Protein AF-A0ABD2IVG0-F1 (afdb_monomer)

Structure (mmCIF, N/CA/C/O backbone):
data_AF-A0ABD2IVG0-F1
#
_entry.id   AF-A0ABD2IVG0-F1
#
loop_
_atom_site.group_PDB
_atom_site.id
_atom_site.type_symbol
_atom_site.label_atom_id
_atom_site.label_alt_id
_atom_site.label_comp_id
_atom_site.label_asym_id
_atom_site.label_entity_id
_atom_site.label_seq_id
_atom_site.pdbx_PDB_ins_code
_atom_site.Cartn_x
_atom_site.Cartn_y
_atom_site.Cartn_z
_atom_site.occupancy
_atom_site.B_iso_or_equiv
_atom_site.auth_seq_id
_atom_site.auth_comp_id
_atom_site.auth_asym_id
_atom_site.auth_atom_id
_atom_site.pdbx_PDB_model_num
ATOM 1 N N . MET A 1 1 ? -9.707 -38.387 17.168 1.00 30.38 1 MET A N 1
ATOM 2 C CA . MET A 1 1 ? -9.105 -38.823 15.890 1.00 30.38 1 MET A CA 1
ATOM 3 C C . MET A 1 1 ? -9.895 -38.173 14.765 1.00 30.38 1 MET A C 1
ATOM 5 O O . MET A 1 1 ? -10.893 -38.721 14.324 1.00 30.38 1 MET A O 1
ATOM 9 N N . ALA A 1 2 ? -9.540 -36.937 14.418 1.00 27.41 2 ALA A N 1
ATOM 10 C CA . ALA A 1 2 ? -10.246 -36.128 13.431 1.00 27.41 2 ALA A CA 1
ATOM 11 C C . ALA A 1 2 ? -9.461 -36.177 12.116 1.00 27.41 2 ALA A C 1
ATOM 13 O O . ALA A 1 2 ? -8.402 -35.576 12.027 1.00 27.41 2 ALA A O 1
ATOM 14 N N . ASN A 1 3 ? -9.953 -36.959 11.154 1.00 28.94 3 ASN A N 1
ATOM 15 C CA . ASN A 1 3 ? -9.537 -36.968 9.748 1.00 28.94 3 ASN A CA 1
ATOM 16 C C . ASN A 1 3 ? -10.616 -37.718 8.945 1.00 28.94 3 ASN A C 1
ATOM 18 O O . ASN A 1 3 ? -10.436 -38.888 8.625 1.00 28.94 3 ASN A O 1
ATOM 22 N N . SER A 1 4 ? -11.774 -37.099 8.673 1.00 29.17 4 SER A N 1
ATOM 23 C CA . SER A 1 4 ? -12.731 -37.651 7.683 1.00 29.17 4 SER A CA 1
ATOM 24 C C . SER A 1 4 ? -13.830 -36.692 7.183 1.00 29.17 4 SER A C 1
ATOM 26 O O . SER A 1 4 ? -14.866 -37.152 6.711 1.00 29.17 4 SER A O 1
ATOM 28 N N . ALA A 1 5 ? -13.641 -35.367 7.218 1.00 29.33 5 ALA A N 1
ATOM 29 C CA . ALA A 1 5 ? -14.686 -34.414 6.801 1.00 29.33 5 ALA A CA 1
ATOM 30 C C . ALA A 1 5 ? -14.456 -33.743 5.426 1.00 29.33 5 ALA A C 1
ATOM 32 O O . ALA A 1 5 ? -15.006 -32.677 5.177 1.00 29.33 5 ALA A O 1
ATOM 33 N N . PHE A 1 6 ? -13.672 -34.347 4.524 1.00 34.03 6 PHE A N 1
ATOM 34 C CA . PHE A 1 6 ? -13.365 -33.769 3.199 1.00 34.03 6 PHE A CA 1
ATOM 35 C C . PHE A 1 6 ? -14.089 -34.421 2.001 1.00 34.03 6 PHE A C 1
ATOM 37 O O . PHE A 1 6 ? -13.824 -34.046 0.866 1.00 34.03 6 PHE A O 1
ATOM 44 N N . SER A 1 7 ? -15.019 -35.367 2.187 1.00 27.45 7 SER A N 1
ATOM 45 C CA . SER A 1 7 ? -15.511 -36.204 1.070 1.00 27.45 7 SER A CA 1
ATOM 46 C C . SER A 1 7 ? -16.879 -35.855 0.458 1.00 27.45 7 SER A C 1
ATOM 48 O O . SER A 1 7 ? -17.474 -36.708 -0.196 1.00 27.45 7 SER A O 1
ATOM 50 N N . LYS A 1 8 ? -17.405 -34.630 0.599 1.00 28.19 8 LYS A N 1
ATOM 51 C CA . LYS A 1 8 ? -18.662 -34.236 -0.084 1.00 28.19 8 LYS A CA 1
ATOM 52 C C . LYS A 1 8 ? -18.634 -32.834 -0.702 1.00 28.19 8 LYS A C 1
ATOM 54 O O . LYS A 1 8 ? -19.564 -32.057 -0.518 1.00 28.19 8 LYS A O 1
ATOM 59 N N . PHE A 1 9 ? -17.592 -32.536 -1.474 1.00 33.34 9 PHE A N 1
ATOM 60 C CA . PHE A 1 9 ? -17.614 -31.433 -2.437 1.00 33.34 9 PHE A CA 1
ATOM 61 C C . PHE A 1 9 ? -17.722 -32.019 -3.848 1.00 33.34 9 PHE A C 1
ATOM 63 O O . PHE A 1 9 ? -16.765 -32.590 -4.360 1.00 33.34 9 PHE A O 1
ATOM 70 N N . ASN A 1 10 ? -18.899 -31.900 -4.469 1.00 27.45 10 ASN A N 1
ATOM 71 C CA . ASN A 1 10 ? -19.077 -32.115 -5.909 1.00 27.45 10 ASN A CA 1
ATOM 72 C C . ASN A 1 10 ? -18.621 -30.849 -6.657 1.00 27.45 10 ASN A C 1
ATOM 74 O O . ASN A 1 10 ? -19.429 -30.153 -7.263 1.00 27.45 10 ASN A O 1
ATOM 78 N N . CYS A 1 11 ? -17.328 -30.542 -6.579 1.00 33.91 11 CYS A N 1
ATOM 79 C CA . CYS A 1 11 ? -16.681 -29.528 -7.408 1.00 33.91 11 CYS A CA 1
ATOM 80 C C . CYS A 1 11 ? -15.675 -30.259 -8.298 1.00 33.91 11 CYS A C 1
ATOM 82 O O . CYS A 1 11 ? -14.918 -31.086 -7.795 1.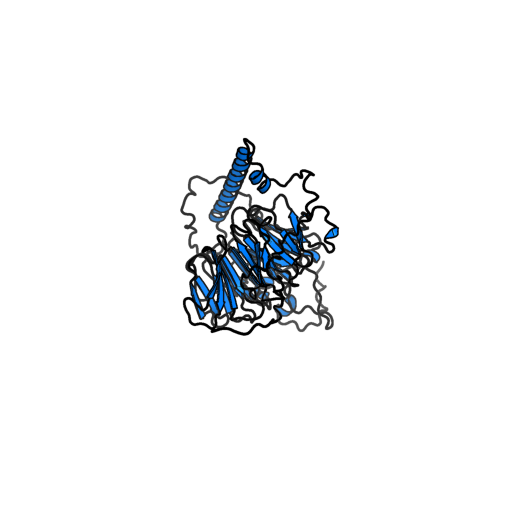00 33.91 11 CYS A O 1
ATOM 84 N N . SER A 1 12 ? -15.652 -29.989 -9.602 1.00 28.62 12 SER A N 1
ATOM 85 C CA . SER A 1 12 ? -14.566 -30.438 -10.482 1.00 28.62 12 SER A CA 1
ATOM 86 C C . SER A 1 12 ? -13.227 -29.874 -9.959 1.00 28.62 12 SER A C 1
ATOM 88 O O . SER A 1 12 ? -13.043 -28.660 -10.038 1.00 28.62 12 SER A O 1
ATOM 90 N N . PRO A 1 13 ? -12.300 -30.679 -9.394 1.00 37.41 13 PRO A N 1
ATOM 91 C CA . PRO A 1 13 ? -11.258 -30.167 -8.506 1.00 37.41 13 PRO A CA 1
ATOM 92 C C . PRO A 1 13 ? -9.859 -30.361 -9.106 1.00 37.41 13 PRO A C 1
ATOM 94 O O . PRO A 1 13 ? -9.125 -31.260 -8.689 1.00 37.41 13 PRO A O 1
ATOM 97 N N . HIS A 1 14 ? -9.468 -29.551 -10.093 1.00 35.38 14 HIS A N 1
ATOM 98 C CA . HIS A 1 14 ? -8.124 -29.675 -10.685 1.00 35.38 14 HIS A CA 1
ATOM 99 C C . HIS A 1 14 ? -7.230 -28.433 -10.603 1.00 35.38 14 HIS A C 1
ATOM 101 O O . HIS A 1 14 ? -6.065 -28.535 -10.977 1.00 35.38 14 HIS A O 1
ATOM 107 N N . THR A 1 15 ? -7.671 -27.313 -10.022 1.00 42.22 15 THR A N 1
ATOM 108 C CA . THR A 1 15 ? -6.777 -26.173 -9.748 1.00 42.22 15 THR A CA 1
ATOM 109 C C . THR A 1 15 ? -7.038 -25.558 -8.371 1.00 42.22 15 THR A C 1
ATOM 111 O O . THR A 1 15 ? -8.178 -25.425 -7.930 1.00 42.22 15 THR A O 1
ATOM 114 N N . ALA A 1 16 ? -5.961 -25.177 -7.674 1.00 49.97 16 ALA A N 1
ATOM 115 C CA . ALA A 1 16 ? -6.006 -24.450 -6.398 1.00 49.97 16 ALA A CA 1
ATOM 116 C C . ALA A 1 16 ? -6.775 -23.114 -6.495 1.00 49.97 16 ALA A C 1
ATOM 118 O O . ALA A 1 16 ? -7.282 -22.616 -5.494 1.00 49.97 16 ALA A O 1
ATOM 119 N N . GLU A 1 17 ? -6.908 -22.579 -7.709 1.00 49.12 17 GLU A N 1
ATOM 120 C CA . GLU A 1 17 ? -7.658 -21.369 -8.055 1.00 49.12 17 GLU A CA 1
ATOM 121 C C . GLU A 1 17 ? -9.154 -21.494 -7.708 1.00 49.12 17 GLU A C 1
ATOM 123 O O . GLU A 1 17 ? -9.708 -20.598 -7.072 1.00 49.12 17 GLU A O 1
ATOM 128 N N . GLY A 1 18 ? -9.794 -22.641 -7.978 1.00 49.53 18 GLY A N 1
ATOM 129 C CA . GLY A 1 18 ? -11.210 -22.853 -7.637 1.00 49.53 18 GLY A CA 1
ATOM 130 C C . GLY A 1 18 ? -11.491 -22.838 -6.126 1.00 49.53 18 GLY A C 1
ATOM 131 O O . GLY A 1 18 ? -12.568 -22.445 -5.689 1.00 49.53 18 GLY A O 1
ATOM 132 N N . LEU A 1 19 ? -10.502 -23.191 -5.294 1.00 55.94 19 LEU A N 1
ATOM 133 C CA . LEU A 1 19 ? -10.618 -23.129 -3.830 1.00 55.94 19 LEU A CA 1
ATOM 134 C C . LEU A 1 19 ? -10.480 -21.705 -3.272 1.00 55.94 19 LEU A C 1
ATOM 136 O O . LEU A 1 19 ? -10.856 -21.471 -2.117 1.00 55.94 19 LEU A O 1
ATOM 140 N N . ILE A 1 20 ? -9.925 -20.774 -4.049 1.00 62.25 20 ILE A N 1
ATOM 141 C CA . ILE A 1 20 ? -9.688 -19.387 -3.637 1.00 62.25 20 ILE A CA 1
ATOM 142 C C . ILE A 1 20 ? -10.795 -18.478 -4.177 1.00 62.25 20 ILE A C 1
ATOM 144 O O . ILE A 1 20 ? -11.341 -17.709 -3.394 1.00 62.25 20 ILE A O 1
ATOM 148 N N . TYR A 1 21 ? -11.175 -18.619 -5.453 1.00 59.94 21 TYR A N 1
ATOM 149 C CA . TYR A 1 21 ? -12.080 -17.678 -6.133 1.00 59.94 21 TYR A CA 1
ATOM 150 C C . TYR A 1 21 ? -13.502 -18.208 -6.375 1.00 59.94 21 TYR A C 1
ATOM 152 O O . TYR A 1 21 ? -14.450 -17.430 -6.339 1.00 59.94 21 TYR A O 1
ATOM 160 N N . GLU A 1 22 ? -13.688 -19.516 -6.581 1.00 57.78 22 GLU A N 1
ATOM 161 C CA . GLU A 1 22 ? -14.969 -20.110 -7.015 1.00 57.78 22 GLU A CA 1
ATOM 162 C C . GLU A 1 22 ? -15.539 -21.072 -5.968 1.00 57.78 22 GLU A C 1
ATOM 164 O O . GLU A 1 22 ? -15.757 -22.267 -6.186 1.00 57.78 22 GLU A O 1
ATOM 169 N N . ARG A 1 23 ? -15.788 -20.543 -4.770 1.00 62.31 23 ARG A N 1
ATOM 170 C CA . ARG A 1 23 ? -16.431 -21.320 -3.712 1.00 62.31 23 ARG A CA 1
ATOM 171 C C . ARG A 1 23 ? -17.932 -21.356 -3.961 1.00 62.31 23 ARG A C 1
ATOM 173 O O . ARG A 1 23 ? -18.625 -20.423 -3.587 1.00 62.31 23 ARG A O 1
ATOM 180 N N . GLU A 1 24 ? -18.455 -22.431 -4.538 1.00 57.44 24 GLU A N 1
ATOM 181 C CA . GLU A 1 24 ? -19.902 -22.655 -4.651 1.00 57.44 24 GLU A CA 1
ATOM 182 C C . GLU A 1 24 ? -20.357 -23.898 -3.873 1.00 57.44 24 GLU A C 1
ATOM 184 O O . GLU A 1 24 ? -19.644 -24.897 -3.785 1.00 57.44 24 GLU A O 1
ATOM 189 N N . ILE A 1 25 ? -21.579 -23.868 -3.328 1.00 56.66 25 ILE A N 1
ATOM 190 C CA . ILE A 1 25 ? -22.281 -25.070 -2.851 1.00 56.66 25 ILE A CA 1
ATOM 191 C C . ILE A 1 25 ? -23.567 -25.215 -3.659 1.00 56.66 25 ILE A C 1
ATOM 193 O O . ILE A 1 25 ? -24.462 -24.378 -3.564 1.00 56.66 25 ILE A O 1
ATOM 197 N N . ASN A 1 26 ? -23.681 -26.308 -4.421 1.00 61.66 26 ASN A N 1
ATOM 198 C CA . ASN A 1 26 ? -24.851 -26.633 -5.249 1.00 61.66 26 ASN A CA 1
ATOM 199 C C . ASN A 1 26 ? -25.233 -25.522 -6.253 1.00 61.66 26 ASN A C 1
ATOM 201 O O . ASN A 1 26 ? -26.412 -25.190 -6.380 1.00 61.66 26 ASN A O 1
ATOM 205 N N . GLY A 1 27 ? -24.247 -24.930 -6.937 1.00 58.44 27 GLY A N 1
ATOM 206 C CA . GLY A 1 27 ? -24.475 -23.866 -7.926 1.00 58.44 27 GLY A CA 1
ATOM 207 C C . GLY A 1 27 ? -24.864 -22.516 -7.317 1.00 58.44 27 GLY A C 1
ATOM 208 O O . GLY A 1 27 ? -25.465 -21.683 -7.992 1.00 58.44 27 GLY A O 1
ATOM 209 N N . ARG A 1 28 ? -24.610 -22.320 -6.015 1.00 53.28 28 ARG A N 1
ATOM 210 C CA . ARG A 1 28 ? -24.742 -21.024 -5.345 1.00 53.28 28 ARG A CA 1
ATOM 211 C C . ARG A 1 28 ? -23.370 -20.553 -4.881 1.00 53.28 28 ARG A C 1
ATOM 213 O O . ARG A 1 28 ? -22.735 -21.301 -4.128 1.00 53.28 28 ARG A O 1
ATOM 220 N N . PRO A 1 29 ? -22.948 -19.329 -5.230 1.00 59.66 29 PRO A N 1
ATOM 221 C CA . PRO A 1 29 ? -21.721 -18.761 -4.703 1.00 59.66 29 PRO A CA 1
ATOM 222 C C . PRO A 1 29 ? -21.808 -18.643 -3.181 1.00 59.66 29 PRO A C 1
ATOM 224 O O . PRO A 1 29 ? -22.790 -18.151 -2.616 1.00 59.66 29 PRO A O 1
ATOM 227 N N . LEU A 1 30 ? -20.773 -19.129 -2.504 1.00 63.09 30 LEU A N 1
ATOM 228 C CA . LEU A 1 30 ? -20.555 -18.906 -1.088 1.00 63.09 30 LEU A CA 1
ATOM 229 C C . LEU A 1 30 ? -20.139 -17.451 -0.917 1.00 63.09 30 LEU A C 1
ATOM 231 O O . LEU A 1 30 ? -18.997 -17.085 -1.179 1.00 63.09 30 LEU A O 1
ATOM 235 N N . CYS A 1 31 ? -21.065 -16.628 -0.431 1.00 60.97 31 CYS A N 1
ATOM 236 C CA . CYS A 1 31 ? -20.714 -15.325 0.111 1.00 60.97 31 CYS A CA 1
ATOM 237 C C . CYS A 1 31 ? -19.880 -15.555 1.379 1.00 60.97 31 CYS A C 1
ATOM 239 O O . CYS A 1 31 ? -20.401 -15.851 2.459 1.00 60.97 31 CYS A O 1
ATOM 241 N N . MET A 1 32 ? -18.562 -15.515 1.215 1.00 69.88 32 MET A N 1
ATOM 242 C CA . MET A 1 32 ? -17.625 -15.551 2.323 1.00 69.88 32 MET A CA 1
ATOM 243 C C . MET A 1 32 ? -17.764 -14.228 3.077 1.00 69.88 32 MET A C 1
ATOM 245 O O . MET A 1 32 ? -17.689 -13.156 2.486 1.00 69.88 32 MET A O 1
ATOM 249 N N . ARG A 1 33 ? -17.969 -14.301 4.394 1.00 81.00 33 ARG A N 1
ATOM 250 C CA . ARG A 1 33 ? -17.934 -13.103 5.245 1.00 81.00 33 ARG A CA 1
ATOM 251 C C . ARG A 1 33 ? -16.573 -12.416 5.143 1.00 81.00 33 ARG A C 1
ATOM 253 O O . ARG A 1 33 ? -15.600 -13.066 4.778 1.00 81.00 33 ARG A O 1
ATOM 260 N N . ASN A 1 34 ? -16.469 -11.150 5.518 1.00 88.06 34 ASN A N 1
ATOM 261 C CA . ASN A 1 34 ? -15.169 -10.483 5.565 1.00 88.06 34 ASN A CA 1
ATOM 262 C C . ASN A 1 34 ? -14.162 -11.283 6.430 1.00 88.06 34 ASN A C 1
ATOM 264 O O . ASN A 1 34 ? -14.561 -11.948 7.393 1.00 88.06 34 ASN A O 1
ATOM 268 N N . ILE A 1 35 ? -12.864 -11.242 6.109 1.00 90.06 35 ILE A N 1
ATOM 269 C CA . ILE A 1 35 ? -11.806 -11.943 6.858 1.00 90.06 35 ILE A CA 1
ATOM 270 C C . ILE A 1 35 ? -11.882 -11.677 8.375 1.00 90.06 35 ILE A C 1
ATOM 272 O O . ILE A 1 35 ? -11.694 -12.601 9.172 1.00 90.06 35 ILE A O 1
ATOM 276 N N . PHE A 1 36 ? -12.258 -10.458 8.772 1.00 90.25 36 PHE A N 1
ATOM 277 C CA . PHE A 1 36 ? -12.386 -10.049 10.175 1.00 90.25 36 PHE A CA 1
ATOM 278 C C . PHE A 1 36 ? -13.648 -10.585 10.869 1.00 90.25 36 PHE A C 1
ATOM 280 O O . PHE A 1 36 ? -13.702 -10.649 12.093 1.00 90.25 36 PHE A O 1
ATOM 287 N N . GLU A 1 37 ? -14.639 -11.061 10.114 1.00 84.69 37 GLU A N 1
ATOM 288 C CA . GLU A 1 37 ? -15.841 -11.715 10.649 1.00 84.69 37 GLU A CA 1
ATOM 289 C C . GLU A 1 37 ? -15.719 -13.244 10.706 1.00 84.69 37 GLU A C 1
ATOM 291 O O . GLU A 1 37 ? -16.439 -13.911 11.453 1.00 84.69 37 GLU A O 1
ATOM 296 N N . GLN A 1 38 ? -14.835 -13.824 9.891 1.00 72.12 38 GLN A N 1
ATOM 297 C CA . GLN A 1 38 ? -14.623 -15.273 9.838 1.00 72.12 38 GLN A CA 1
ATOM 298 C C . GLN A 1 38 ? -13.788 -15.794 11.008 1.00 72.12 38 GLN A C 1
ATOM 300 O O . GLN A 1 38 ? -13.930 -16.954 11.407 1.00 72.12 38 GLN A O 1
ATOM 305 N N . SER A 1 39 ? -12.910 -14.956 11.557 1.00 65.50 39 SER A N 1
ATOM 306 C CA . SER A 1 39 ? -11.982 -15.367 12.602 1.00 65.50 39 SER A CA 1
ATOM 307 C C . SER A 1 39 ? -12.699 -15.596 13.935 1.00 65.50 39 SER A C 1
ATOM 309 O O . SER A 1 39 ? -13.077 -14.664 14.646 1.00 65.50 39 SER A O 1
ATOM 311 N N . ARG A 1 40 ? -12.853 -16.865 14.332 1.00 54.28 40 ARG A N 1
ATOM 312 C CA . ARG A 1 40 ? -13.266 -17.210 15.699 1.00 54.28 40 ARG A CA 1
ATOM 313 C C . ARG A 1 40 ? -12.130 -16.812 16.650 1.00 54.28 40 ARG A C 1
ATOM 315 O O . ARG A 1 40 ? -11.178 -17.572 16.790 1.00 54.28 40 ARG A O 1
ATOM 322 N N . LYS A 1 41 ? -12.282 -15.671 17.339 1.00 57.97 41 LYS A N 1
ATOM 323 C CA . LYS A 1 41 ? -11.352 -15.072 18.331 1.00 57.97 41 LYS A CA 1
ATOM 324 C C . LYS A 1 41 ? -10.255 -14.139 17.782 1.00 57.97 41 LYS A C 1
ATOM 326 O O . LYS A 1 41 ? -9.276 -13.916 18.484 1.00 57.97 41 LYS A O 1
ATOM 331 N N . GLY A 1 42 ? -10.389 -13.601 16.568 1.00 61.81 42 GLY A N 1
ATOM 332 C CA . GLY A 1 42 ? -9.459 -12.582 16.044 1.00 61.81 42 GLY A CA 1
ATOM 333 C C . GLY A 1 42 ? -8.058 -13.086 15.658 1.00 61.81 42 GLY A C 1
ATOM 334 O O . GLY A 1 42 ? -7.201 -12.290 15.294 1.00 61.81 42 GLY A O 1
ATOM 335 N N . LEU A 1 43 ? -7.812 -14.400 15.697 1.00 81.44 43 LEU A N 1
ATOM 336 C CA . LEU A 1 43 ? -6.552 -15.021 15.278 1.00 81.44 43 LEU A CA 1
ATOM 337 C C . LEU A 1 43 ? -6.621 -15.414 13.800 1.00 81.44 43 LEU A C 1
ATOM 339 O O . LEU A 1 43 ? -7.250 -16.414 13.445 1.00 81.44 43 LEU A O 1
ATOM 343 N N . LEU A 1 44 ? -5.984 -14.630 12.935 1.00 91.62 44 LEU A N 1
ATOM 344 C CA . LEU A 1 44 ? -5.823 -14.970 11.521 1.00 91.62 44 LEU A CA 1
ATOM 345 C C . LEU A 1 44 ? -4.659 -15.943 11.316 1.00 91.62 44 LEU A C 1
ATOM 347 O O . LEU A 1 44 ? -3.671 -15.932 12.050 1.00 91.62 44 LEU A O 1
ATOM 351 N N . TYR A 1 45 ? -4.783 -16.790 10.298 1.00 93.56 45 TYR A N 1
ATOM 352 C CA . TYR A 1 45 ? -3.657 -17.552 9.776 1.00 93.56 45 TYR A CA 1
ATOM 353 C C . TYR A 1 45 ? -2.752 -16.609 9.001 1.00 93.56 45 TYR A C 1
ATOM 355 O O . TYR A 1 45 ? -3.231 -15.807 8.207 1.00 93.56 45 TYR A O 1
ATOM 363 N N . GLN A 1 46 ? -1.451 -16.733 9.211 1.00 94.56 46 GLN A N 1
ATOM 364 C CA . GLN A 1 46 ? -0.437 -15.933 8.543 1.00 94.56 46 GLN A CA 1
ATOM 365 C C . GLN A 1 46 ? 0.605 -16.840 7.898 1.00 94.56 46 GLN A C 1
ATOM 367 O O . GLN A 1 46 ? 1.007 -17.854 8.473 1.00 94.56 46 GLN A O 1
ATOM 372 N N . ARG A 1 47 ? 1.028 -16.476 6.689 1.00 95.75 47 ARG A N 1
ATOM 373 C CA . ARG A 1 47 ? 2.067 -17.159 5.917 1.00 95.75 47 ARG A CA 1
ATOM 374 C C . ARG A 1 47 ? 3.067 -16.133 5.399 1.00 95.75 47 ARG A C 1
ATOM 376 O O . ARG A 1 47 ? 2.667 -15.086 4.895 1.00 95.75 47 ARG A O 1
ATOM 383 N N . ASP A 1 48 ? 4.350 -16.459 5.496 1.00 96.25 48 ASP A N 1
ATOM 384 C CA . ASP A 1 48 ? 5.429 -15.589 5.025 1.00 96.25 48 ASP A CA 1
ATOM 385 C C . ASP A 1 48 ? 5.835 -15.992 3.606 1.00 96.25 48 ASP A C 1
ATOM 387 O O . ASP A 1 48 ? 6.186 -17.146 3.353 1.00 96.25 48 ASP A O 1
ATOM 391 N N . LEU A 1 49 ? 5.821 -15.036 2.685 1.00 97.12 49 LEU A N 1
ATOM 392 C CA . LEU A 1 49 ? 6.352 -15.187 1.338 1.00 97.12 49 LEU A CA 1
ATOM 393 C C . LEU A 1 49 ? 7.766 -14.594 1.323 1.00 97.12 49 LEU A C 1
ATOM 395 O O . LEU A 1 49 ? 7.947 -13.377 1.392 1.00 97.12 49 LEU A O 1
ATOM 399 N N . ARG A 1 50 ? 8.768 -15.477 1.270 1.00 95.38 50 ARG A N 1
ATOM 400 C CA . ARG A 1 50 ? 10.195 -15.127 1.294 1.00 95.38 50 ARG A CA 1
ATOM 401 C C . ARG A 1 50 ? 10.790 -15.231 -0.103 1.00 95.38 50 ARG A C 1
ATOM 403 O O . ARG A 1 50 ? 10.911 -16.333 -0.624 1.00 95.38 50 ARG A O 1
ATOM 410 N N . ALA A 1 51 ? 11.153 -14.099 -0.698 1.00 95.75 51 ALA A N 1
ATOM 411 C CA . ALA A 1 51 ? 11.961 -14.069 -1.921 1.00 95.75 51 ALA A CA 1
ATOM 412 C C . ALA A 1 51 ? 12.783 -12.787 -2.075 1.00 95.75 51 ALA A C 1
ATOM 414 O O . ALA A 1 51 ? 13.777 -12.811 -2.796 1.00 95.75 51 ALA A O 1
ATOM 415 N N . HIS A 1 52 ? 12.370 -11.676 -1.457 1.00 96.44 52 HIS A N 1
ATOM 416 C CA . HIS A 1 52 ? 13.114 -10.420 -1.517 1.00 96.44 52 HIS A CA 1
ATOM 417 C C . HIS A 1 52 ? 14.380 -10.470 -0.670 1.00 96.44 52 HIS A C 1
ATOM 419 O O . HIS A 1 52 ? 14.437 -11.170 0.338 1.00 96.44 52 HIS A O 1
ATOM 425 N N . THR A 1 53 ? 15.403 -9.752 -1.133 1.00 95.75 53 THR A N 1
ATOM 426 C CA . THR A 1 53 ? 16.713 -9.650 -0.467 1.00 95.75 53 THR A CA 1
ATOM 427 C C . THR A 1 53 ? 16.884 -8.315 0.270 1.00 95.75 53 THR A C 1
ATOM 429 O O . THR A 1 53 ? 17.915 -8.075 0.883 1.00 95.75 53 THR A O 1
ATOM 432 N N . GLY A 1 54 ? 15.855 -7.463 0.255 1.00 94.69 54 GLY A N 1
ATOM 433 C CA . GLY A 1 54 ? 15.766 -6.178 0.952 1.00 94.69 54 GLY A CA 1
ATOM 434 C C . GLY A 1 54 ? 14.323 -5.902 1.388 1.00 94.69 54 GLY A C 1
ATOM 435 O O . GLY A 1 54 ? 13.437 -6.710 1.087 1.00 94.69 54 GLY A O 1
ATOM 436 N N . CYS A 1 55 ? 14.091 -4.792 2.100 1.00 95.94 55 CYS A N 1
ATOM 437 C CA . CYS A 1 55 ? 12.766 -4.402 2.598 1.00 95.94 55 CYS A CA 1
ATOM 438 C C . CYS A 1 55 ? 11.724 -4.429 1.475 1.00 95.94 55 CYS A C 1
ATOM 440 O O . CYS A 1 55 ? 12.019 -4.050 0.338 1.00 95.94 55 CYS A O 1
ATOM 442 N N . VAL A 1 56 ? 10.495 -4.846 1.780 1.00 98.38 56 VAL A N 1
ATOM 443 C CA . VAL A 1 56 ? 9.398 -4.867 0.805 1.00 98.38 56 VAL A CA 1
ATOM 444 C C . VAL A 1 56 ? 8.447 -3.708 1.088 1.00 98.38 56 VAL A C 1
ATOM 446 O O . VAL A 1 56 ? 7.644 -3.754 2.016 1.00 98.38 56 VAL A O 1
ATOM 449 N N . ASN A 1 57 ? 8.495 -2.669 0.259 1.00 97.75 57 ASN A N 1
ATOM 450 C CA . ASN A 1 57 ? 7.731 -1.437 0.489 1.00 97.75 57 ASN A CA 1
ATOM 451 C C . ASN A 1 57 ? 6.354 -1.440 -0.185 1.00 97.75 57 ASN A C 1
ATOM 453 O O . ASN A 1 57 ? 5.462 -0.697 0.225 1.00 97.75 57 ASN A O 1
ATOM 457 N N . ALA A 1 58 ? 6.172 -2.251 -1.228 1.00 98.19 58 ALA A N 1
ATOM 458 C CA . ALA A 1 58 ? 4.939 -2.286 -1.997 1.00 98.19 58 ALA A CA 1
ATOM 459 C C . ALA A 1 58 ? 4.490 -3.712 -2.307 1.00 98.19 58 ALA A C 1
ATOM 461 O O . ALA A 1 58 ? 5.285 -4.559 -2.722 1.00 98.19 58 ALA A O 1
ATOM 462 N N . VAL A 1 59 ? 3.187 -3.939 -2.151 1.00 98.75 59 VAL A N 1
ATOM 463 C CA . VAL A 1 59 ? 2.494 -5.156 -2.563 1.00 98.75 59 VAL A CA 1
ATOM 464 C C . VAL A 1 59 ? 1.099 -4.792 -3.065 1.00 98.75 59 VAL A C 1
ATOM 466 O O . VAL A 1 59 ? 0.450 -3.923 -2.489 1.00 98.75 59 VAL A O 1
ATOM 469 N N . ASP A 1 60 ? 0.630 -5.437 -4.130 1.00 98.50 60 ASP A N 1
ATOM 470 C CA . ASP A 1 60 ? -0.726 -5.221 -4.641 1.00 98.50 60 ASP A CA 1
ATOM 471 C C . ASP A 1 60 ? -1.316 -6.493 -5.250 1.00 98.50 60 ASP A C 1
ATOM 473 O O . ASP A 1 60 ? -0.586 -7.384 -5.698 1.00 98.50 60 ASP A O 1
ATOM 477 N N . PHE A 1 61 ? -2.644 -6.552 -5.293 1.00 98.25 61 PHE A N 1
ATOM 478 C CA . PHE A 1 61 ? -3.368 -7.566 -6.047 1.00 98.25 61 PHE A CA 1
ATOM 479 C C . PHE A 1 61 ? -3.690 -7.063 -7.452 1.00 98.25 61 PHE A C 1
ATOM 481 O O . PHE A 1 61 ? -4.001 -5.893 -7.665 1.00 98.25 61 PHE A O 1
ATOM 488 N N . SER A 1 62 ? -3.689 -7.977 -8.416 1.00 97.31 62 SER A N 1
ATOM 489 C CA . SER A 1 62 ? -4.369 -7.743 -9.693 1.00 97.31 62 SER A CA 1
ATOM 490 C C . SER A 1 62 ? -5.878 -7.563 -9.475 1.00 97.31 62 SER A C 1
ATOM 492 O O . SER A 1 62 ? -6.414 -8.099 -8.506 1.00 97.31 62 SER A O 1
ATOM 494 N N . PRO A 1 63 ? -6.602 -6.870 -10.372 1.00 93.38 63 PRO A N 1
ATOM 495 C CA . PRO A 1 63 ? -8.056 -6.736 -10.282 1.00 93.38 63 PRO A CA 1
ATOM 496 C C . PRO A 1 63 ? -8.803 -8.070 -10.149 1.00 93.38 63 PRO A C 1
ATOM 498 O O . PRO A 1 63 ? -9.759 -8.160 -9.383 1.00 93.38 63 PRO A O 1
ATOM 501 N N . THR A 1 64 ? -8.365 -9.123 -10.846 1.00 91.62 64 THR A N 1
ATOM 502 C CA . THR A 1 64 ? -8.926 -10.484 -10.707 1.00 91.62 64 THR A CA 1
ATOM 503 C C . THR A 1 64 ? -8.404 -11.229 -9.477 1.00 91.62 64 THR A C 1
ATOM 505 O O . THR A 1 64 ? -8.932 -12.276 -9.123 1.00 91.62 64 THR A O 1
ATOM 508 N N . GLU A 1 65 ? -7.392 -10.675 -8.810 1.00 95.31 65 GLU A N 1
ATOM 509 C CA . GLU A 1 65 ? -6.645 -11.221 -7.678 1.00 95.31 65 GLU A CA 1
ATOM 510 C C . GLU A 1 65 ? -5.902 -12.528 -7.962 1.00 95.31 65 GLU A C 1
ATOM 512 O O . GLU A 1 65 ? -5.331 -13.100 -7.037 1.00 95.31 65 GLU A O 1
ATOM 517 N N . GLU A 1 66 ? -5.838 -12.985 -9.214 1.00 94.69 66 GLU A N 1
ATOM 518 C CA . GLU A 1 66 ? -5.070 -14.168 -9.647 1.00 94.69 66 GLU A CA 1
ATOM 519 C C . GLU A 1 66 ? -3.559 -13.993 -9.445 1.00 94.69 66 GLU A C 1
ATOM 521 O O . GLU A 1 66 ? -2.819 -14.956 -9.214 1.00 94.69 66 GLU A O 1
ATOM 526 N N . TRP A 1 67 ? -3.118 -12.740 -9.511 1.00 97.19 67 TRP A N 1
ATOM 527 C CA . TRP A 1 67 ? -1.733 -12.326 -9.368 1.00 97.19 67 TRP A CA 1
ATOM 528 C C . TRP A 1 67 ? -1.535 -11.357 -8.208 1.00 97.19 67 TRP A C 1
ATOM 530 O O . TRP A 1 67 ? -2.372 -10.480 -7.973 1.00 97.19 67 TRP A O 1
ATOM 540 N N . ILE A 1 68 ? -0.373 -11.473 -7.568 1.00 98.62 68 ILE A N 1
ATOM 541 C CA . ILE A 1 68 ? 0.188 -10.517 -6.610 1.00 98.62 68 ILE A CA 1
ATOM 542 C C . ILE A 1 68 ? 1.464 -9.938 -7.215 1.00 98.62 68 ILE A C 1
ATOM 544 O O . ILE A 1 68 ? 2.259 -10.674 -7.801 1.00 98.62 68 ILE A O 1
ATOM 548 N N . VAL A 1 69 ? 1.694 -8.641 -7.044 1.00 98.81 69 VAL A N 1
ATOM 549 C CA . VAL A 1 69 ? 2.963 -7.986 -7.384 1.00 98.81 69 VAL A CA 1
ATOM 550 C C . VAL A 1 69 ? 3.622 -7.440 -6.125 1.00 98.81 69 VAL A C 1
ATOM 552 O O . VAL A 1 69 ? 2.925 -6.996 -5.216 1.00 98.81 69 VAL A O 1
ATOM 555 N N . SER A 1 70 ? 4.952 -7.467 -6.059 1.00 98.75 70 SER A N 1
ATOM 556 C CA . SER A 1 70 ? 5.720 -6.929 -4.934 1.00 98.75 70 SER A CA 1
ATOM 557 C C . SER A 1 70 ? 7.059 -6.323 -5.346 1.00 98.75 70 SER A C 1
ATOM 559 O O . SER A 1 70 ? 7.615 -6.659 -6.394 1.00 98.75 70 SER A O 1
ATOM 561 N N . GLY A 1 71 ? 7.585 -5.426 -4.513 1.00 98.44 71 GLY A N 1
ATOM 562 C CA . GLY A 1 71 ? 8.849 -4.734 -4.757 1.00 98.44 71 GLY A CA 1
ATOM 563 C C . GLY A 1 71 ? 9.266 -3.841 -3.594 1.00 98.44 71 GLY A C 1
ATOM 564 O O . GLY A 1 71 ? 8.448 -3.467 -2.751 1.00 98.44 71 GLY A O 1
ATOM 565 N N . GLY A 1 72 ? 10.554 -3.514 -3.548 1.00 97.25 72 GLY A N 1
ATOM 566 C CA . GLY A 1 72 ? 11.119 -2.670 -2.501 1.00 97.25 72 GLY A CA 1
ATOM 567 C C . GLY A 1 72 ? 12.598 -2.373 -2.723 1.00 97.25 72 GLY A C 1
ATOM 568 O O . GLY A 1 72 ? 12.988 -1.973 -3.822 1.00 97.25 72 GLY A O 1
ATOM 569 N N . ASP A 1 73 ? 13.407 -2.562 -1.686 1.00 96.12 73 ASP A N 1
ATOM 570 C CA . ASP A 1 73 ? 14.812 -2.133 -1.638 1.00 96.12 73 ASP A CA 1
ATOM 571 C C . ASP A 1 73 ? 15.749 -3.062 -2.427 1.00 96.12 73 ASP A C 1
ATOM 573 O O . ASP A 1 73 ? 16.845 -2.663 -2.805 1.00 96.12 73 ASP A O 1
ATOM 577 N N . ASP A 1 74 ? 15.304 -4.277 -2.772 1.00 95.44 74 ASP A N 1
ATOM 578 C CA . ASP A 1 74 ? 16.045 -5.164 -3.684 1.00 95.44 74 ASP A CA 1
ATOM 579 C C . ASP A 1 74 ? 15.909 -4.783 -5.167 1.00 95.44 74 ASP A C 1
ATOM 581 O O . ASP A 1 74 ? 16.397 -5.500 -6.046 1.00 95.44 74 ASP A O 1
ATOM 585 N N . LEU A 1 75 ? 15.252 -3.648 -5.444 1.00 97.31 75 LEU A N 1
ATOM 586 C CA . LEU A 1 75 ? 15.125 -3.007 -6.756 1.00 97.31 75 LEU A CA 1
ATOM 587 C C . LEU A 1 75 ? 14.372 -3.842 -7.804 1.00 97.31 75 LEU A C 1
ATOM 589 O O . LEU A 1 75 ? 14.331 -3.483 -8.988 1.00 97.31 75 LEU A O 1
ATOM 593 N N . ARG A 1 76 ? 13.778 -4.966 -7.390 1.00 97.12 76 ARG A N 1
ATOM 594 C CA . ARG A 1 76 ? 13.138 -5.944 -8.269 1.00 97.12 76 ARG A CA 1
ATOM 595 C C . ARG A 1 76 ? 11.628 -5.918 -8.109 1.00 97.12 76 ARG A C 1
ATOM 597 O O . ARG A 1 76 ? 11.095 -5.964 -7.005 1.00 97.12 76 ARG A O 1
ATOM 604 N N . VAL A 1 77 ? 10.940 -5.951 -9.246 1.00 98.62 77 VAL A N 1
ATOM 605 C CA . VAL A 1 77 ? 9.498 -6.201 -9.305 1.00 98.62 77 VAL A CA 1
ATOM 606 C C . VAL A 1 77 ? 9.277 -7.702 -9.457 1.00 98.62 77 VAL A C 1
ATOM 608 O O . VAL A 1 77 ? 9.707 -8.301 -10.448 1.00 98.62 77 VAL A O 1
ATOM 611 N N . ARG A 1 78 ? 8.614 -8.315 -8.477 1.00 98.38 78 ARG A N 1
ATOM 612 C CA . ARG A 1 78 ? 8.234 -9.731 -8.487 1.00 98.38 78 ARG A CA 1
ATOM 613 C C . ARG A 1 78 ? 6.741 -9.893 -8.718 1.00 98.38 78 ARG A C 1
ATOM 615 O O . ARG A 1 78 ? 5.941 -9.141 -8.176 1.00 98.38 78 ARG A O 1
ATOM 622 N N . LEU A 1 79 ? 6.384 -10.906 -9.494 1.00 98.44 79 LEU A N 1
ATOM 623 C CA . LEU A 1 79 ? 5.019 -11.319 -9.783 1.00 98.44 79 LEU A CA 1
ATOM 624 C C . LEU A 1 79 ? 4.810 -12.749 -9.285 1.00 98.44 79 LEU A C 1
ATOM 626 O O . LEU A 1 79 ? 5.631 -13.636 -9.532 1.00 98.44 79 LEU A O 1
ATOM 630 N N . TRP A 1 80 ? 3.693 -12.969 -8.607 1.00 98.19 80 TRP A N 1
ATOM 631 C CA . TRP A 1 80 ? 3.356 -14.217 -7.940 1.00 98.19 80 TRP A CA 1
ATOM 632 C C . TRP A 1 80 ? 1.964 -14.655 -8.349 1.00 98.19 80 TRP A C 1
ATOM 634 O O . TRP A 1 80 ? 1.055 -13.829 -8.418 1.00 98.19 80 TRP A O 1
ATOM 644 N N . ARG A 1 81 ? 1.767 -15.957 -8.549 1.00 96.19 81 ARG A N 1
ATOM 645 C CA . ARG A 1 81 ? 0.418 -16.511 -8.623 1.00 96.19 81 ARG A CA 1
ATOM 646 C C . ARG A 1 81 ? -0.137 -16.625 -7.207 1.00 96.19 81 ARG A C 1
ATOM 648 O O . ARG A 1 81 ? 0.442 -17.322 -6.374 1.00 96.19 81 ARG A O 1
ATOM 655 N N . THR A 1 82 ? -1.278 -16.001 -6.940 1.00 95.69 82 THR A N 1
ATOM 656 C CA . THR A 1 82 ? -1.907 -16.006 -5.608 1.00 95.69 82 THR A CA 1
ATOM 657 C C . THR A 1 82 ? -2.185 -17.427 -5.116 1.00 95.69 82 THR A C 1
ATOM 659 O O . THR A 1 82 ? -1.943 -17.748 -3.95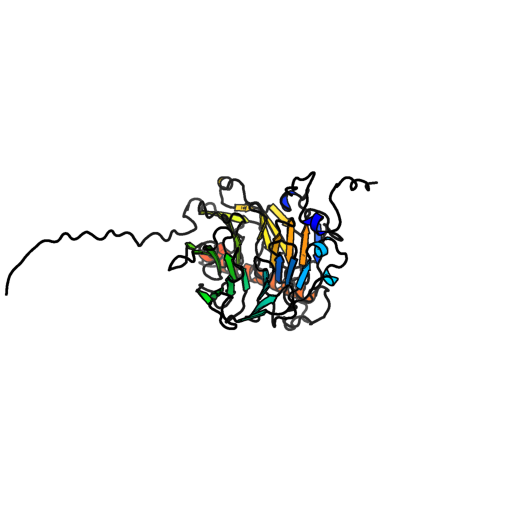3 1.00 95.69 82 THR A O 1
ATOM 662 N N . ALA A 1 83 ? -2.604 -18.325 -6.013 1.00 92.25 83 ALA A N 1
ATOM 663 C CA . ALA A 1 83 ? -2.825 -19.730 -5.678 1.00 92.25 83 ALA A CA 1
ATOM 664 C C . ALA A 1 83 ? -1.567 -20.428 -5.141 1.00 92.25 83 ALA A C 1
ATOM 666 O O . ALA A 1 83 ? -1.645 -21.187 -4.168 1.00 92.25 83 ALA A O 1
ATOM 667 N N . ASP A 1 84 ? -0.399 -20.123 -5.706 1.00 93.00 84 ASP A N 1
ATOM 668 C CA . ASP A 1 84 ? 0.870 -20.682 -5.246 1.00 93.00 84 ASP A CA 1
ATOM 669 C C . ASP A 1 84 ? 1.263 -20.099 -3.891 1.00 93.00 84 ASP A C 1
ATOM 671 O O . ASP A 1 84 ? 1.700 -20.842 -3.012 1.00 93.00 84 ASP A O 1
ATOM 675 N N . CYS A 1 85 ? 1.030 -18.800 -3.674 1.00 94.56 85 CYS A N 1
ATOM 676 C CA . CYS A 1 85 ? 1.229 -18.158 -2.374 1.00 94.56 85 CYS A CA 1
ATOM 677 C C . CYS A 1 85 ? 0.436 -18.849 -1.257 1.00 94.56 85 CYS A C 1
ATOM 679 O O . CYS A 1 85 ? 0.921 -18.913 -0.129 1.00 94.56 85 CYS A O 1
ATOM 681 N N . CYS A 1 86 ? -0.743 -19.397 -1.561 1.00 91.44 86 CYS A N 1
ATOM 682 C CA . CYS A 1 86 ? -1.606 -20.069 -0.590 1.00 91.44 86 CYS A CA 1
ATOM 683 C C . CYS A 1 86 ? -1.337 -21.576 -0.435 1.00 91.44 86 CYS A C 1
ATOM 685 O O . CYS A 1 86 ? -1.582 -22.130 0.642 1.00 91.44 86 CYS A O 1
ATOM 687 N N . THR A 1 87 ? -0.892 -22.256 -1.498 1.00 90.38 87 THR A N 1
ATOM 688 C CA . THR A 1 87 ? -0.925 -23.732 -1.576 1.00 90.38 87 THR A CA 1
ATOM 689 C C . THR A 1 87 ? 0.407 -24.404 -1.908 1.00 90.38 87 THR A C 1
ATOM 691 O O . THR A 1 87 ? 0.562 -25.602 -1.642 1.00 90.38 87 THR A O 1
ATOM 694 N N . SER A 1 88 ? 1.381 -23.669 -2.449 1.00 92.50 88 SER A N 1
ATOM 695 C CA . SER A 1 88 ? 2.713 -24.203 -2.743 1.00 92.50 88 SER A CA 1
ATOM 696 C C . SER A 1 88 ? 3.544 -24.304 -1.468 1.00 92.50 88 SER A C 1
ATOM 698 O O . SER A 1 88 ? 3.418 -23.483 -0.566 1.00 92.50 88 SER A O 1
ATOM 700 N N . GLU A 1 89 ? 4.421 -25.302 -1.382 1.00 90.75 89 GLU A N 1
ATOM 701 C CA . GLU A 1 89 ? 5.418 -25.378 -0.305 1.00 90.75 89 GLU A CA 1
ATOM 702 C C . GLU A 1 89 ? 6.441 -24.245 -0.435 1.00 90.75 89 GLU A C 1
ATOM 704 O O . GLU A 1 89 ? 6.810 -23.605 0.546 1.00 90.75 89 GLU A O 1
ATOM 709 N N . LYS A 1 90 ? 6.829 -23.936 -1.678 1.00 92.06 90 LYS A N 1
ATOM 710 C CA . LYS A 1 90 ? 7.875 -22.973 -2.014 1.00 92.06 90 LYS A CA 1
ATOM 711 C C . LYS A 1 90 ? 7.381 -21.959 -3.054 1.00 92.06 90 LYS A C 1
ATOM 713 O O . LYS A 1 90 ? 7.787 -22.010 -4.212 1.00 92.06 90 LYS A O 1
ATOM 718 N N . PRO A 1 91 ? 6.513 -21.007 -2.669 1.00 92.44 91 PRO A N 1
ATOM 719 C CA . PRO A 1 91 ? 5.922 -20.035 -3.593 1.00 92.44 91 PRO A CA 1
ATOM 720 C C . PRO A 1 91 ? 6.966 -19.164 -4.302 1.00 92.44 91 PRO A C 1
ATOM 722 O O . PRO A 1 91 ? 6.728 -18.703 -5.413 1.00 92.44 91 PRO A O 1
ATOM 725 N N . ALA A 1 92 ? 8.136 -18.972 -3.688 1.00 92.69 92 ALA A N 1
ATOM 726 C CA . ALA A 1 92 ? 9.246 -18.223 -4.266 1.00 92.69 92 ALA A CA 1
ATOM 727 C C . ALA A 1 92 ? 9.798 -18.848 -5.555 1.00 92.69 92 ALA A C 1
ATOM 729 O O . ALA A 1 92 ? 10.137 -18.107 -6.475 1.00 92.69 92 ALA A O 1
ATOM 730 N N . GLU A 1 93 ? 9.838 -20.183 -5.649 1.00 92.62 93 GLU A N 1
ATOM 731 C CA . GLU A 1 93 ? 10.328 -20.899 -6.839 1.00 92.62 93 GLU A CA 1
ATOM 732 C C . GLU A 1 93 ? 9.400 -20.693 -8.052 1.00 92.62 93 GLU A C 1
ATOM 734 O O . GLU A 1 93 ? 9.861 -20.731 -9.191 1.00 92.62 93 GLU A O 1
ATOM 739 N N . ASN A 1 94 ? 8.115 -20.402 -7.811 1.00 91.81 94 ASN A N 1
ATOM 740 C CA . ASN A 1 94 ? 7.119 -20.136 -8.853 1.00 91.81 94 ASN A CA 1
ATOM 741 C C . ASN A 1 94 ? 6.955 -18.640 -9.171 1.00 91.81 94 ASN A C 1
ATOM 743 O O . ASN A 1 94 ? 6.260 -18.281 -10.123 1.00 91.81 94 ASN A O 1
ATOM 747 N N . SER A 1 95 ? 7.561 -17.758 -8.371 1.00 95.44 95 SER A N 1
ATOM 748 C CA . SER A 1 95 ? 7.532 -16.318 -8.623 1.00 95.44 95 SER A CA 1
ATOM 749 C C . SER A 1 95 ? 8.392 -15.961 -9.836 1.00 95.44 95 SER A C 1
ATOM 751 O O . SER A 1 95 ? 9.402 -16.606 -10.121 1.00 95.44 95 SER A O 1
ATOM 753 N N . VAL A 1 96 ? 8.013 -14.905 -10.554 1.00 97.00 96 VAL A N 1
ATOM 754 C CA . VAL A 1 96 ? 8.784 -14.394 -11.692 1.00 97.00 96 VAL A CA 1
ATOM 755 C C . VAL A 1 96 ? 9.218 -12.956 -11.444 1.00 97.00 96 VAL A C 1
ATOM 757 O O . VAL A 1 96 ? 8.473 -12.153 -10.891 1.00 97.00 96 VAL A O 1
ATOM 760 N N . VAL A 1 97 ? 10.437 -12.622 -11.863 1.00 97.56 97 VAL A N 1
ATOM 761 C CA . VAL A 1 97 ? 10.986 -11.263 -11.766 1.00 97.56 97 VAL A CA 1
ATOM 762 C C . VAL A 1 97 ? 10.822 -10.566 -13.116 1.00 97.56 97 VAL A C 1
ATOM 764 O O . VAL A 1 97 ? 11.109 -11.164 -14.159 1.00 97.56 97 VAL A O 1
ATOM 767 N N . MET A 1 98 ? 10.366 -9.314 -13.105 1.00 98.25 98 MET A N 1
ATOM 768 C CA . MET A 1 98 ? 10.357 -8.472 -14.304 1.00 98.25 98 MET A CA 1
ATOM 769 C C . MET A 1 98 ? 11.792 -8.147 -14.729 1.00 98.25 98 MET A C 1
ATOM 771 O O . MET A 1 98 ? 12.680 -7.999 -13.892 1.00 98.25 98 MET A O 1
ATOM 775 N N . LYS A 1 99 ? 12.049 -8.054 -16.036 1.00 97.69 99 LYS A N 1
ATOM 776 C CA . LYS A 1 99 ? 13.420 -7.921 -16.557 1.00 97.69 99 LYS A CA 1
ATOM 777 C C . LYS A 1 99 ? 14.049 -6.564 -16.260 1.00 97.69 99 LYS A C 1
ATOM 779 O O . LYS A 1 99 ? 15.263 -6.484 -16.095 1.00 97.69 99 LYS A O 1
ATOM 784 N N . ALA A 1 100 ? 13.244 -5.504 -16.214 1.00 95.62 100 ALA A N 1
ATOM 785 C CA . ALA A 1 100 ? 13.740 -4.191 -15.834 1.00 95.62 100 ALA A CA 1
ATOM 786 C C . ALA A 1 100 ? 13.884 -4.077 -14.318 1.00 95.62 100 ALA A C 1
ATOM 788 O O . ALA A 1 100 ? 12.961 -4.389 -13.566 1.00 95.62 100 ALA A O 1
ATOM 789 N N . ILE A 1 101 ? 15.043 -3.574 -13.909 1.00 95.75 101 ILE A N 1
ATOM 790 C CA . ILE A 1 101 ? 15.383 -3.276 -12.521 1.00 95.75 101 ILE A CA 1
ATOM 791 C C . ILE A 1 101 ? 15.291 -1.769 -12.287 1.00 95.75 101 ILE A C 1
ATOM 793 O O . ILE A 1 101 ? 15.589 -0.981 -13.191 1.00 95.75 101 ILE A O 1
ATOM 797 N N . HIS A 1 102 ? 14.886 -1.380 -11.083 1.00 97.31 102 HIS A N 1
ATOM 798 C CA . HIS A 1 102 ? 15.002 0.004 -10.632 1.00 97.31 102 HIS A CA 1
ATOM 799 C C . HIS A 1 102 ? 16.445 0.319 -10.211 1.00 97.31 102 HIS A C 1
ATOM 801 O O . HIS A 1 102 ? 17.258 -0.585 -10.017 1.00 97.31 102 HIS A O 1
ATOM 807 N N . HIS A 1 103 ? 16.776 1.606 -10.084 1.00 96.19 103 HIS A N 1
ATOM 808 C CA . HIS A 1 103 ? 18.104 2.049 -9.619 1.00 96.19 103 HIS A CA 1
ATOM 809 C C . HIS A 1 103 ? 18.108 2.567 -8.174 1.00 96.19 103 HIS A C 1
ATOM 811 O O . HIS A 1 103 ? 19.142 3.007 -7.682 1.00 96.19 103 HIS A O 1
ATOM 817 N N . SER A 1 104 ? 16.952 2.558 -7.516 1.00 97.06 104 SER A N 1
ATOM 818 C CA . SER A 1 104 ? 16.756 2.883 -6.103 1.00 97.06 104 SER A CA 1
ATOM 819 C C . SER A 1 104 ? 15.402 2.310 -5.654 1.00 97.06 104 SER A C 1
ATOM 821 O O . SER A 1 104 ? 14.692 1.706 -6.464 1.00 97.06 104 SER A O 1
ATOM 823 N N . ASN A 1 105 ? 15.061 2.459 -4.376 1.00 96.88 105 ASN A N 1
ATOM 824 C CA . ASN A 1 105 ? 13.961 1.755 -3.719 1.00 96.88 105 ASN A CA 1
ATOM 825 C C . ASN A 1 105 ? 12.637 1.937 -4.467 1.00 96.88 105 ASN A C 1
ATOM 827 O O . ASN A 1 105 ? 12.268 3.051 -4.848 1.00 96.88 105 ASN A O 1
ATOM 831 N N . ILE A 1 106 ? 11.904 0.839 -4.643 1.00 98.50 106 ILE A N 1
ATOM 832 C CA . ILE A 1 106 ? 10.544 0.854 -5.189 1.00 98.50 106 ILE A CA 1
ATOM 833 C C . ILE A 1 106 ? 9.594 1.211 -4.047 1.00 98.50 106 ILE A C 1
ATOM 835 O O . ILE A 1 106 ? 9.638 0.564 -3.004 1.00 98.50 106 ILE A O 1
ATOM 839 N N . PHE A 1 107 ? 8.727 2.204 -4.241 1.00 98.19 107 PHE A N 1
ATOM 840 C CA . PHE A 1 107 ? 7.743 2.629 -3.236 1.00 98.19 107 PHE A CA 1
ATOM 841 C C . PHE A 1 107 ? 6.305 2.303 -3.623 1.00 98.19 107 PHE A C 1
ATOM 843 O O . PHE A 1 107 ? 5.455 2.158 -2.748 1.00 98.19 107 PHE A O 1
ATOM 850 N N . SER A 1 108 ? 6.013 2.152 -4.917 1.00 98.00 108 SER A N 1
ATOM 851 C CA . SER A 1 108 ? 4.654 1.889 -5.377 1.00 98.00 108 SER A CA 1
ATOM 852 C C . SER A 1 108 ? 4.603 0.920 -6.545 1.00 98.00 108 SER A C 1
ATOM 854 O O . SER A 1 108 ? 5.451 0.947 -7.442 1.00 98.00 108 SER A O 1
ATOM 856 N N . LEU A 1 109 ? 3.576 0.072 -6.518 1.00 98.12 109 LEU A N 1
ATOM 857 C CA . LEU A 1 109 ? 3.261 -0.922 -7.530 1.00 98.12 109 LEU A CA 1
ATOM 858 C C . LEU A 1 109 ? 1.756 -0.955 -7.763 1.00 98.12 109 LEU A C 1
ATOM 860 O O . LEU A 1 109 ? 0.996 -0.936 -6.798 1.00 98.12 109 LEU A O 1
ATOM 864 N N . ARG A 1 110 ? 1.339 -1.042 -9.028 1.00 98.00 110 ARG A N 1
ATOM 865 C CA . ARG A 1 110 ? -0.067 -1.215 -9.417 1.00 98.00 110 ARG A CA 1
ATOM 866 C C . ARG A 1 110 ? -0.204 -2.093 -10.648 1.00 98.00 110 ARG A C 1
ATOM 868 O O . ARG A 1 110 ? 0.603 -2.001 -11.571 1.00 98.00 110 ARG A O 1
ATOM 875 N N . PHE A 1 111 ? -1.267 -2.884 -10.696 1.00 98.06 111 PHE A N 1
ATOM 876 C CA . PHE A 1 111 ? -1.713 -3.524 -11.931 1.00 98.06 111 PHE A CA 1
ATOM 877 C C . PHE A 1 111 ? -2.577 -2.575 -12.761 1.00 98.06 111 PHE A C 1
ATOM 879 O O . PHE A 1 111 ? -3.351 -1.784 -12.221 1.00 98.06 111 PHE A O 1
ATOM 886 N N . SER A 1 112 ? -2.488 -2.701 -14.083 1.00 96.25 112 SER A N 1
ATOM 887 C CA . SER A 1 112 ? -3.507 -2.181 -14.998 1.00 96.25 112 SER A CA 1
ATOM 888 C C . SER A 1 112 ? -4.866 -2.854 -14.746 1.00 96.25 112 SER A C 1
ATOM 890 O O . SER A 1 112 ? -4.907 -4.026 -14.366 1.00 96.25 112 SER A O 1
ATOM 892 N N . HIS A 1 113 ? -5.967 -2.164 -15.029 1.00 92.06 113 HIS A N 1
ATOM 893 C CA . HIS A 1 113 ? -7.339 -2.660 -14.940 1.00 92.06 113 HIS A CA 1
ATOM 894 C C . HIS A 1 113 ? -7.543 -3.995 -15.680 1.00 92.06 113 HIS A C 1
ATOM 896 O O . HIS A 1 113 ? -8.116 -4.925 -15.112 1.00 92.06 113 HIS A O 1
ATOM 902 N N . HIS A 1 114 ? -7.010 -4.159 -16.898 1.00 92.50 114 HIS A N 1
ATOM 903 C CA . HIS A 1 114 ? -7.113 -5.431 -17.631 1.00 92.50 114 HIS A CA 1
ATOM 904 C C . HIS A 1 114 ? -6.012 -6.452 -17.295 1.00 92.50 114 HIS A C 1
ATOM 906 O O . HIS A 1 114 ? -5.934 -7.501 -17.926 1.00 92.50 114 HIS A O 1
ATOM 912 N N . THR A 1 115 ? -5.179 -6.197 -16.278 1.00 94.50 115 THR A N 1
ATOM 913 C CA . THR A 1 115 ? -4.096 -7.105 -15.839 1.00 94.50 115 THR A CA 1
ATOM 914 C C . THR A 1 115 ? -3.134 -7.506 -16.971 1.00 94.50 115 THR A C 1
ATOM 916 O O . THR A 1 115 ? -2.673 -8.642 -17.058 1.00 94.50 115 THR A O 1
ATOM 919 N N . GLU A 1 116 ? -2.804 -6.569 -17.859 1.00 95.31 116 GLU A N 1
ATOM 920 C CA . GLU A 1 116 ? -1.802 -6.777 -18.913 1.00 95.31 116 GLU A CA 1
ATOM 921 C C . GLU A 1 116 ? -0.450 -6.150 -18.559 1.00 95.31 116 GLU A C 1
ATOM 923 O O . GLU A 1 116 ? 0.597 -6.589 -19.044 1.00 95.31 116 GLU A O 1
ATOM 928 N N . ARG A 1 117 ? -0.465 -5.130 -17.692 1.00 96.50 117 ARG A N 1
ATOM 929 C CA . ARG A 1 117 ? 0.706 -4.337 -17.326 1.00 96.50 117 ARG A CA 1
ATOM 930 C C . ARG A 1 117 ? 0.854 -4.196 -15.819 1.00 96.50 117 ARG A C 1
ATOM 932 O O . ARG A 1 117 ? -0.123 -4.216 -15.070 1.00 96.50 117 ARG A O 1
ATOM 939 N N . ILE A 1 118 ? 2.097 -3.983 -15.403 1.00 98.25 118 ILE A N 1
ATOM 940 C CA . ILE A 1 118 ? 2.460 -3.560 -14.050 1.00 98.25 118 ILE A CA 1
ATOM 941 C C . ILE A 1 118 ? 3.135 -2.197 -14.140 1.00 98.25 118 ILE A C 1
ATOM 943 O O . ILE A 1 118 ? 4.015 -1.985 -14.975 1.00 98.25 118 ILE A O 1
ATOM 947 N N . TYR A 1 119 ? 2.747 -1.297 -13.250 1.00 97.75 119 TYR A N 1
ATOM 948 C CA . TYR A 1 119 ? 3.379 -0.005 -13.043 1.00 97.75 119 TYR A CA 1
ATOM 949 C C . TYR A 1 119 ? 4.220 -0.065 -11.775 1.00 97.75 119 TYR A C 1
ATOM 951 O O . TYR A 1 119 ? 3.726 -0.525 -10.747 1.00 97.75 119 TYR A O 1
ATOM 959 N N . SER A 1 120 ? 5.468 0.394 -11.837 1.00 98.38 120 SER A N 1
ATOM 960 C CA . SER A 1 120 ? 6.361 0.462 -10.676 1.00 98.38 120 SER A CA 1
ATOM 961 C C . SER A 1 120 ? 7.095 1.793 -10.623 1.00 98.38 120 SER A C 1
ATOM 963 O O . SER A 1 120 ? 7.560 2.272 -11.656 1.00 98.38 120 SER A O 1
ATOM 965 N N . ALA A 1 121 ? 7.204 2.395 -9.442 1.00 97.56 121 ALA A N 1
ATOM 966 C CA . ALA A 1 121 ? 7.952 3.634 -9.252 1.00 97.56 121 ALA A CA 1
ATOM 967 C C . ALA A 1 121 ? 8.500 3.775 -7.833 1.00 97.56 121 ALA A C 1
ATOM 969 O O . ALA A 1 121 ? 8.051 3.097 -6.904 1.00 97.56 121 ALA A O 1
ATOM 970 N N . GLY A 1 122 ? 9.465 4.677 -7.673 1.00 96.62 122 GLY A N 1
ATOM 971 C CA . GLY A 1 122 ? 10.056 4.958 -6.376 1.00 96.62 122 GLY A CA 1
ATOM 972 C C . GLY A 1 122 ? 11.108 6.060 -6.409 1.00 96.62 122 GLY A C 1
ATOM 973 O O . GLY A 1 122 ? 10.953 7.082 -7.086 1.00 96.62 122 GLY A O 1
ATOM 974 N N . ASN A 1 123 ? 12.184 5.836 -5.660 1.00 97.31 123 ASN A N 1
ATOM 975 C CA . ASN A 1 123 ? 13.223 6.821 -5.364 1.00 97.31 123 ASN A CA 1
ATOM 976 C C . ASN A 1 123 ? 14.205 7.082 -6.518 1.00 97.31 123 ASN A C 1
ATOM 978 O O . ASN A 1 123 ? 15.043 7.968 -6.440 1.00 97.31 123 ASN A O 1
ATOM 982 N N . ASP A 1 124 ? 14.118 6.333 -7.618 1.00 95.75 124 ASP A N 1
ATOM 983 C CA . ASP A 1 124 ? 14.927 6.585 -8.819 1.00 95.75 124 ASP A CA 1
ATOM 984 C C . ASP A 1 124 ? 14.279 7.587 -9.791 1.00 95.75 124 ASP A C 1
ATOM 986 O O . ASP A 1 124 ? 14.772 7.797 -10.907 1.00 95.75 124 ASP A O 1
ATOM 990 N N . HIS A 1 125 ? 13.173 8.206 -9.358 1.00 94.06 125 HIS A N 1
ATOM 991 C CA . HIS A 1 125 ? 12.392 9.215 -10.079 1.00 94.06 125 HIS A CA 1
ATOM 992 C C . HIS A 1 125 ? 11.818 8.683 -11.400 1.00 94.06 125 HIS A C 1
ATOM 994 O O . HIS A 1 125 ? 11.514 9.446 -12.327 1.00 94.06 125 HIS A O 1
ATOM 1000 N N . ARG A 1 126 ? 11.719 7.355 -11.533 1.00 92.19 126 ARG A N 1
ATOM 1001 C CA . ARG A 1 126 ? 11.220 6.691 -12.730 1.00 92.19 126 ARG A CA 1
ATOM 1002 C C . ARG A 1 126 ? 9.984 5.888 -1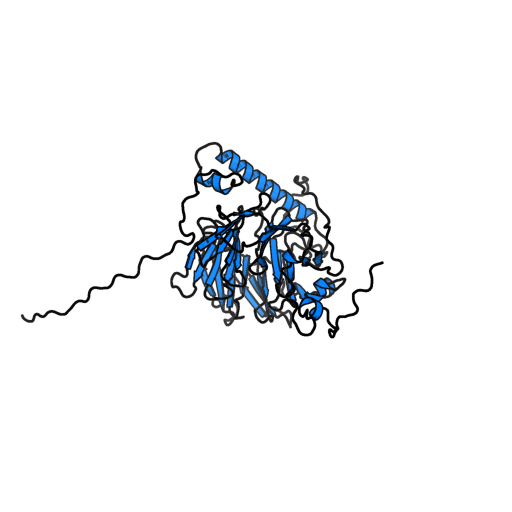2.406 1.00 92.19 126 ARG A C 1
ATOM 1004 O O . ARG A 1 126 ? 9.898 5.210 -11.389 1.00 92.19 126 ARG A O 1
ATOM 1011 N N . MET A 1 127 ? 9.064 5.911 -13.354 1.00 94.19 127 MET A N 1
ATOM 1012 C CA . MET A 1 127 ? 7.973 4.963 -13.411 1.00 94.19 127 MET A CA 1
ATOM 1013 C C . MET A 1 127 ? 8.186 4.026 -14.597 1.00 94.19 127 MET A C 1
ATOM 1015 O O . MET A 1 127 ? 8.302 4.468 -15.743 1.00 94.19 127 MET A O 1
ATOM 1019 N N . HIS A 1 128 ? 8.252 2.729 -14.333 1.00 95.38 128 HIS A N 1
ATOM 1020 C CA . HIS A 1 128 ? 8.339 1.690 -15.349 1.00 95.38 128 HIS A CA 1
ATOM 1021 C C . HIS A 1 128 ? 6.962 1.100 -15.639 1.00 95.38 128 HIS A C 1
ATOM 1023 O O . HIS A 1 128 ? 6.160 0.889 -14.733 1.00 95.38 128 HIS A O 1
ATOM 1029 N N . VAL A 1 129 ? 6.715 0.827 -16.921 1.00 95.69 129 VAL A N 1
ATOM 1030 C CA . VAL A 1 129 ? 5.565 0.057 -17.398 1.00 95.69 129 VAL A CA 1
ATOM 1031 C C . VAL A 1 129 ? 6.090 -1.289 -17.876 1.00 95.69 129 VAL A C 1
ATOM 1033 O O . VAL A 1 129 ? 6.842 -1.344 -18.850 1.00 95.69 129 VAL A O 1
ATOM 1036 N N . HIS A 1 130 ? 5.713 -2.363 -17.196 1.00 97.62 130 HIS A N 1
ATOM 1037 C CA . HIS A 1 130 ? 6.125 -3.730 -17.509 1.00 97.62 130 HIS A CA 1
ATOM 1038 C C . HIS A 1 130 ? 4.988 -4.465 -18.198 1.00 97.62 130 HIS A C 1
ATOM 1040 O O . HIS A 1 130 ? 3.836 -4.335 -17.791 1.00 97.62 130 HIS A O 1
ATOM 1046 N N . ASP A 1 131 ? 5.311 -5.257 -19.210 1.00 96.88 131 ASP A N 1
ATOM 1047 C CA . ASP A 1 131 ? 4.373 -6.199 -19.809 1.00 96.88 131 ASP A CA 1
ATOM 1048 C C . ASP A 1 131 ? 4.405 -7.517 -19.038 1.00 96.88 131 ASP A C 1
ATOM 1050 O O . ASP A 1 131 ? 5.463 -8.126 -18.874 1.00 96.88 131 ASP A O 1
ATOM 1054 N N . ILE A 1 132 ? 3.246 -7.984 -18.581 1.00 96.31 132 ILE A N 1
ATOM 1055 C CA . ILE A 1 132 ? 3.164 -9.185 -17.742 1.00 96.31 132 ILE A CA 1
ATOM 1056 C C . ILE A 1 132 ? 3.554 -10.448 -18.527 1.00 96.31 132 ILE A C 1
ATOM 1058 O O . ILE A 1 132 ? 4.193 -11.346 -17.978 1.00 96.31 132 ILE A O 1
ATOM 1062 N N . LYS A 1 133 ? 3.209 -10.524 -19.820 1.00 96.06 133 LYS A N 1
ATOM 1063 C CA . LYS A 1 133 ? 3.407 -11.731 -20.645 1.00 96.06 133 LYS A CA 1
ATOM 1064 C C . LYS A 1 133 ? 4.879 -11.939 -21.009 1.00 96.06 133 LYS A C 1
ATOM 1066 O O . LYS A 1 133 ? 5.427 -13.030 -20.860 1.00 96.06 133 LYS A O 1
ATOM 1071 N N . THR A 1 134 ? 5.529 -10.894 -21.502 1.00 97.06 134 THR A N 1
ATOM 1072 C CA . THR A 1 134 ? 6.921 -10.904 -21.972 1.00 97.06 134 THR A CA 1
ATOM 1073 C C . THR A 1 134 ? 7.919 -10.633 -20.850 1.00 97.06 134 THR A C 1
ATOM 1075 O O . THR A 1 134 ? 9.083 -11.043 -20.962 1.00 97.06 134 THR A O 1
ATOM 1078 N N . ARG A 1 135 ? 7.455 -10.009 -19.755 1.00 97.31 135 ARG A N 1
ATOM 1079 C CA . ARG A 1 135 ? 8.243 -9.525 -18.606 1.00 97.31 135 ARG A CA 1
ATOM 1080 C C . ARG A 1 135 ? 9.206 -8.395 -18.962 1.00 97.31 135 ARG A C 1
ATOM 1082 O O . ARG A 1 135 ? 10.092 -8.069 -18.173 1.00 97.31 135 ARG A O 1
ATOM 1089 N N . GLU A 1 136 ? 9.084 -7.848 -20.167 1.00 97.44 136 GLU A N 1
ATOM 1090 C CA . GLU A 1 136 ? 9.897 -6.736 -20.641 1.00 97.44 136 GLU A CA 1
ATOM 1091 C C . GLU A 1 136 ? 9.332 -5.409 -20.142 1.00 97.44 136 GLU A C 1
ATOM 1093 O O . GLU A 1 136 ? 8.130 -5.261 -19.901 1.00 97.44 136 GLU A O 1
ATOM 1098 N N . ARG A 1 137 ? 10.205 -4.406 -20.046 1.00 96.12 137 ARG A N 1
ATOM 1099 C CA . ARG A 1 137 ? 9.753 -3.028 -19.872 1.00 96.12 137 ARG A CA 1
ATOM 1100 C C . ARG A 1 137 ? 9.244 -2.505 -21.205 1.00 96.12 137 ARG A C 1
ATOM 1102 O O . ARG A 1 137 ? 10.019 -2.364 -22.145 1.00 96.12 137 ARG A O 1
ATOM 1109 N N . LEU A 1 138 ? 7.962 -2.163 -21.245 1.00 93.44 138 LEU A N 1
ATOM 1110 C CA . LEU A 1 138 ? 7.340 -1.494 -22.380 1.00 93.44 138 LEU A CA 1
ATOM 1111 C C . LEU A 1 138 ? 7.805 -0.051 -22.488 1.00 93.44 138 LEU A C 1
ATOM 1113 O O . LEU A 1 138 ? 8.109 0.396 -23.586 1.00 93.44 138 LEU A O 1
ATOM 1117 N N . ARG A 1 139 ? 7.796 0.675 -21.360 1.00 90.94 139 ARG A N 1
ATOM 1118 C CA . ARG A 1 139 ? 8.085 2.115 -21.304 1.00 90.94 139 ARG A CA 1
ATOM 1119 C C . ARG A 1 139 ? 8.699 2.535 -19.977 1.00 90.94 139 ARG A C 1
ATOM 1121 O O . ARG A 1 139 ? 8.552 1.853 -18.960 1.00 90.94 139 ARG A O 1
ATOM 1128 N N . SER A 1 140 ? 9.351 3.695 -19.978 1.00 90.88 140 SER A N 1
ATOM 1129 C CA . SER A 1 140 ? 9.796 4.387 -18.768 1.00 90.88 140 SER A CA 1
ATOM 1130 C C . SER A 1 140 ? 9.456 5.869 -18.849 1.00 90.88 140 SER A C 1
ATOM 1132 O O . SER A 1 140 ? 9.824 6.533 -19.813 1.00 90.88 140 SER A O 1
ATOM 1134 N N . TYR A 1 141 ? 8.836 6.388 -17.798 1.00 88.38 141 TYR A N 1
ATOM 1135 C CA . TYR A 1 141 ? 8.517 7.804 -17.639 1.00 88.38 141 TYR A CA 1
ATOM 1136 C C . TYR A 1 141 ? 9.362 8.389 -16.513 1.00 88.38 141 TYR A C 1
ATOM 1138 O O . TYR A 1 141 ? 9.680 7.686 -15.550 1.00 88.38 141 TYR A O 1
ATOM 1146 N N . ARG A 1 142 ? 9.763 9.653 -16.647 1.00 86.19 142 ARG A N 1
ATOM 1147 C CA . ARG A 1 142 ? 10.620 10.335 -15.674 1.00 86.19 142 ARG A CA 1
ATOM 1148 C C . ARG A 1 142 ? 9.841 11.448 -14.983 1.00 86.19 142 ARG A C 1
ATOM 1150 O O . ARG A 1 142 ? 9.283 12.306 -15.656 1.00 86.19 142 ARG A O 1
ATOM 1157 N N . ALA A 1 143 ? 9.841 11.442 -13.656 1.00 84.75 143 ALA A N 1
ATOM 1158 C CA . ALA A 1 143 ? 9.404 12.576 -12.851 1.00 84.75 143 ALA A CA 1
ATOM 1159 C C . ALA A 1 143 ? 10.612 13.440 -12.460 1.00 84.75 143 ALA A C 1
ATOM 1161 O O . ALA A 1 143 ? 11.767 13.020 -12.585 1.00 84.75 143 ALA A O 1
ATOM 1162 N N . SER A 1 144 ? 10.360 14.666 -11.999 1.00 89.56 144 SER A N 1
ATOM 1163 C CA . SER A 1 144 ? 11.441 15.550 -11.551 1.00 89.56 144 SER A CA 1
ATOM 1164 C C . SER A 1 144 ? 12.019 15.142 -10.190 1.00 89.56 144 SER A C 1
ATOM 1166 O O . SER A 1 144 ? 13.166 15.486 -9.919 1.00 89.56 144 SER A O 1
ATOM 1168 N N . SER A 1 145 ? 11.273 14.384 -9.379 1.00 95.50 145 SER A N 1
ATOM 1169 C CA . SER A 1 145 ? 11.737 13.812 -8.106 1.00 95.50 145 SER A CA 1
ATOM 1170 C C . SER A 1 145 ? 11.119 12.431 -7.847 1.00 95.50 145 SER A C 1
ATOM 1172 O O . SER A 1 145 ? 10.464 11.856 -8.721 1.00 95.50 145 SER A O 1
ATOM 1174 N N . THR A 1 146 ? 11.346 11.900 -6.647 1.00 97.00 146 THR A N 1
ATOM 1175 C CA . THR A 1 146 ? 10.794 10.643 -6.135 1.00 97.00 146 THR A CA 1
ATOM 1176 C C . THR A 1 146 ? 9.286 10.546 -6.309 1.00 97.00 146 THR A C 1
ATOM 1178 O O . THR A 1 146 ? 8.545 11.481 -6.006 1.00 97.00 146 THR A O 1
ATOM 1181 N N . ILE A 1 147 ? 8.833 9.376 -6.760 1.00 97.25 147 ILE A N 1
ATOM 1182 C CA . ILE A 1 147 ? 7.416 9.033 -6.881 1.00 97.25 147 ILE A CA 1
ATOM 1183 C C . ILE A 1 147 ? 7.049 8.138 -5.697 1.00 97.25 147 ILE A C 1
ATOM 1185 O O . ILE A 1 147 ? 7.575 7.034 -5.570 1.00 97.25 147 ILE A O 1
ATOM 1189 N N . TYR A 1 148 ? 6.134 8.597 -4.845 1.00 98.06 148 TYR A N 1
ATOM 1190 C CA . TYR A 1 148 ? 5.705 7.852 -3.657 1.00 98.06 148 TYR A CA 1
ATOM 1191 C C . TYR A 1 148 ? 4.554 6.893 -3.937 1.00 98.06 148 TYR A C 1
ATOM 1193 O O . TYR A 1 148 ? 4.460 5.844 -3.304 1.00 98.06 148 TYR A O 1
ATOM 1201 N N . TYR A 1 149 ? 3.673 7.237 -4.878 1.00 98.38 149 TYR A N 1
ATOM 1202 C CA . TYR A 1 149 ? 2.446 6.480 -5.091 1.00 98.38 149 TYR A CA 1
ATOM 1203 C C . TYR A 1 149 ? 1.995 6.519 -6.542 1.00 98.38 149 TYR A C 1
ATOM 1205 O O . TYR A 1 149 ? 1.975 7.584 -7.157 1.00 98.38 149 TYR A O 1
ATOM 1213 N N . ILE A 1 150 ? 1.587 5.362 -7.056 1.00 97.62 150 ILE A N 1
ATOM 1214 C CA . ILE A 1 150 ? 0.893 5.207 -8.328 1.00 97.62 150 ILE A CA 1
ATOM 1215 C C . ILE A 1 150 ? -0.549 4.801 -8.034 1.00 97.62 150 ILE A C 1
ATOM 1217 O O . ILE A 1 150 ? -0.805 3.876 -7.258 1.00 97.62 150 ILE A O 1
ATOM 1221 N N . ALA A 1 151 ? -1.486 5.447 -8.714 1.00 96.94 151 ALA A N 1
ATOM 1222 C CA . ALA A 1 151 ? -2.832 4.931 -8.887 1.00 96.94 151 ALA A CA 1
ATOM 1223 C C . ALA A 1 151 ? -3.092 4.626 -10.359 1.00 96.94 151 ALA A C 1
ATOM 1225 O O . ALA A 1 151 ? -2.549 5.275 -11.259 1.00 96.94 151 ALA A O 1
ATOM 1226 N N . THR A 1 152 ? -3.946 3.638 -10.593 1.00 96.12 152 THR A N 1
ATOM 1227 C CA . THR A 1 152 ? -4.473 3.306 -11.913 1.00 96.12 152 THR A CA 1
ATOM 1228 C C . THR A 1 152 ? -5.910 3.779 -12.010 1.00 96.12 152 THR A C 1
ATOM 1230 O O . THR A 1 152 ? -6.663 3.729 -11.035 1.00 96.12 152 THR A O 1
ATOM 1233 N N . HIS A 1 153 ? -6.280 4.295 -13.179 1.00 95.19 153 HIS A N 1
ATOM 1234 C CA . HIS A 1 153 ? -7.652 4.699 -13.425 1.00 95.19 153 HIS A CA 1
ATOM 1235 C C . HIS A 1 153 ? -8.570 3.460 -13.386 1.00 95.19 153 HIS A C 1
ATOM 1237 O O . HIS A 1 153 ? -8.211 2.416 -13.939 1.00 95.19 153 HIS A O 1
ATOM 1243 N N . PRO A 1 154 ? -9.759 3.538 -12.757 1.00 92.62 154 PRO A N 1
ATOM 1244 C CA . PRO A 1 154 ? -10.576 2.361 -12.449 1.00 92.62 154 PRO A CA 1
ATOM 1245 C C . PRO A 1 154 ? -11.146 1.635 -13.676 1.00 92.62 154 PRO A C 1
ATOM 1247 O O . PRO A 1 154 ? -11.650 0.526 -13.522 1.00 92.62 154 PRO A O 1
ATOM 1250 N N . SER A 1 155 ? -11.083 2.231 -14.872 1.00 91.50 155 SER A N 1
ATOM 1251 C CA . SER A 1 155 ? -11.648 1.667 -16.110 1.00 91.50 155 SER A CA 1
ATOM 1252 C C . SER A 1 155 ? -10.858 1.952 -17.400 1.00 91.50 155 SER A C 1
ATOM 1254 O O . SER A 1 155 ? -11.312 1.569 -18.474 1.00 91.50 155 SER A O 1
ATOM 1256 N N . ASP A 1 156 ? -9.697 2.619 -17.336 1.00 92.44 156 ASP A N 1
ATOM 1257 C CA . ASP A 1 156 ? -8.912 2.984 -18.534 1.00 92.44 156 ASP A CA 1
ATOM 1258 C C . ASP A 1 156 ? -7.423 2.754 -18.279 1.00 92.44 156 ASP A C 1
ATOM 1260 O O . ASP A 1 156 ? -6.787 3.470 -17.511 1.00 92.44 156 ASP A O 1
ATOM 1264 N N . ASP A 1 157 ? -6.850 1.771 -18.968 1.00 91.88 157 ASP A N 1
ATOM 1265 C CA . ASP A 1 157 ? -5.443 1.391 -18.825 1.00 91.88 157 ASP A CA 1
ATOM 1266 C C . ASP A 1 157 ? -4.448 2.394 -19.404 1.00 91.88 157 ASP A C 1
ATOM 1268 O O . ASP A 1 157 ? -3.235 2.214 -19.266 1.00 91.88 157 ASP A O 1
ATOM 1272 N N . ASN A 1 158 ? -4.937 3.450 -20.050 1.00 89.62 158 ASN A N 1
ATOM 1273 C CA . ASN A 1 158 ? -4.100 4.515 -20.574 1.00 89.62 158 ASN A CA 1
ATOM 1274 C C . ASN A 1 158 ? -3.948 5.688 -19.610 1.00 89.62 158 ASN A C 1
ATOM 1276 O O . ASN A 1 158 ? -3.150 6.574 -19.899 1.00 89.62 158 ASN A O 1
ATOM 1280 N N . VAL A 1 159 ? -4.679 5.712 -18.495 1.00 92.19 159 VAL A N 1
ATOM 1281 C CA . VAL A 1 159 ? -4.654 6.828 -17.548 1.00 92.19 159 VAL A CA 1
ATOM 1282 C C . VAL A 1 159 ? -4.142 6.357 -16.195 1.00 92.19 159 VAL A C 1
ATOM 1284 O O . VAL A 1 159 ? -4.646 5.398 -15.610 1.00 92.19 159 VAL A O 1
ATOM 1287 N N . ILE A 1 160 ? -3.127 7.048 -15.683 1.00 94.50 160 ILE A N 1
ATOM 1288 C CA . ILE A 1 160 ? -2.530 6.760 -14.374 1.00 94.50 160 ILE A CA 1
ATOM 1289 C C . ILE A 1 160 ? -2.121 8.053 -13.665 1.00 94.50 160 ILE A C 1
ATOM 1291 O O . ILE A 1 160 ? -1.897 9.083 -14.301 1.00 94.50 160 ILE A O 1
ATOM 1295 N N . ALA A 1 161 ? -2.055 7.997 -12.337 1.00 95.19 161 ALA A N 1
ATOM 1296 C CA . ALA A 1 161 ? -1.683 9.120 -11.492 1.00 95.19 161 ALA A CA 1
ATOM 1297 C C . ALA A 1 161 ? -0.425 8.749 -10.720 1.00 95.19 161 ALA A C 1
ATOM 1299 O O . ALA A 1 161 ? -0.331 7.637 -10.203 1.00 95.19 161 ALA A O 1
ATOM 1300 N N . ALA A 1 162 ? 0.520 9.678 -10.619 1.00 95.81 162 ALA A N 1
ATOM 1301 C CA . ALA A 1 162 ? 1.736 9.506 -9.837 1.00 95.81 162 ALA A CA 1
ATOM 1302 C C . ALA A 1 162 ? 1.928 10.690 -8.883 1.00 95.81 162 ALA A C 1
ATOM 1304 O O . ALA A 1 162 ? 2.081 11.826 -9.333 1.00 95.81 162 ALA A O 1
ATOM 1305 N N . ALA A 1 163 ? 1.921 10.430 -7.577 1.00 97.31 163 ALA A N 1
ATOM 1306 C CA . ALA A 1 163 ? 2.183 11.428 -6.541 1.00 97.31 163 ALA A CA 1
ATOM 1307 C C . ALA A 1 163 ? 3.689 11.522 -6.262 1.00 97.31 163 ALA A C 1
ATOM 1309 O O . ALA A 1 163 ? 4.356 10.498 -6.088 1.00 97.31 163 ALA A O 1
ATOM 1310 N N . SER A 1 164 ? 4.222 12.744 -6.253 1.00 96.56 164 SER A N 1
ATOM 1311 C CA . SER A 1 164 ? 5.661 13.002 -6.269 1.00 96.56 164 SER A CA 1
ATOM 1312 C C . SER A 1 164 ? 6.112 14.008 -5.207 1.00 96.56 164 SER A C 1
ATOM 1314 O O . SER A 1 164 ? 5.389 14.928 -4.804 1.00 96.56 164 SER A O 1
ATOM 1316 N N . GLU A 1 165 ? 7.370 13.857 -4.792 1.00 97.06 165 GLU A N 1
ATOM 1317 C CA . GLU A 1 165 ? 8.060 14.753 -3.864 1.00 97.06 165 GLU A CA 1
ATOM 1318 C C . GLU A 1 165 ? 8.144 16.199 -4.366 1.00 97.06 165 GLU A C 1
ATOM 1320 O O . GLU A 1 165 ? 8.065 17.137 -3.572 1.00 97.06 165 GLU A O 1
ATOM 1325 N N . ASP A 1 166 ? 8.195 16.393 -5.686 1.00 95.12 166 ASP A N 1
ATOM 1326 C CA . ASP A 1 166 ? 8.263 17.708 -6.343 1.00 95.12 166 ASP A CA 1
ATOM 1327 C C . ASP A 1 166 ? 6.964 18.539 -6.274 1.00 95.12 166 ASP A C 1
ATOM 1329 O O . ASP A 1 166 ? 6.830 19.567 -6.956 1.00 95.12 166 ASP A O 1
ATOM 1333 N N . GLN A 1 167 ? 6.043 18.124 -5.399 1.00 95.81 167 GLN A N 1
ATOM 1334 C CA . GLN A 1 167 ? 4.780 18.784 -5.078 1.00 95.81 167 GLN A CA 1
ATOM 1335 C C . GLN A 1 167 ? 3.745 18.684 -6.201 1.00 95.81 167 GLN A C 1
ATOM 1337 O O . GLN A 1 167 ? 2.854 19.525 -6.302 1.00 95.81 167 GLN A O 1
ATOM 1342 N N . ASN A 1 168 ? 3.854 17.686 -7.078 1.00 94.12 168 ASN A N 1
ATOM 1343 C CA . ASN A 1 168 ? 2.868 17.454 -8.126 1.00 94.12 168 ASN A CA 1
ATOM 1344 C C . ASN A 1 168 ? 2.269 16.053 -8.019 1.00 94.12 168 ASN A C 1
ATOM 1346 O O . ASN A 1 168 ? 2.955 15.080 -7.702 1.00 94.12 168 ASN A O 1
ATOM 1350 N N . VAL A 1 169 ? 0.992 15.955 -8.381 1.00 95.19 169 VAL A N 1
ATOM 1351 C CA . VAL A 1 169 ? 0.417 14.710 -8.889 1.00 95.19 169 VAL A CA 1
ATOM 1352 C C . VAL A 1 169 ? 0.419 14.792 -10.410 1.00 95.19 169 VAL A C 1
ATOM 1354 O O . VAL A 1 169 ? -0.154 15.714 -10.993 1.00 95.19 169 VAL A O 1
ATOM 1357 N N . TYR A 1 170 ? 1.091 13.846 -11.050 1.00 92.50 170 TYR A N 1
ATOM 1358 C CA . TYR A 1 170 ? 1.149 13.711 -12.498 1.00 92.50 170 TYR A CA 1
ATOM 1359 C C . TYR A 1 170 ? 0.003 12.826 -12.971 1.00 92.50 170 TYR A C 1
ATOM 1361 O O . TYR A 1 170 ? -0.041 11.659 -12.597 1.00 92.50 170 TYR A O 1
ATOM 1369 N N . LEU A 1 171 ? -0.891 13.351 -13.806 1.00 91.81 171 LEU A N 1
ATOM 1370 C CA . LEU A 1 171 ? -1.894 12.569 -14.526 1.00 91.81 171 LEU A CA 1
ATOM 1371 C C . LEU A 1 171 ? -1.343 12.258 -15.917 1.00 91.81 171 LEU A C 1
ATOM 1373 O O . LEU A 1 171 ? -1.276 13.150 -16.764 1.00 91.81 171 LEU A O 1
ATOM 1377 N N . PHE A 1 172 ? -0.901 11.023 -16.137 1.00 89.19 172 PHE A N 1
ATOM 1378 C CA . PHE A 1 172 ? -0.328 10.597 -17.411 1.00 89.19 172 PHE A CA 1
ATOM 1379 C C . PHE A 1 172 ? -1.393 10.025 -18.339 1.00 89.19 172 PHE A C 1
ATOM 1381 O O . PHE A 1 172 ? -2.177 9.167 -17.935 1.00 89.19 172 PHE A O 1
ATOM 1388 N N . ASP A 1 173 ? -1.321 10.427 -19.607 1.00 88.69 173 ASP A N 1
ATOM 1389 C CA . ASP A 1 173 ? -1.911 9.698 -20.725 1.00 88.69 173 ASP A CA 1
ATOM 1390 C C . ASP A 1 173 ? -0.831 8.855 -21.422 1.00 88.69 173 ASP A C 1
ATOM 1392 O O . ASP A 1 173 ? 0.069 9.357 -22.108 1.00 88.69 173 ASP A O 1
ATOM 1396 N N . LEU A 1 174 ? -0.928 7.540 -21.252 1.00 86.25 174 LEU A N 1
ATOM 1397 C CA . LEU A 1 174 ? 0.015 6.560 -21.773 1.00 86.25 174 LEU A CA 1
ATOM 1398 C C . LEU A 1 174 ? -0.133 6.318 -23.282 1.00 86.25 174 LEU A C 1
ATOM 1400 O O . LEU A 1 174 ? 0.631 5.535 -23.838 1.00 86.25 174 LEU A O 1
ATOM 1404 N N . ARG A 1 175 ? -1.060 6.978 -23.985 1.00 84.38 175 ARG A N 1
ATOM 1405 C CA . ARG A 1 175 ? -1.138 6.912 -25.458 1.00 84.38 175 ARG A CA 1
ATOM 1406 C C . ARG A 1 175 ? -0.071 7.772 -26.136 1.00 84.38 175 ARG A C 1
ATOM 1408 O O . ARG A 1 175 ? 0.245 7.527 -27.298 1.00 84.38 175 ARG A O 1
ATOM 1415 N N . GLY A 1 176 ? 0.505 8.741 -25.420 1.00 75.81 176 GLY A N 1
ATOM 1416 C CA . GLY A 1 176 ? 1.606 9.576 -25.909 1.00 75.81 176 GLY A CA 1
ATOM 1417 C C . GLY A 1 176 ? 2.909 8.800 -26.154 1.00 75.81 176 GLY A C 1
ATOM 1418 O O . GLY A 1 176 ? 3.028 7.625 -25.804 1.00 75.81 176 GLY A O 1
ATOM 1419 N N . ASN A 1 177 ? 3.901 9.469 -26.748 1.00 68.19 177 ASN A N 1
ATOM 1420 C CA . ASN A 1 177 ? 5.247 8.915 -26.955 1.00 68.19 177 ASN A CA 1
ATOM 1421 C C . ASN A 1 177 ? 6.046 8.824 -25.636 1.00 68.19 177 ASN A C 1
ATOM 1423 O O . ASN A 1 177 ? 5.698 9.464 -24.642 1.00 68.19 177 ASN A O 1
ATOM 1427 N N . GLU A 1 178 ? 7.120 8.025 -25.630 1.00 65.44 178 GLU A N 1
ATOM 1428 C CA . GLU A 1 178 ? 8.043 7.908 -24.489 1.00 65.44 178 GLU A CA 1
ATOM 1429 C C . GLU A 1 178 ? 8.720 9.247 -24.140 1.00 65.44 178 GLU A C 1
ATOM 1431 O O . GLU A 1 178 ? 9.028 10.043 -25.028 1.00 65.44 178 GLU A O 1
ATOM 1436 N N . GLY A 1 179 ? 8.983 9.475 -22.846 1.00 67.12 179 GLY A N 1
ATOM 1437 C CA . GLY A 1 179 ? 9.622 10.688 -22.324 1.00 67.12 179 GLY A CA 1
ATOM 1438 C C . GLY A 1 179 ? 8.743 11.402 -21.298 1.00 67.12 179 GLY A C 1
ATOM 1439 O O . GLY A 1 179 ? 8.338 10.795 -20.306 1.00 67.12 179 GLY A O 1
ATOM 1440 N N . ASP A 1 180 ? 8.435 12.674 -21.555 1.00 57.56 180 ASP A N 1
ATOM 1441 C CA . ASP A 1 180 ? 7.662 13.533 -20.642 1.00 57.56 180 ASP A CA 1
ATOM 1442 C C . ASP A 1 180 ? 6.150 13.246 -20.644 1.00 57.56 180 ASP A C 1
ATOM 1444 O O . ASP A 1 180 ? 5.423 13.777 -19.804 1.00 57.56 180 ASP A O 1
ATOM 1448 N N . GLY A 1 181 ? 5.677 12.383 -21.555 1.00 56.78 181 GLY A N 1
ATOM 1449 C CA . GLY A 1 181 ? 4.259 12.071 -21.733 1.00 56.78 181 GLY A CA 1
ATOM 1450 C C . GLY A 1 181 ? 3.402 13.311 -22.026 1.00 56.78 181 GLY A C 1
ATOM 1451 O O . GLY A 1 181 ? 3.822 14.458 -21.893 1.00 56.78 181 GLY A O 1
ATOM 1452 N N . LEU A 1 182 ? 2.149 13.105 -22.421 1.00 60.34 182 LEU A N 1
ATOM 1453 C CA . LEU A 1 182 ? 1.146 14.126 -22.131 1.00 60.34 182 LEU A CA 1
ATOM 1454 C C . LEU A 1 182 ? 0.812 13.957 -20.651 1.00 60.34 182 LEU A C 1
ATOM 1456 O O . LEU A 1 182 ? 0.230 12.942 -20.266 1.00 60.34 182 LEU A O 1
ATOM 1460 N N . CYS A 1 183 ? 1.257 14.903 -19.825 1.00 77.62 183 CYS A N 1
ATOM 1461 C CA . CYS A 1 183 ? 0.940 14.913 -18.407 1.00 77.62 183 CYS A CA 1
ATOM 1462 C C . CYS A 1 183 ? 0.287 16.232 -17.994 1.00 77.62 183 CYS A C 1
ATOM 1464 O O . CYS A 1 183 ? 0.808 17.322 -18.238 1.00 77.62 183 CYS A O 1
ATOM 1466 N N . THR A 1 184 ? -0.863 16.126 -17.336 1.00 86.38 184 THR A N 1
ATOM 1467 C CA . THR A 1 184 ? -1.443 17.239 -16.583 1.00 86.38 184 THR A CA 1
ATOM 1468 C C . THR A 1 184 ? -0.900 17.165 -15.164 1.00 86.38 184 THR A C 1
ATOM 1470 O O . THR A 1 184 ? -0.874 16.092 -14.563 1.00 86.38 184 THR A O 1
ATOM 1473 N N . LYS A 1 185 ? -0.438 18.293 -14.618 1.00 89.75 185 LYS A N 1
ATOM 1474 C CA . LYS A 1 185 ? 0.076 18.361 -13.246 1.00 89.75 185 LYS A CA 1
ATOM 1475 C C . LYS A 1 185 ? -0.963 19.003 -12.338 1.00 89.75 185 LYS A C 1
ATOM 1477 O O . LYS A 1 185 ? -1.353 20.144 -12.572 1.00 89.75 185 LYS A O 1
ATOM 1482 N N . LEU A 1 186 ? -1.354 18.301 -11.280 1.00 91.19 186 LEU A N 1
ATOM 1483 C CA . LEU A 1 186 ? -2.092 18.887 -10.165 1.00 91.19 186 LEU A CA 1
ATOM 1484 C C . LEU A 1 186 ? -1.072 19.359 -9.127 1.00 91.19 186 LEU A C 1
ATOM 1486 O O . LEU A 1 186 ? -0.503 18.546 -8.390 1.00 91.19 186 LEU A O 1
ATOM 1490 N N . ARG A 1 187 ? -0.805 20.666 -9.093 1.00 92.31 187 ARG A N 1
ATOM 1491 C CA . ARG A 1 187 ? 0.136 21.265 -8.140 1.00 92.31 187 ARG A CA 1
ATOM 1492 C C . ARG A 1 187 ? -0.440 21.196 -6.728 1.00 92.31 187 ARG A C 1
ATOM 1494 O O . ARG A 1 187 ? -1.568 21.617 -6.511 1.00 92.31 187 ARG A O 1
ATOM 1501 N N . GLN A 1 188 ? 0.345 20.681 -5.792 1.00 93.56 188 GLN A N 1
ATOM 1502 C CA . GLN A 1 188 ? 0.001 20.596 -4.378 1.00 93.56 188 GLN A CA 1
ATOM 1503 C C . GLN A 1 188 ? 0.818 21.604 -3.576 1.00 93.56 188 GLN A C 1
ATOM 1505 O O . GLN A 1 188 ? 1.905 22.028 -3.985 1.00 93.56 188 GLN A O 1
ATOM 1510 N N . GLU A 1 189 ? 0.320 21.959 -2.397 1.00 89.94 189 GLU A N 1
ATOM 1511 C CA . GLU A 1 189 ? 1.129 22.684 -1.432 1.00 89.94 189 GLU A CA 1
ATOM 1512 C C . GLU A 1 189 ? 1.995 21.693 -0.642 1.00 89.94 189 GLU A C 1
ATOM 1514 O O . GLU A 1 189 ? 1.557 21.055 0.311 1.00 89.94 189 GLU A O 1
ATOM 1519 N N . GLY A 1 190 ? 3.253 21.542 -1.056 1.00 93.69 190 GLY A N 1
ATOM 1520 C CA . GLY A 1 190 ? 4.177 20.574 -0.464 1.00 93.69 190 GLY A CA 1
ATOM 1521 C C . GLY A 1 190 ? 4.110 19.189 -1.110 1.00 93.69 190 GLY A C 1
ATOM 1522 O O . GLY A 1 190 ? 3.394 18.962 -2.081 1.00 93.69 190 GLY A O 1
ATOM 1523 N N . THR A 1 191 ? 4.941 18.276 -0.609 1.00 96.38 191 THR A N 1
ATOM 1524 C CA . THR A 1 191 ? 5.109 16.919 -1.148 1.00 96.38 191 THR A CA 1
ATOM 1525 C C . THR A 1 191 ? 3.772 16.194 -1.281 1.00 96.38 191 THR A C 1
ATOM 1527 O O . THR A 1 191 ? 3.025 16.124 -0.305 1.00 96.38 191 THR A O 1
ATOM 1530 N N . ALA A 1 192 ? 3.495 15.635 -2.463 1.00 97.56 192 ALA A N 1
ATOM 1531 C CA . ALA A 1 192 ? 2.334 14.785 -2.693 1.00 97.56 192 ALA A CA 1
ATOM 1532 C C . ALA A 1 192 ? 2.703 13.332 -2.366 1.00 97.56 192 ALA A C 1
ATOM 1534 O O . ALA A 1 192 ? 3.608 12.767 -2.978 1.00 97.56 192 ALA A O 1
ATOM 1535 N N . PHE A 1 193 ? 2.006 12.729 -1.406 1.00 97.88 193 PHE A N 1
ATOM 1536 C CA . PHE A 1 193 ? 2.294 11.370 -0.946 1.00 97.88 193 PHE A CA 1
ATOM 1537 C C . PHE A 1 193 ? 1.401 10.320 -1.597 1.00 97.88 193 PHE A C 1
ATOM 1539 O O . PHE A 1 193 ? 1.855 9.210 -1.839 1.00 97.88 193 PHE A O 1
ATOM 1546 N N . CYS A 1 194 ? 0.145 10.656 -1.896 1.00 98.06 194 CYS A N 1
ATOM 1547 C CA . CYS A 1 194 ? -0.828 9.710 -2.432 1.00 98.06 194 CYS A CA 1
ATOM 1548 C C . CYS A 1 194 ? -1.835 10.425 -3.334 1.00 98.06 194 CYS A C 1
ATOM 1550 O O . CYS A 1 194 ? -2.177 11.578 -3.082 1.00 98.06 194 CYS A O 1
ATOM 1552 N N . ALA A 1 195 ? -2.309 9.735 -4.370 1.00 97.62 195 ALA A N 1
ATOM 1553 C CA . ALA A 1 195 ? -3.453 10.142 -5.174 1.00 97.62 195 ALA A CA 1
ATOM 1554 C C . ALA A 1 195 ? -4.272 8.895 -5.517 1.00 97.62 195 ALA A C 1
ATOM 1556 O O . ALA A 1 195 ? -3.684 7.899 -5.933 1.00 97.62 195 ALA A O 1
ATOM 1557 N N . VAL A 1 196 ? -5.594 8.936 -5.349 1.00 97.69 196 VAL A N 1
ATOM 1558 C CA . VAL A 1 196 ? -6.494 7.802 -5.609 1.00 97.69 196 VAL A CA 1
ATOM 1559 C C . VAL A 1 196 ? -7.801 8.265 -6.246 1.00 97.69 196 VAL A C 1
ATOM 1561 O O . VAL A 1 196 ? -8.459 9.190 -5.762 1.00 97.69 196 VAL A O 1
ATOM 1564 N N . TRP A 1 197 ? -8.194 7.606 -7.336 1.00 97.56 197 TRP A N 1
ATOM 1565 C CA . TRP A 1 197 ? -9.500 7.818 -7.956 1.00 97.56 197 TRP A CA 1
ATOM 1566 C C . TRP A 1 197 ? -10.614 7.241 -7.107 1.00 97.56 197 TRP A C 1
ATOM 1568 O O . TRP A 1 197 ? -10.477 6.152 -6.550 1.00 97.56 197 TRP A O 1
ATOM 1578 N N . ASN A 1 198 ? -11.746 7.935 -7.098 1.00 96.94 198 ASN A N 1
ATOM 1579 C CA . ASN A 1 198 ? -12.976 7.342 -6.615 1.00 96.94 198 ASN A CA 1
ATOM 1580 C C . ASN A 1 198 ? -13.383 6.178 -7.551 1.00 96.94 198 ASN A C 1
ATOM 1582 O O . ASN A 1 198 ? -13.444 6.368 -8.772 1.00 96.94 198 ASN A O 1
ATOM 1586 N N . PRO A 1 199 ? -13.663 4.979 -7.008 1.00 94.69 199 PRO A N 1
ATOM 1587 C CA . PRO A 1 199 ? -13.910 3.783 -7.809 1.00 94.69 199 PRO A CA 1
ATOM 1588 C C . PRO A 1 199 ? -15.238 3.821 -8.575 1.00 94.69 199 PRO A C 1
ATOM 1590 O O . PRO A 1 199 ? -15.348 3.165 -9.607 1.00 94.69 199 PRO A O 1
ATOM 1593 N N . GLN A 1 200 ? -16.229 4.587 -8.103 1.00 94.69 200 GLN A N 1
ATOM 1594 C CA . GLN A 1 200 ? -17.535 4.730 -8.760 1.00 94.69 200 GLN A CA 1
ATOM 1595 C C . GLN A 1 200 ? -17.621 5.981 -9.643 1.00 94.69 200 GLN A C 1
ATOM 1597 O O . GLN A 1 200 ? -18.361 5.997 -10.626 1.00 94.69 200 GLN A O 1
ATOM 1602 N N . ASN A 1 201 ? -16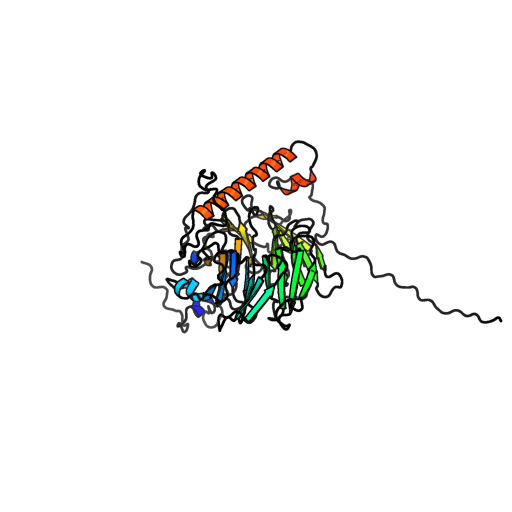.853 7.031 -9.333 1.00 94.25 201 ASN A N 1
ATOM 1603 C CA . ASN A 1 201 ? -16.798 8.260 -10.121 1.00 94.25 201 ASN A CA 1
ATOM 1604 C C . ASN A 1 201 ? -15.356 8.701 -10.385 1.00 94.25 201 ASN A C 1
ATOM 1606 O O . ASN A 1 201 ? -14.794 9.540 -9.689 1.00 94.25 201 ASN A O 1
ATOM 1610 N N . HIS A 1 202 ? -14.797 8.205 -11.479 1.00 91.94 202 HIS A N 1
ATOM 1611 C CA . HIS A 1 202 ? -13.444 8.500 -11.948 1.00 91.94 202 HIS A CA 1
ATOM 1612 C C . HIS A 1 202 ? -13.115 9.976 -12.269 1.00 91.94 202 HIS A C 1
ATOM 1614 O O . HIS A 1 202 ? -11.957 10.293 -12.534 1.00 91.94 202 HIS A O 1
ATOM 1620 N N . ASN A 1 203 ? -14.087 10.894 -12.223 1.00 92.62 203 ASN A N 1
ATOM 1621 C CA . ASN A 1 203 ? -13.796 12.332 -12.274 1.00 92.62 203 ASN A CA 1
ATOM 1622 C C . ASN A 1 203 ? -13.301 12.871 -10.927 1.00 92.62 203 ASN A C 1
ATOM 1624 O O . ASN A 1 203 ? -12.778 13.979 -10.877 1.00 92.62 203 ASN A O 1
ATOM 1628 N N . ILE A 1 204 ? -13.476 12.107 -9.847 1.00 94.75 204 ILE A N 1
ATOM 1629 C CA . ILE A 1 204 ? -13.087 12.493 -8.497 1.00 94.75 204 ILE A CA 1
ATOM 1630 C C . ILE A 1 204 ? -11.757 11.830 -8.132 1.00 94.75 204 ILE A C 1
ATOM 1632 O O . ILE A 1 204 ? -11.599 10.613 -8.265 1.00 94.75 204 ILE A O 1
ATOM 1636 N N . VAL A 1 205 ? -10.811 12.628 -7.636 1.00 96.25 205 VAL A N 1
ATOM 1637 C CA . VAL A 1 205 ? -9.488 12.175 -7.181 1.00 96.25 205 VAL A CA 1
ATOM 1638 C C . VAL A 1 205 ? -9.203 12.731 -5.794 1.00 96.25 205 VAL A C 1
ATOM 1640 O O . VAL A 1 205 ? -9.191 13.942 -5.606 1.00 96.25 205 VAL A O 1
ATOM 1643 N N . ALA A 1 206 ? -8.920 11.862 -4.829 1.00 97.06 206 ALA A N 1
ATOM 1644 C CA . ALA A 1 206 ? -8.392 12.272 -3.533 1.00 97.06 206 ALA A CA 1
ATOM 1645 C C . ALA A 1 206 ? -6.861 12.323 -3.584 1.00 97.06 206 ALA A C 1
ATOM 1647 O O . ALA A 1 206 ? -6.235 11.440 -4.167 1.00 97.06 206 ALA A O 1
ATOM 1648 N N . VAL A 1 207 ? -6.257 13.341 -2.977 1.00 97.50 207 VAL A N 1
ATOM 1649 C CA . VAL A 1 207 ? -4.808 13.560 -2.928 1.00 97.50 207 VAL A CA 1
ATOM 1650 C C . VAL A 1 207 ? -4.389 13.876 -1.499 1.00 97.50 207 VAL A C 1
ATOM 1652 O O . VAL A 1 207 ? -4.957 14.757 -0.862 1.00 97.50 207 VAL A O 1
ATOM 1655 N N . CYS A 1 208 ? -3.357 13.192 -1.014 1.00 97.81 208 CYS A N 1
ATOM 1656 C CA . CYS A 1 208 ? -2.732 13.461 0.277 1.00 97.81 208 CYS A CA 1
ATOM 1657 C C . CYS A 1 208 ? -1.407 14.191 0.078 1.00 97.81 208 CYS A C 1
ATOM 1659 O O . CYS A 1 208 ? -0.567 13.758 -0.720 1.00 97.81 208 CYS A O 1
ATOM 1661 N N . ASN A 1 209 ? -1.189 15.265 0.829 1.00 96.25 209 ASN A N 1
ATOM 1662 C CA . ASN A 1 209 ? 0.055 16.017 0.793 1.00 96.25 209 ASN A CA 1
ATOM 1663 C C . ASN A 1 209 ? 0.526 16.466 2.186 1.00 96.25 209 ASN A C 1
ATOM 1665 O O . ASN A 1 209 ? -0.205 16.448 3.178 1.00 96.25 209 ASN A O 1
ATOM 1669 N N . LYS A 1 210 ? 1.788 16.902 2.238 1.00 93.94 210 LYS A N 1
ATOM 1670 C CA . LYS A 1 210 ? 2.479 17.281 3.475 1.00 93.94 210 LYS A CA 1
ATOM 1671 C C . LYS A 1 210 ? 1.895 18.507 4.183 1.00 93.94 210 LYS A C 1
ATOM 1673 O O . LYS A 1 210 ? 1.938 18.544 5.411 1.00 93.94 210 LYS A O 1
ATOM 1678 N N . LYS A 1 211 ? 1.427 19.530 3.458 1.00 91.12 211 LYS A N 1
ATOM 1679 C CA . LYS A 1 211 ? 1.091 20.832 4.063 1.00 91.12 211 LYS A CA 1
ATOM 1680 C C . LYS A 1 211 ? -0.404 20.997 4.303 1.00 91.12 211 LYS A C 1
ATOM 1682 O O . LYS A 1 211 ? -0.780 21.265 5.439 1.00 91.12 211 LYS A O 1
ATOM 1687 N N . THR A 1 212 ? -1.227 20.841 3.269 1.00 90.88 212 THR A N 1
ATOM 1688 C CA . THR A 1 212 ? -2.688 20.988 3.363 1.00 90.88 212 THR A CA 1
ATOM 1689 C C . THR A 1 212 ? -3.389 19.681 3.693 1.00 90.88 212 THR A C 1
ATOM 1691 O O . THR A 1 212 ? -4.567 19.705 3.989 1.00 90.88 212 THR A O 1
ATOM 1694 N N . GLY A 1 213 ? -2.702 18.537 3.713 1.00 94.50 213 GLY A N 1
ATOM 1695 C CA . GLY A 1 213 ? -3.328 17.277 4.110 1.00 94.50 213 GLY A CA 1
ATOM 1696 C C . GLY A 1 213 ? -4.122 16.637 2.976 1.00 94.50 213 GLY A C 1
ATOM 1697 O O . GLY A 1 213 ? -3.579 16.432 1.890 1.00 94.50 213 GLY A O 1
ATOM 1698 N N . LEU A 1 214 ? -5.368 16.243 3.244 1.00 95.56 214 LEU A N 1
ATOM 1699 C CA . LEU A 1 214 ? -6.242 15.594 2.271 1.00 95.56 214 LEU A CA 1
ATOM 1700 C C . LEU A 1 214 ? -7.039 16.630 1.461 1.00 95.56 214 LEU A C 1
ATOM 1702 O O . LEU A 1 214 ? -7.735 17.483 2.009 1.00 95.56 214 LEU A O 1
ATOM 1706 N N . LEU A 1 215 ? -6.968 16.515 0.138 1.00 94.25 215 LEU A N 1
ATOM 1707 C CA . LEU A 1 215 ? -7.757 17.281 -0.824 1.00 94.25 215 LEU A CA 1
ATOM 1708 C C . LEU A 1 215 ? -8.537 16.323 -1.720 1.00 94.25 215 LEU A C 1
ATOM 1710 O O . LEU A 1 215 ? -8.032 15.267 -2.091 1.00 94.25 215 LEU A O 1
ATOM 1714 N N . VAL A 1 216 ? -9.749 16.703 -2.105 1.00 94.00 216 VAL A N 1
ATOM 1715 C CA . VAL A 1 216 ? -10.570 15.987 -3.080 1.00 94.00 216 VAL A CA 1
ATOM 1716 C C . VAL A 1 216 ? -10.787 16.903 -4.272 1.00 94.00 216 VAL A C 1
ATOM 1718 O O . VAL A 1 216 ? -11.259 18.030 -4.128 1.00 94.00 216 VAL A O 1
ATOM 1721 N N . TYR A 1 217 ? -10.436 16.414 -5.452 1.00 93.19 217 TYR A N 1
ATOM 1722 C CA . TYR A 1 217 ? -10.552 17.120 -6.714 1.00 93.19 217 TYR A CA 1
ATOM 1723 C C . TYR A 1 217 ? -11.704 16.559 -7.546 1.00 93.19 217 TYR A C 1
ATOM 1725 O O . TYR A 1 217 ? -11.861 15.343 -7.616 1.00 93.19 217 TYR A O 1
ATOM 1733 N N . ASP A 1 218 ? -12.449 17.427 -8.227 1.00 92.62 218 ASP A N 1
ATOM 1734 C CA . ASP A 1 218 ? -13.273 17.091 -9.387 1.00 92.62 218 ASP A CA 1
ATOM 1735 C C . ASP A 1 218 ? -12.554 17.601 -10.640 1.00 92.62 218 ASP A C 1
ATOM 1737 O O . ASP A 1 218 ? -12.474 18.805 -10.892 1.00 92.62 218 ASP A O 1
ATOM 1741 N N . LEU A 1 219 ? -12.035 16.669 -11.440 1.00 90.31 219 LEU A N 1
ATOM 1742 C CA . LEU A 1 219 ? -11.228 16.942 -12.632 1.00 90.31 219 LEU A CA 1
ATOM 1743 C C . LEU A 1 219 ? -11.994 17.682 -13.745 1.00 90.31 219 LEU A C 1
ATOM 1745 O O . LEU A 1 219 ? -11.406 18.053 -14.759 1.00 90.31 219 LEU A O 1
ATOM 1749 N N . ARG A 1 220 ? -13.308 17.880 -13.590 1.00 88.81 220 ARG A N 1
ATOM 1750 C CA . ARG A 1 220 ? -14.150 18.641 -14.525 1.00 88.81 220 ARG A CA 1
ATOM 1751 C C . ARG A 1 220 ? -14.190 20.136 -14.193 1.00 88.81 220 ARG A C 1
ATOM 1753 O O . ARG A 1 220 ? -14.630 20.925 -15.028 1.00 88.81 220 ARG A O 1
ATOM 1760 N N . MET A 1 221 ? -13.788 20.531 -12.983 1.00 85.06 221 MET A N 1
ATOM 1761 C CA . MET A 1 221 ? -13.853 21.915 -12.506 1.00 85.06 221 MET A CA 1
ATOM 1762 C C . MET A 1 221 ? -12.594 22.707 -12.875 1.00 85.06 221 MET A C 1
ATOM 1764 O O . MET A 1 221 ? -11.486 22.194 -12.813 1.00 85.06 221 MET A O 1
ATOM 1768 N N . SER A 1 222 ? -12.722 24.004 -13.174 1.00 69.75 222 SER A N 1
ATOM 1769 C CA . SER A 1 222 ? -11.576 24.838 -13.584 1.00 69.75 222 SER A CA 1
ATOM 1770 C C . SER A 1 222 ? -10.537 25.078 -12.479 1.00 69.75 222 SER A C 1
ATOM 1772 O O . SER A 1 222 ? -9.356 25.216 -12.786 1.00 69.75 222 SER A O 1
ATOM 1774 N N . ASN A 1 223 ? -10.955 25.117 -11.206 1.00 74.56 223 ASN A N 1
ATOM 1775 C CA . ASN A 1 223 ? -10.050 25.163 -10.044 1.00 74.56 223 ASN A CA 1
ATOM 1776 C C . ASN A 1 223 ? -9.717 23.756 -9.501 1.00 74.56 223 ASN A C 1
ATOM 1778 O O . ASN A 1 223 ? -8.929 23.620 -8.575 1.00 74.56 223 ASN A O 1
ATOM 1782 N N . ASN A 1 224 ? -10.323 22.713 -10.078 1.00 76.12 224 ASN A N 1
ATOM 1783 C CA . ASN A 1 224 ? -10.264 21.298 -9.709 1.00 76.12 224 ASN A CA 1
ATOM 1784 C C . ASN A 1 224 ? -10.638 20.934 -8.255 1.00 76.12 224 ASN A C 1
ATOM 1786 O O . ASN A 1 224 ? -11.045 19.802 -8.051 1.00 76.12 224 ASN A O 1
ATOM 1790 N N . THR A 1 225 ? -10.511 21.797 -7.242 1.00 79.94 225 THR A N 1
ATOM 1791 C CA . THR A 1 225 ? -10.789 21.437 -5.838 1.00 79.94 225 THR A CA 1
ATOM 1792 C C . THR A 1 225 ? -12.292 21.322 -5.582 1.00 79.94 225 THR A C 1
ATOM 1794 O O . THR A 1 225 ? -13.014 22.312 -5.668 1.00 79.94 225 THR A O 1
ATOM 1797 N N . TYR A 1 226 ? -12.742 20.110 -5.255 1.00 78.38 226 TYR A N 1
ATOM 1798 C CA . TYR A 1 226 ? -14.118 19.786 -4.874 1.00 78.38 226 TYR A CA 1
ATOM 1799 C C . TYR A 1 226 ? -14.327 19.938 -3.366 1.00 78.38 226 TYR A C 1
ATOM 1801 O O . TYR A 1 226 ? -15.334 20.492 -2.936 1.00 78.38 226 TYR A O 1
ATOM 1809 N N . ALA A 1 227 ? -13.372 19.458 -2.564 1.00 82.50 227 ALA A N 1
ATOM 1810 C CA . ALA A 1 227 ? -13.483 19.459 -1.114 1.00 82.50 227 ALA A CA 1
ATOM 1811 C C . ALA A 1 227 ? -12.091 19.446 -0.452 1.00 82.50 227 ALA A C 1
ATOM 1813 O O . ALA A 1 227 ? -11.169 18.803 -0.954 1.00 82.50 227 ALA A O 1
ATOM 1814 N N . GLU A 1 228 ? -11.925 20.137 0.675 1.00 84.75 228 GLU A N 1
ATOM 1815 C CA . GLU A 1 228 ? -10.683 20.153 1.457 1.00 84.75 228 GLU A CA 1
ATOM 1816 C C . GLU A 1 228 ? -10.905 19.644 2.880 1.00 84.75 228 GLU A C 1
ATOM 1818 O O . GLU A 1 228 ? -11.843 20.041 3.561 1.00 84.75 228 GLU A O 1
ATOM 1823 N N . ALA A 1 229 ? -9.992 18.783 3.317 1.00 85.25 229 ALA A N 1
ATOM 1824 C CA . ALA A 1 229 ? -10.002 18.113 4.605 1.00 85.25 229 ALA A CA 1
ATOM 1825 C C . ALA A 1 229 ? -8.832 18.568 5.510 1.00 85.25 229 ALA A C 1
ATOM 1827 O O . ALA A 1 229 ? -8.500 17.941 6.523 1.00 85.25 229 ALA A O 1
ATOM 1828 N N . GLY A 1 230 ? -8.143 19.645 5.132 1.00 79.31 230 GLY A N 1
ATOM 1829 C CA . GLY A 1 230 ? -6.825 19.978 5.662 1.00 79.31 230 GLY A CA 1
ATOM 1830 C C . GLY A 1 230 ? -6.775 20.369 7.130 1.00 79.31 230 GLY A C 1
ATOM 1831 O O . GLY A 1 230 ? -5.799 20.039 7.809 1.00 79.31 230 GLY A O 1
ATOM 1832 N N . LYS A 1 231 ? -7.848 20.980 7.650 1.00 82.81 231 LYS A N 1
ATOM 1833 C CA . LYS A 1 231 ? -7.937 21.419 9.053 1.00 82.81 231 LYS A CA 1
ATOM 1834 C C . LYS A 1 231 ? -7.668 20.282 10.048 1.00 82.81 231 LYS A C 1
ATOM 1836 O O . LYS A 1 231 ? -6.998 20.513 11.047 1.00 82.81 231 LYS A O 1
ATOM 1841 N N . ILE A 1 232 ? -8.124 19.057 9.760 1.00 87.38 232 ILE A N 1
ATOM 1842 C CA . ILE A 1 232 ? -7.951 17.902 10.667 1.00 87.38 232 ILE A CA 1
ATOM 1843 C C . ILE A 1 232 ? -7.062 16.787 10.092 1.00 87.38 232 ILE A C 1
ATOM 1845 O O . ILE A 1 232 ? -6.820 15.793 10.770 1.00 87.38 232 ILE A O 1
ATOM 1849 N N . THR A 1 233 ? -6.561 16.937 8.858 1.00 89.31 233 THR A N 1
ATOM 1850 C CA . THR A 1 233 ? -5.715 15.931 8.179 1.00 89.31 233 THR A CA 1
ATOM 1851 C C . THR A 1 233 ? -4.340 16.454 7.774 1.00 89.31 233 THR A C 1
ATOM 1853 O O . THR A 1 233 ? -3.713 15.914 6.861 1.00 89.31 233 THR A O 1
ATOM 1856 N N . LYS A 1 234 ? -3.842 17.509 8.428 1.00 87.56 234 LYS A N 1
ATOM 1857 C CA . LYS A 1 234 ? -2.522 18.083 8.136 1.00 87.56 234 LYS A CA 1
ATOM 1858 C C . LYS A 1 234 ? -1.449 16.988 8.077 1.00 87.56 234 LYS A C 1
ATOM 1860 O O . LYS A 1 234 ? -1.330 16.167 8.981 1.00 87.56 234 LYS A O 1
ATOM 1865 N N . SER A 1 235 ? -0.660 16.984 7.001 1.00 91.56 235 SER A N 1
ATOM 1866 C CA . SER A 1 235 ? 0.301 15.917 6.689 1.00 91.56 235 SER A CA 1
ATOM 1867 C C . SER A 1 235 ? -0.330 14.526 6.491 1.00 91.56 235 SER A C 1
ATOM 1869 O O . SER A 1 235 ? 0.216 13.515 6.949 1.00 91.56 235 SER A O 1
ATOM 1871 N N . ALA A 1 236 ? -1.460 14.465 5.781 1.00 96.31 236 ALA A N 1
ATOM 1872 C CA . ALA A 1 236 ? -2.032 13.233 5.244 1.00 96.31 236 ALA A CA 1
ATOM 1873 C C . ALA A 1 236 ? -0.998 12.487 4.391 1.00 96.31 236 ALA A C 1
ATOM 1875 O O . ALA A 1 236 ? -0.310 13.090 3.566 1.00 96.31 236 ALA A O 1
ATOM 1876 N N . ILE A 1 237 ? -0.910 11.169 4.562 1.00 96.12 237 ILE A N 1
ATOM 1877 C CA . ILE A 1 237 ? 0.117 10.342 3.914 1.00 96.12 237 ILE A CA 1
ATOM 1878 C C . ILE A 1 237 ? -0.448 9.356 2.888 1.00 96.12 237 ILE A C 1
ATOM 1880 O O . ILE A 1 237 ? 0.205 9.074 1.887 1.00 96.12 237 ILE A O 1
ATOM 1884 N N . CYS A 1 238 ? -1.654 8.838 3.106 1.00 98.06 238 CYS A N 1
ATOM 1885 C CA . CYS A 1 238 ? -2.306 7.905 2.199 1.00 98.06 238 CYS A CA 1
ATOM 1886 C C . CYS A 1 238 ? -3.817 7.986 2.376 1.00 98.06 238 CYS A C 1
ATOM 1888 O O . CYS A 1 238 ? -4.297 8.199 3.492 1.00 98.06 238 CYS A O 1
ATOM 1890 N N . ALA A 1 239 ? -4.539 7.802 1.276 1.00 98.12 239 ALA A N 1
ATOM 1891 C CA . ALA A 1 239 ? -5.976 7.639 1.285 1.00 98.12 239 ALA A CA 1
ATOM 1892 C C . ALA A 1 239 ? -6.383 6.404 0.479 1.00 98.12 239 ALA A C 1
ATOM 1894 O O . ALA A 1 239 ? -5.702 6.026 -0.475 1.00 98.12 239 ALA A O 1
ATOM 1895 N N . ASP A 1 240 ? -7.512 5.809 0.848 1.00 98.25 240 ASP A N 1
ATOM 1896 C CA . ASP A 1 240 ? -8.172 4.752 0.088 1.00 98.25 240 ASP A CA 1
ATOM 1897 C C . ASP A 1 240 ? -9.680 4.986 0.092 1.00 98.25 240 ASP A C 1
ATOM 1899 O O . ASP A 1 240 ? -10.240 5.474 1.077 1.00 98.25 240 ASP A O 1
ATOM 1903 N N . TRP A 1 241 ? -10.336 4.651 -1.013 1.00 97.62 241 TRP A N 1
ATOM 1904 C CA . TRP A 1 241 ? -11.785 4.749 -1.130 1.00 97.62 241 TRP A CA 1
ATOM 1905 C C . TRP A 1 241 ? -12.431 3.423 -0.753 1.00 97.62 241 TRP A C 1
ATOM 1907 O O . TRP A 1 241 ? -11.946 2.351 -1.114 1.00 97.62 241 TRP A O 1
ATOM 1917 N N . SER A 1 242 ? -13.578 3.503 -0.090 1.00 96.62 242 SER A N 1
ATOM 1918 C CA . SER A 1 242 ? -14.488 2.362 0.005 1.00 96.62 242 SER A CA 1
ATOM 1919 C C . SER A 1 242 ? -14.862 1.856 -1.394 1.00 96.62 242 SER A C 1
ATOM 1921 O O . SER A 1 242 ? -14.971 2.662 -2.323 1.00 96.62 242 SER A O 1
ATOM 1923 N N . PRO A 1 243 ? -15.093 0.545 -1.581 1.00 93.94 243 PRO A N 1
ATOM 1924 C CA . PRO A 1 243 ? -15.648 0.008 -2.820 1.00 93.94 243 PRO A CA 1
ATOM 1925 C C . PRO A 1 243 ? -16.897 0.745 -3.331 1.00 93.94 243 PRO A C 1
ATOM 1927 O O . PRO A 1 243 ? -17.040 0.900 -4.548 1.00 93.94 243 PRO A O 1
ATOM 1930 N N . SER A 1 244 ? -17.771 1.229 -2.437 1.00 93.19 244 SER A N 1
ATOM 1931 C CA . SER A 1 244 ? -18.936 2.048 -2.811 1.00 93.19 244 SER A CA 1
ATOM 1932 C C . SER A 1 244 ? -18.581 3.466 -3.282 1.00 93.19 244 SER A C 1
ATOM 1934 O O . SER A 1 244 ? -19.397 4.121 -3.921 1.00 93.19 244 SER A O 1
ATOM 1936 N N . GLY A 1 245 ? -17.367 3.951 -3.006 1.00 94.06 245 GLY A N 1
ATOM 1937 C CA . GLY A 1 245 ? -16.924 5.308 -3.326 1.00 94.06 245 GLY A CA 1
ATOM 1938 C C . GLY A 1 245 ? -17.539 6.393 -2.436 1.00 94.06 245 GLY A C 1
ATOM 1939 O O . GLY A 1 245 ? -17.388 7.573 -2.744 1.00 94.06 245 GLY A O 1
ATOM 1940 N N . GLU A 1 246 ? -18.228 6.028 -1.355 1.00 91.44 246 GLU A N 1
ATOM 1941 C CA . GLU A 1 246 ? -18.935 6.970 -0.471 1.00 91.44 246 GLU A CA 1
ATOM 1942 C C . GLU A 1 246 ? -18.091 7.365 0.745 1.00 91.44 246 GLU A C 1
ATOM 1944 O O . GLU A 1 246 ? -18.150 8.503 1.217 1.00 91.44 246 GLU A O 1
ATOM 1949 N N . LEU A 1 247 ? -17.279 6.423 1.229 1.00 95.38 247 LEU A N 1
ATOM 1950 C CA . LEU A 1 247 ? -16.349 6.621 2.333 1.00 95.38 247 LEU A CA 1
ATOM 1951 C C . LEU A 1 247 ? -14.910 6.768 1.838 1.00 95.38 247 LEU A C 1
ATOM 1953 O O . LEU A 1 247 ? -14.497 6.085 0.891 1.00 95.38 247 LEU A O 1
ATOM 1957 N N . LEU A 1 248 ? -14.142 7.602 2.536 1.00 97.12 248 LEU A N 1
ATOM 1958 C CA . LEU A 1 248 ? -12.737 7.881 2.257 1.00 97.12 248 LEU A CA 1
ATOM 1959 C C . LEU A 1 248 ? -11.908 7.722 3.534 1.00 97.12 248 LEU A C 1
ATOM 1961 O O . LEU A 1 248 ? -12.150 8.397 4.530 1.00 97.12 248 LEU A O 1
ATOM 1965 N N . PHE A 1 249 ? -10.923 6.832 3.512 1.00 98.19 249 PHE A N 1
ATOM 1966 C CA . PHE A 1 249 ? -10.087 6.508 4.662 1.00 98.19 249 PHE A CA 1
ATOM 1967 C C . PHE A 1 249 ? -8.715 7.149 4.511 1.00 98.19 249 PHE A C 1
ATOM 1969 O O . PHE A 1 249 ? -8.021 6.861 3.544 1.00 98.19 249 PHE A O 1
ATOM 1976 N N . CYS A 1 250 ? -8.309 7.985 5.464 1.00 98.12 250 CYS A N 1
ATOM 1977 C CA . CYS A 1 250 ? -7.074 8.756 5.421 1.00 98.12 250 CYS A CA 1
ATOM 1978 C C . CYS A 1 250 ? -6.141 8.396 6.582 1.00 98.12 250 CYS A C 1
ATOM 1980 O O . CYS A 1 250 ? -6.472 8.603 7.751 1.00 98.12 250 CYS A O 1
ATOM 1982 N N . ALA A 1 251 ? -4.936 7.928 6.260 1.00 97.81 251 ALA A N 1
ATOM 1983 C CA . ALA A 1 251 ? -3.837 7.816 7.212 1.00 97.81 251 ALA A CA 1
ATOM 1984 C C . ALA A 1 251 ? -3.074 9.148 7.294 1.00 97.81 251 ALA A C 1
ATOM 1986 O O . ALA A 1 251 ? -2.838 9.811 6.278 1.00 97.81 251 ALA A O 1
ATOM 1987 N N . ILE A 1 252 ? -2.673 9.542 8.504 1.00 96.19 252 ILE A N 1
ATOM 1988 C CA . ILE A 1 252 ? -2.065 10.849 8.788 1.00 96.19 252 ILE A CA 1
ATOM 1989 C C . ILE A 1 252 ? -0.738 10.630 9.515 1.00 96.19 252 ILE A C 1
ATOM 1991 O O . ILE A 1 252 ? -0.619 9.749 10.366 1.00 96.19 252 ILE A O 1
ATOM 1995 N N . SER A 1 253 ? 0.285 11.407 9.163 1.00 92.56 253 SER A N 1
ATOM 1996 C CA . SER A 1 253 ? 1.566 11.374 9.872 1.00 92.56 253 SER A CA 1
ATOM 1997 C C . SER A 1 253 ? 1.390 11.884 11.305 1.00 92.56 253 SER A C 1
ATOM 1999 O O . SER A 1 253 ? 0.842 12.962 11.512 1.00 92.56 253 SER A O 1
ATOM 2001 N N . ARG A 1 254 ? 1.938 11.159 12.285 1.00 90.81 254 ARG A N 1
ATOM 2002 C CA . ARG A 1 254 ? 1.958 11.508 13.721 1.00 90.81 254 ARG A CA 1
ATOM 2003 C C . ARG A 1 254 ? 0.576 11.670 14.363 1.00 90.81 254 ARG A C 1
ATOM 2005 O O . ARG A 1 254 ? 0.490 12.234 15.444 1.00 90.81 254 ARG A O 1
ATOM 2012 N N . SER A 1 255 ? -0.477 11.164 13.729 1.00 92.12 255 SER A N 1
ATOM 2013 C CA . SER A 1 255 ? -1.839 11.228 14.252 1.00 92.12 255 SER A CA 1
ATOM 2014 C C . SER A 1 255 ? -2.603 9.944 13.945 1.00 92.12 255 SER A C 1
ATOM 2016 O O . SER A 1 255 ? -2.200 9.146 13.093 1.00 92.12 255 SER A O 1
ATOM 2018 N N . ASN A 1 256 ? -3.707 9.751 14.659 1.00 94.56 256 ASN A N 1
ATOM 2019 C CA . ASN A 1 256 ? -4.639 8.672 14.392 1.00 94.56 256 ASN A CA 1
ATOM 2020 C C . ASN A 1 256 ? -5.312 8.862 13.020 1.00 94.56 256 ASN A C 1
ATOM 2022 O O . ASN A 1 256 ? -5.539 10.000 12.599 1.00 94.56 256 ASN A O 1
ATOM 2026 N N . PRO A 1 257 ? -5.644 7.777 12.303 1.00 97.12 257 PRO A N 1
ATOM 2027 C CA . PRO A 1 257 ? -6.305 7.876 11.011 1.00 97.12 257 PRO A CA 1
ATOM 2028 C C . PRO A 1 257 ? -7.748 8.389 11.135 1.00 97.12 257 PRO A C 1
ATOM 2030 O O . PRO A 1 257 ? -8.360 8.325 12.204 1.00 97.12 257 PRO A O 1
ATOM 2033 N N . ILE A 1 258 ? -8.318 8.854 10.023 1.00 96.75 258 ILE A N 1
ATOM 2034 C CA . ILE A 1 258 ? -9.693 9.370 9.971 1.00 96.75 258 ILE A CA 1
ATOM 2035 C C . ILE A 1 258 ? -10.441 8.745 8.793 1.00 96.75 258 ILE A C 1
ATOM 2037 O O . ILE A 1 258 ? -9.884 8.595 7.706 1.00 96.75 258 ILE A O 1
ATOM 2041 N N . CYS A 1 259 ? -11.704 8.381 9.002 1.00 96.56 259 CYS A N 1
ATOM 2042 C CA . CYS A 1 259 ? -12.624 7.966 7.946 1.00 96.56 259 CYS A CA 1
ATOM 2043 C C . CYS A 1 259 ? -13.664 9.059 7.707 1.00 96.56 259 CYS A C 1
ATOM 2045 O O . CYS A 1 259 ? -14.308 9.503 8.647 1.00 96.56 259 CYS A O 1
ATOM 2047 N N . PHE A 1 260 ? -13.861 9.452 6.458 1.00 94.25 260 PHE A N 1
ATOM 2048 C CA . PHE A 1 260 ? -14.838 10.451 6.043 1.00 94.25 260 PHE A CA 1
ATOM 2049 C C . PHE A 1 260 ? -16.026 9.780 5.378 1.00 94.25 260 PHE A C 1
ATOM 2051 O O . PHE A 1 260 ? -15.839 8.842 4.602 1.00 94.25 260 PHE A O 1
ATOM 2058 N N . ASN A 1 261 ? -17.220 10.295 5.639 1.00 90.81 261 ASN A N 1
ATOM 2059 C CA . ASN A 1 261 ? -18.408 10.021 4.852 1.00 90.81 261 ASN A CA 1
ATOM 2060 C C . ASN A 1 261 ? -18.753 11.273 4.047 1.00 90.81 261 ASN A C 1
ATOM 2062 O O . ASN A 1 261 ? -19.088 12.320 4.596 1.00 90.81 261 ASN A O 1
ATOM 2066 N N . LEU A 1 262 ? -18.644 11.174 2.723 1.00 83.56 262 LEU A N 1
ATOM 2067 C CA . LEU A 1 262 ? -18.847 12.329 1.850 1.00 83.56 262 LEU A CA 1
ATOM 2068 C C . LEU A 1 262 ? -20.320 12.665 1.611 1.00 83.56 262 LEU A C 1
ATOM 2070 O O . LEU A 1 262 ? -20.610 13.737 1.092 1.00 83.56 262 LEU A O 1
ATOM 2074 N N . GLN A 1 263 ? -21.249 11.763 1.937 1.00 83.62 263 GLN A N 1
ATOM 2075 C CA . GLN A 1 263 ? -22.675 11.982 1.689 1.00 83.62 263 GLN A CA 1
ATOM 2076 C C . GLN A 1 263 ? -23.310 12.893 2.736 1.00 83.62 263 GLN A C 1
ATOM 2078 O O . GLN A 1 263 ? -24.173 13.700 2.403 1.00 83.62 263 GLN A O 1
ATOM 2083 N N . ASN A 1 264 ? -22.894 12.747 3.993 1.00 83.31 264 ASN A N 1
ATOM 2084 C CA . ASN A 1 264 ? -23.403 13.523 5.123 1.00 83.31 264 ASN A CA 1
ATOM 2085 C C . ASN A 1 264 ? -22.344 14.452 5.738 1.00 83.31 264 ASN A C 1
ATOM 2087 O O . ASN A 1 264 ? -22.642 15.123 6.717 1.00 83.31 264 ASN A O 1
ATOM 2091 N N . SER A 1 265 ? -21.140 14.516 5.159 1.00 83.19 265 SER A N 1
ATOM 2092 C CA . SER A 1 265 ? -20.025 15.345 5.637 1.00 83.19 265 SER A CA 1
ATOM 2093 C C . SER A 1 265 ? -19.566 15.023 7.066 1.00 83.19 265 SER A C 1
ATOM 2095 O O . SER A 1 265 ? -18.972 15.873 7.730 1.00 83.19 265 SER A O 1
ATOM 2097 N N . GLU A 1 266 ? -19.792 13.789 7.518 1.00 86.44 266 GLU A N 1
ATOM 2098 C CA . GLU A 1 266 ? -19.353 13.300 8.823 1.00 86.44 266 GLU A CA 1
ATOM 2099 C C . GLU A 1 266 ? -17.953 12.676 8.762 1.00 86.44 266 GLU A C 1
ATOM 2101 O O . GLU A 1 266 ? -17.469 12.241 7.709 1.00 86.44 266 GLU A O 1
ATOM 2106 N N . HIS A 1 267 ? -17.293 12.581 9.917 1.00 91.12 267 HIS A N 1
ATOM 2107 C CA . HIS A 1 267 ? -16.000 11.910 10.033 1.00 91.12 267 HIS A CA 1
ATOM 2108 C C . HIS A 1 267 ? -15.874 11.086 11.320 1.00 91.12 267 HIS A C 1
ATOM 2110 O O . HIS A 1 267 ? -16.490 11.384 12.337 1.00 91.12 267 HIS A O 1
ATOM 2116 N N . LEU A 1 268 ? -15.039 10.047 11.268 1.00 93.00 268 LEU A N 1
ATOM 2117 C CA . LEU A 1 268 ? -14.706 9.180 12.394 1.00 93.00 268 LEU A CA 1
ATOM 2118 C C . LEU A 1 268 ? -13.201 9.195 12.634 1.00 93.00 268 LEU A C 1
ATOM 2120 O O . LEU A 1 268 ? -12.423 8.801 11.762 1.00 93.00 268 LEU A O 1
ATOM 2124 N N . ARG A 1 269 ? -12.787 9.590 13.835 1.00 93.81 269 ARG A N 1
ATOM 2125 C CA . ARG A 1 269 ? -11.417 9.458 14.332 1.00 93.81 269 ARG A CA 1
ATOM 2126 C C . ARG A 1 269 ? -11.191 8.025 14.796 1.00 93.81 269 ARG A C 1
ATOM 2128 O O . ARG A 1 269 ? -11.921 7.509 15.640 1.00 93.81 269 ARG A O 1
ATOM 2135 N N . LEU A 1 270 ? -10.188 7.366 14.235 1.00 95.75 270 LEU A N 1
ATOM 2136 C CA . LEU A 1 270 ? -9.912 5.957 14.491 1.00 95.75 270 LEU A CA 1
ATOM 2137 C C . LEU A 1 270 ? -8.839 5.836 15.571 1.00 95.75 270 LEU A C 1
ATOM 2139 O O . LEU A 1 270 ? -7.658 6.007 15.296 1.00 95.75 270 LEU A O 1
ATOM 2143 N N . SER A 1 271 ? -9.249 5.576 16.809 1.00 93.69 271 SER A N 1
ATOM 2144 C CA . SER A 1 271 ? -8.369 5.687 17.974 1.00 93.69 271 SER A CA 1
ATOM 2145 C C . SER A 1 271 ? -7.769 4.347 18.393 1.00 93.69 271 SER A C 1
ATOM 2147 O O . SER A 1 271 ? -8.477 3.343 18.526 1.00 93.69 271 SER A O 1
ATOM 2149 N N . ASP A 1 272 ? -6.460 4.356 18.636 1.00 94.94 272 ASP A N 1
ATOM 2150 C CA . ASP A 1 272 ? -5.772 3.438 19.539 1.00 94.94 272 ASP A CA 1
ATOM 2151 C C . ASP A 1 272 ? -4.522 4.130 20.125 1.00 94.94 272 ASP A C 1
ATOM 2153 O O . ASP A 1 272 ? -3.773 4.760 19.377 1.00 94.94 272 ASP A O 1
ATOM 2157 N N . PRO A 1 273 ? -4.247 4.029 21.439 1.00 92.31 273 PRO A N 1
ATOM 2158 C CA . PRO A 1 273 ? -3.110 4.715 22.061 1.00 92.31 273 PRO A CA 1
ATOM 2159 C C . PRO A 1 273 ? -1.730 4.174 21.652 1.00 92.31 273 PRO A C 1
ATOM 2161 O O . PRO A 1 273 ? -0.720 4.825 21.919 1.00 92.31 273 PRO A O 1
ATOM 2164 N N . LYS A 1 274 ? -1.650 2.973 21.068 1.00 94.56 274 LYS A N 1
ATOM 2165 C CA . LYS A 1 274 ? -0.397 2.356 20.607 1.00 94.56 274 LYS A CA 1
ATOM 2166 C C . LYS A 1 274 ? -0.156 2.546 19.112 1.00 94.56 274 LYS A C 1
ATOM 2168 O O . LYS A 1 274 ? 0.986 2.389 18.673 1.00 94.56 274 LYS A O 1
ATOM 2173 N N . TYR A 1 275 ? -1.194 2.882 18.343 1.00 95.31 275 TYR A N 1
ATOM 2174 C CA . TYR A 1 275 ? -1.041 3.172 16.923 1.00 95.31 275 TYR A CA 1
ATOM 2175 C C . TYR A 1 275 ? -0.061 4.331 16.726 1.00 95.31 275 TYR A C 1
ATOM 2177 O O . TYR A 1 275 ? -0.166 5.380 17.363 1.00 95.31 275 TYR A O 1
ATOM 2185 N N . SER A 1 276 ? 0.920 4.143 15.843 1.00 93.12 276 SER A N 1
ATOM 2186 C CA . SER A 1 276 ? 1.922 5.167 15.570 1.00 93.12 276 SER A CA 1
ATOM 2187 C C . SER A 1 276 ? 2.382 5.150 14.120 1.00 93.12 276 SER A C 1
ATOM 2189 O O . SER A 1 276 ? 2.554 4.107 13.487 1.00 93.12 276 SER A O 1
ATOM 2191 N N . ASN A 1 277 ? 2.590 6.353 13.598 1.00 91.56 277 ASN A N 1
ATOM 2192 C CA . ASN A 1 277 ? 2.993 6.592 12.223 1.00 91.56 277 ASN A CA 1
ATOM 2193 C C . ASN A 1 277 ? 3.892 7.834 12.163 1.00 91.56 277 ASN A C 1
ATOM 2195 O O . ASN A 1 277 ? 3.484 8.918 11.751 1.00 91.56 277 ASN A O 1
ATOM 2199 N N . ILE A 1 278 ? 5.096 7.698 12.703 1.00 88.38 278 ILE A N 1
ATOM 2200 C CA . ILE A 1 278 ? 6.058 8.777 12.930 1.00 88.38 278 ILE A CA 1
ATOM 2201 C C . ILE A 1 278 ? 7.338 8.619 12.100 1.00 88.38 278 ILE A C 1
ATOM 2203 O O . ILE A 1 278 ? 8.005 9.623 11.847 1.00 88.38 278 ILE A O 1
ATOM 2207 N N . CYS A 1 279 ? 7.695 7.392 11.701 1.00 83.00 279 CYS A N 1
ATOM 2208 C CA . CYS A 1 279 ? 8.982 7.085 11.071 1.00 83.00 279 CYS A CA 1
ATOM 2209 C C . CYS A 1 279 ? 8.917 6.987 9.550 1.00 83.00 279 CYS A C 1
ATOM 2211 O O . CYS A 1 279 ? 9.805 7.479 8.860 1.00 83.00 279 CYS A O 1
ATOM 2213 N N . THR A 1 280 ? 7.909 6.296 9.026 1.00 88.81 280 THR A N 1
ATOM 2214 C CA . THR A 1 280 ? 7.838 5.904 7.610 1.00 88.81 280 THR A CA 1
ATOM 2215 C C . THR A 1 280 ? 6.408 6.004 7.098 1.00 88.81 280 THR A C 1
ATOM 2217 O O . THR A 1 280 ? 5.459 5.903 7.872 1.00 88.81 280 THR A O 1
ATOM 2220 N N . ILE A 1 281 ? 6.247 6.181 5.786 1.00 92.25 281 ILE A N 1
ATOM 2221 C CA . ILE A 1 281 ? 4.936 6.324 5.145 1.00 92.25 281 ILE A CA 1
ATOM 2222 C C . ILE A 1 281 ? 4.167 4.996 5.213 1.00 92.25 281 ILE A C 1
ATOM 2224 O O . ILE A 1 281 ? 4.722 3.932 4.939 1.00 92.25 281 ILE A O 1
ATOM 2228 N N . LYS A 1 282 ? 2.880 5.078 5.561 1.00 96.00 282 LYS A N 1
ATOM 2229 C CA . LYS A 1 282 ? 1.941 3.952 5.617 1.00 96.00 282 LYS A CA 1
ATOM 2230 C C . LYS A 1 282 ? 0.945 3.996 4.467 1.00 96.00 282 LYS A C 1
ATOM 2232 O O . LYS A 1 282 ? 0.425 5.059 4.139 1.00 96.00 282 LYS A O 1
ATOM 2237 N N . SER A 1 283 ? 0.620 2.839 3.906 1.00 97.62 283 SER A N 1
ATOM 2238 C CA . SER A 1 283 ? -0.602 2.676 3.126 1.00 97.62 283 SER A CA 1
ATOM 2239 C C . SER A 1 283 ? -1.788 2.392 4.045 1.00 97.62 283 SER A C 1
ATOM 2241 O O . SER A 1 283 ? -1.638 1.890 5.161 1.00 97.62 283 SER A O 1
ATOM 2243 N N . CYS A 1 284 ? -2.983 2.659 3.539 1.00 98.19 284 CYS A N 1
ATOM 2244 C CA . CYS A 1 284 ? -4.231 2.192 4.117 1.00 98.19 284 CYS A CA 1
ATOM 2245 C C . CYS A 1 284 ? -5.030 1.387 3.083 1.00 98.19 284 CYS A C 1
ATOM 2247 O O . CYS A 1 284 ? -4.791 1.494 1.879 1.00 98.19 284 CYS A O 1
ATOM 2249 N N . SER A 1 285 ? -5.949 0.545 3.558 1.00 98.38 285 SER A N 1
ATOM 2250 C CA . SER A 1 285 ? -6.856 -0.228 2.707 1.00 98.38 285 SER A CA 1
ATOM 2251 C C . SER A 1 285 ? -8.219 -0.366 3.372 1.00 98.38 285 SER A C 1
ATOM 2253 O O . SER A 1 285 ? -8.304 -0.729 4.549 1.00 98.38 285 SER A O 1
ATOM 2255 N N . PHE A 1 286 ? -9.284 -0.172 2.602 1.00 98.06 286 PHE A N 1
ATOM 2256 C CA . PHE A 1 286 ? -10.592 -0.718 2.946 1.00 98.06 286 PHE A CA 1
ATOM 2257 C C . PHE A 1 286 ? -10.577 -2.243 2.810 1.00 98.06 286 PHE A C 1
ATOM 2259 O O . PHE A 1 286 ? -9.928 -2.802 1.920 1.00 98.06 286 PHE A O 1
ATOM 2266 N N . ALA A 1 287 ? -11.317 -2.916 3.685 1.00 95.81 287 ALA A N 1
ATOM 2267 C CA . ALA A 1 287 ? -11.660 -4.322 3.572 1.00 95.81 287 ALA A CA 1
ATOM 2268 C C . ALA A 1 287 ? -13.184 -4.458 3.524 1.00 95.81 287 ALA A C 1
ATOM 2270 O O . ALA A 1 287 ? -13.850 -4.554 4.558 1.00 95.81 287 ALA A O 1
ATOM 2271 N N . GLY A 1 288 ? -13.732 -4.414 2.305 1.00 89.06 288 GLY A N 1
ATOM 2272 C CA . GLY A 1 288 ? -15.148 -4.093 2.091 1.00 89.06 288 GLY A CA 1
ATOM 2273 C C . GLY A 1 288 ? -15.476 -2.678 2.582 1.00 89.06 288 GLY A C 1
ATOM 2274 O O . GLY A 1 288 ? -14.573 -1.928 2.931 1.00 89.06 288 GLY A O 1
ATOM 2275 N N . ASP A 1 289 ? -16.758 -2.330 2.681 1.00 89.75 289 ASP A N 1
ATOM 2276 C CA . ASP A 1 289 ? -17.183 -1.045 3.269 1.00 89.75 289 ASP A CA 1
ATOM 2277 C C . ASP A 1 289 ? -17.227 -1.091 4.812 1.00 89.75 289 ASP A C 1
ATOM 2279 O O . ASP A 1 289 ? -17.610 -0.124 5.463 1.00 89.75 289 ASP A O 1
ATOM 2283 N N . GLN A 1 290 ? -16.872 -2.234 5.419 1.00 92.38 290 GLN A N 1
ATOM 2284 C CA . GLN A 1 290 ? -17.066 -2.472 6.854 1.00 92.38 290 GLN A CA 1
ATOM 2285 C C . GLN A 1 290 ? -15.801 -2.304 7.694 1.00 92.38 290 GLN A C 1
ATOM 2287 O O . GLN A 1 290 ? -15.912 -2.093 8.901 1.00 92.38 290 GLN A O 1
ATOM 2292 N N . TYR A 1 291 ? -14.613 -2.453 7.106 1.00 96.38 291 TYR A N 1
ATOM 2293 C CA . TYR A 1 291 ? -13.364 -2.503 7.862 1.00 96.38 291 TYR A CA 1
ATOM 2294 C C . TYR A 1 291 ? -12.279 -1.641 7.227 1.00 96.38 291 TYR A C 1
ATOM 2296 O O . TYR A 1 291 ? -12.141 -1.587 6.007 1.00 96.38 291 TYR A O 1
ATOM 2304 N N . LEU A 1 292 ? -11.489 -1.000 8.082 1.00 98.38 292 LEU A N 1
ATOM 2305 C CA . LEU A 1 292 ? -10.408 -0.085 7.727 1.00 98.38 292 LEU A CA 1
ATOM 2306 C C . LEU A 1 292 ? -9.103 -0.649 8.271 1.00 98.38 292 LEU A C 1
ATOM 2308 O O . LEU A 1 292 ? -9.055 -0.995 9.450 1.00 98.38 292 LEU A O 1
ATOM 2312 N N . VAL A 1 293 ? -8.067 -0.754 7.439 1.00 98.50 293 VAL A N 1
ATOM 2313 C CA . VAL A 1 293 ? -6.815 -1.437 7.794 1.00 98.50 293 VAL A CA 1
ATOM 2314 C C . VAL A 1 293 ? -5.607 -0.555 7.487 1.00 98.50 293 VAL A C 1
ATOM 2316 O O . VAL A 1 293 ? -5.480 -0.046 6.373 1.00 98.50 293 VAL A O 1
ATOM 2319 N N . THR A 1 294 ? -4.692 -0.396 8.446 1.00 98.69 294 THR A N 1
ATOM 2320 C CA . THR A 1 294 ? -3.385 0.257 8.230 1.00 98.69 294 THR A CA 1
ATOM 2321 C C . THR A 1 294 ? -2.290 -0.363 9.104 1.00 98.69 294 THR A C 1
ATOM 2323 O O . THR A 1 294 ? -2.567 -0.921 10.168 1.00 98.69 294 THR A O 1
ATOM 2326 N N . GLY A 1 295 ? -1.047 -0.311 8.625 1.00 98.19 295 GLY A N 1
ATOM 2327 C CA . GLY A 1 295 ? 0.143 -0.718 9.377 1.00 98.19 295 GLY A CA 1
ATOM 2328 C C . GLY A 1 295 ? 0.635 0.373 10.333 1.00 98.19 295 GLY A C 1
ATOM 2329 O O . GLY A 1 295 ? 0.232 1.532 10.233 1.00 98.19 295 GLY A O 1
ATOM 2330 N N . SER A 1 296 ? 1.526 0.011 11.254 1.00 97.56 296 SER A N 1
ATOM 2331 C CA . SER A 1 296 ? 2.042 0.906 12.297 1.00 97.56 296 SER A CA 1
ATOM 2332 C C . SER A 1 296 ? 3.538 0.685 12.560 1.00 97.56 296 SER A C 1
ATOM 2334 O O . SER A 1 296 ? 4.113 -0.364 12.242 1.00 97.56 296 SER A O 1
ATOM 2336 N N . ASP A 1 297 ? 4.186 1.700 13.136 1.00 95.44 297 ASP A N 1
ATOM 2337 C CA . ASP A 1 297 ? 5.596 1.661 13.542 1.00 95.44 297 ASP A CA 1
ATOM 2338 C C . ASP A 1 297 ? 5.845 0.784 14.785 1.00 95.44 297 ASP A C 1
ATOM 2340 O O . ASP A 1 297 ? 6.978 0.369 15.057 1.00 95.44 297 ASP A O 1
ATOM 2344 N N . ASP A 1 298 ? 4.783 0.427 15.511 1.00 93.81 298 ASP A N 1
ATOM 2345 C CA . ASP A 1 298 ? 4.800 -0.554 16.605 1.00 93.81 298 ASP A CA 1
ATOM 2346 C C . ASP A 1 298 ? 4.817 -2.022 16.118 1.00 93.81 298 ASP A C 1
ATOM 2348 O O . ASP A 1 298 ? 4.750 -2.936 16.940 1.00 93.81 298 ASP A O 1
ATOM 2352 N N . TRP A 1 299 ? 4.950 -2.224 14.798 1.00 96.06 299 TRP A N 1
ATOM 2353 C CA . TRP A 1 299 ? 4.988 -3.505 14.077 1.00 96.06 299 TRP A CA 1
ATOM 2354 C C . TRP A 1 299 ? 3.637 -4.207 13.917 1.00 96.06 299 TRP A C 1
ATOM 2356 O O . TRP A 1 299 ? 3.579 -5.308 13.369 1.00 96.06 299 TRP A O 1
ATOM 2366 N N . ASN A 1 300 ? 2.543 -3.594 14.363 1.00 96.81 300 ASN A N 1
ATOM 2367 C CA . ASN A 1 300 ? 1.220 -4.191 14.258 1.00 96.81 300 ASN A CA 1
ATOM 2368 C C . ASN A 1 300 ? 0.429 -3.646 13.065 1.00 96.81 300 ASN A C 1
ATOM 2370 O O . ASN A 1 300 ? 0.755 -2.616 12.470 1.00 96.81 300 ASN A O 1
ATOM 2374 N N . ILE A 1 301 ? -0.644 -4.360 12.726 1.00 98.00 301 ILE A N 1
ATOM 2375 C CA . ILE A 1 301 ? -1.674 -3.891 11.796 1.00 98.00 301 ILE A CA 1
ATOM 2376 C C . ILE A 1 301 ? -2.940 -3.630 12.595 1.00 98.00 301 ILE A C 1
ATOM 2378 O O . ILE A 1 301 ? -3.416 -4.508 13.316 1.00 98.00 301 ILE A O 1
ATOM 2382 N N . TYR A 1 302 ? -3.498 -2.440 12.440 1.00 98.12 302 TYR A N 1
ATOM 2383 C CA . TYR A 1 302 ? -4.697 -2.020 13.143 1.00 98.12 302 TYR A CA 1
ATOM 2384 C C . TYR A 1 302 ? -5.901 -2.101 12.220 1.00 98.12 302 TYR A C 1
ATOM 2386 O O . TYR A 1 302 ? -5.826 -1.755 11.037 1.00 98.12 302 TYR A O 1
ATOM 2394 N N . VAL A 1 303 ? -7.008 -2.580 12.781 1.00 97.69 303 VAL A N 1
ATOM 2395 C CA . VAL A 1 303 ? -8.277 -2.743 12.084 1.00 97.69 303 VAL A CA 1
ATOM 2396 C C . VAL A 1 303 ? -9.357 -2.029 12.874 1.00 97.69 303 VAL A C 1
ATOM 2398 O O . VAL A 1 303 ? -9.561 -2.330 14.051 1.00 97.69 303 VAL A O 1
ATOM 2401 N N . TRP A 1 304 ? -10.095 -1.142 12.218 1.00 97.06 304 TRP A N 1
ATOM 2402 C CA . TRP A 1 304 ? -11.299 -0.515 12.760 1.00 97.06 304 TRP A CA 1
ATOM 2403 C C . TRP A 1 304 ? -12.518 -0.998 11.995 1.00 97.06 304 TRP A C 1
ATOM 2405 O O . TRP A 1 304 ? -12.422 -1.374 10.826 1.00 97.06 304 TRP A O 1
ATOM 2415 N N . LYS A 1 305 ? -13.667 -1.001 12.668 1.00 94.62 305 LYS A N 1
ATOM 2416 C CA . LYS A 1 305 ? -14.947 -1.341 12.058 1.00 94.62 305 LYS A CA 1
ATOM 2417 C C . LYS A 1 305 ? -15.736 -0.061 11.818 1.00 94.62 305 LYS A C 1
ATOM 2419 O O . LYS A 1 305 ? -15.979 0.682 12.764 1.00 94.62 305 LYS A O 1
ATOM 2424 N N . VAL A 1 306 ? -16.149 0.162 10.575 1.00 93.50 306 VAL A N 1
ATOM 2425 C CA . VAL A 1 306 ? -17.062 1.251 10.226 1.00 93.50 306 VAL A CA 1
ATOM 2426 C C . VAL A 1 306 ? -18.418 0.951 10.874 1.00 93.50 306 VAL A C 1
ATOM 2428 O O . VAL A 1 306 ? -18.953 -0.152 10.691 1.00 93.50 306 VAL A O 1
ATOM 2431 N N . PRO A 1 307 ? -18.972 1.876 11.669 1.00 90.81 307 PRO A N 1
ATOM 2432 C CA . PRO A 1 307 ? -20.256 1.666 12.303 1.00 90.81 307 PRO A CA 1
ATOM 2433 C C . PRO A 1 307 ? -21.386 1.701 11.277 1.00 90.81 307 PRO A C 1
ATOM 2435 O O . PRO A 1 307 ? -21.343 2.433 10.291 1.00 90.81 307 PRO A O 1
ATOM 2438 N N . SER A 1 308 ? -22.420 0.895 11.515 1.00 86.19 308 SER A N 1
ATOM 2439 C CA . SER A 1 308 ? -23.608 0.883 10.654 1.00 86.19 308 SER A CA 1
ATOM 2440 C C . SER A 1 308 ? -24.458 2.142 10.821 1.00 86.19 308 SER A C 1
ATOM 2442 O O . SER A 1 308 ? -25.150 2.522 9.883 1.00 86.19 308 SER A O 1
ATOM 2444 N N . ASN A 1 309 ? -24.399 2.770 11.997 1.00 85.12 309 ASN A N 1
ATOM 2445 C CA . ASN A 1 309 ? -25.023 4.050 12.283 1.00 85.12 309 ASN A CA 1
ATOM 2446 C C . ASN A 1 309 ? -23.959 5.025 12.799 1.00 85.12 309 ASN A C 1
ATOM 2448 O O . ASN A 1 309 ? -23.270 4.726 13.773 1.00 85.12 309 ASN A O 1
ATOM 2452 N N . TRP A 1 310 ? -23.806 6.161 12.126 1.00 84.69 310 TRP A N 1
ATOM 2453 C CA . TRP A 1 310 ? -22.805 7.169 12.480 1.00 84.69 310 TRP A CA 1
ATOM 2454 C C . TRP A 1 310 ? -23.243 8.001 13.695 1.00 84.69 310 TRP A C 1
ATOM 2456 O O . TRP A 1 310 ? -22.386 8.444 14.453 1.00 84.69 310 TRP A O 1
ATOM 2466 N N . ASP A 1 311 ? -24.553 8.082 13.957 1.00 77.50 311 ASP A N 1
ATOM 2467 C CA . ASP A 1 311 ? -25.123 8.802 15.106 1.00 77.50 311 ASP A CA 1
ATOM 2468 C C . ASP A 1 311 ? -24.802 8.138 16.460 1.00 77.50 311 ASP A C 1
ATOM 2470 O O . ASP A 1 311 ? -24.906 8.769 17.511 1.00 77.50 311 ASP A O 1
ATOM 2474 N N . ASP A 1 312 ? -24.404 6.860 16.463 1.00 72.44 312 ASP A N 1
ATOM 2475 C CA . ASP A 1 312 ? -24.131 6.099 17.692 1.00 72.44 312 ASP A CA 1
ATOM 2476 C C . ASP A 1 312 ? -22.836 6.557 18.406 1.00 72.44 312 ASP A C 1
ATOM 2478 O O . ASP A 1 312 ? -22.564 6.134 19.533 1.00 72.44 312 ASP A O 1
ATOM 2482 N N . PHE A 1 313 ? -22.022 7.409 17.772 1.00 68.62 313 PHE A N 1
ATOM 2483 C CA . PHE A 1 313 ? -20.701 7.817 18.255 1.00 68.62 313 PHE A CA 1
ATOM 2484 C C . PHE A 1 313 ? -20.680 9.311 18.578 1.00 68.62 313 PHE A C 1
ATOM 2486 O O . PHE A 1 313 ? -20.207 10.120 17.786 1.00 68.62 313 PHE A O 1
ATOM 2493 N N . ALA A 1 314 ? -21.145 9.651 19.784 1.00 54.84 314 ALA A N 1
ATOM 2494 C CA . ALA A 1 314 ? -21.311 11.028 20.269 1.00 54.84 314 ALA A CA 1
ATOM 2495 C C . ALA A 1 314 ? -20.065 11.930 20.128 1.00 54.84 314 ALA A C 1
ATOM 2497 O O . ALA A 1 314 ? -20.213 13.136 19.972 1.00 54.84 314 ALA A O 1
ATOM 2498 N N . ASN A 1 315 ? -18.854 11.354 20.129 1.00 66.94 315 ASN A N 1
ATOM 2499 C CA . ASN A 1 315 ? -17.586 12.095 20.023 1.00 66.94 315 ASN A CA 1
ATOM 2500 C C . ASN A 1 315 ? -16.869 11.853 18.675 1.00 66.94 315 ASN A C 1
ATOM 2502 O O . ASN A 1 315 ? -15.663 12.088 18.563 1.00 66.94 315 ASN A O 1
ATOM 2506 N N . GLY A 1 316 ? -17.548 11.266 17.679 1.00 83.44 316 GLY A N 1
ATOM 2507 C CA . GLY A 1 316 ? -16.967 10.960 16.366 1.00 83.44 316 GLY A CA 1
ATOM 2508 C C . GLY A 1 316 ? -15.735 10.049 16.423 1.00 83.44 316 GLY A C 1
ATOM 2509 O O . GLY A 1 316 ? -14.890 10.103 15.536 1.00 83.44 316 GLY A O 1
ATOM 2510 N N . THR A 1 317 ? -15.575 9.239 17.476 1.00 89.75 317 THR A N 1
ATO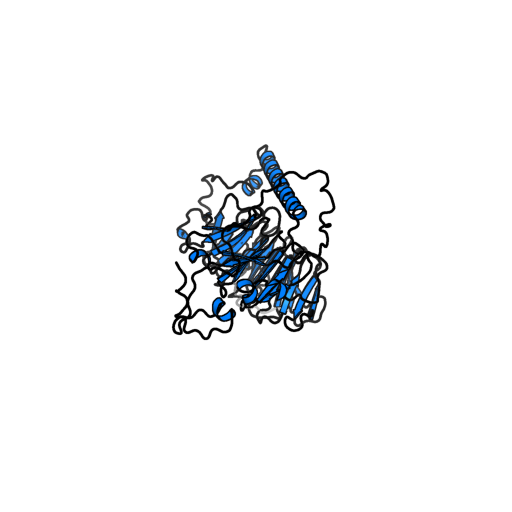M 2511 C CA . THR A 1 317 ? -14.369 8.428 17.713 1.00 89.75 317 THR A CA 1
ATOM 2512 C C . THR A 1 317 ? -14.702 6.942 17.779 1.00 89.75 317 THR A C 1
ATOM 2514 O O . THR A 1 317 ? -15.581 6.524 18.529 1.00 89.75 317 THR A O 1
ATOM 2517 N N . VAL A 1 318 ? -13.962 6.125 17.028 1.00 92.56 318 VAL A N 1
ATOM 2518 C CA . VAL A 1 318 ? -14.108 4.666 16.977 1.00 92.56 318 VAL A CA 1
ATOM 2519 C C . VAL A 1 318 ? -12.834 4.011 17.494 1.00 92.56 318 VAL A C 1
ATOM 2521 O O . VAL A 1 318 ? -11.752 4.208 16.942 1.00 92.56 318 VAL A O 1
ATOM 2524 N N . ASN A 1 319 ? -12.966 3.196 18.538 1.00 92.81 319 ASN A N 1
ATOM 2525 C CA . ASN A 1 319 ? -11.856 2.406 19.069 1.00 92.81 319 ASN A CA 1
ATOM 2526 C C . ASN A 1 319 ? -11.497 1.244 18.136 1.00 92.81 319 ASN A C 1
ATOM 2528 O O . ASN A 1 319 ? -12.343 0.739 17.391 1.00 92.81 319 ASN A O 1
ATOM 2532 N N . VAL A 1 320 ? -10.244 0.794 18.209 1.00 95.38 320 VAL A N 1
ATOM 2533 C CA . VAL A 1 320 ? -9.759 -0.356 17.438 1.00 95.38 320 VAL A CA 1
ATOM 2534 C C . VAL A 1 320 ? -10.672 -1.581 17.588 1.00 95.38 320 VAL A C 1
ATOM 2536 O O . VAL A 1 320 ? -11.112 -1.940 18.680 1.00 95.38 320 VAL A O 1
ATOM 2539 N N . HIS A 1 321 ? -10.955 -2.245 16.467 1.00 94.06 321 HIS A N 1
ATOM 2540 C CA . HIS A 1 321 ? -11.716 -3.492 16.435 1.00 94.06 321 HIS A CA 1
ATOM 2541 C C . HIS A 1 321 ? -10.820 -4.705 16.703 1.00 94.06 321 HIS A C 1
ATOM 2543 O O . HIS A 1 321 ? -11.178 -5.595 17.475 1.00 94.06 321 HIS A O 1
ATOM 2549 N N . SER A 1 322 ? -9.655 -4.752 16.056 1.00 93.81 322 SER A N 1
ATOM 2550 C CA . SER A 1 322 ? -8.660 -5.805 16.257 1.00 93.81 322 SER A CA 1
ATOM 2551 C C . SER A 1 322 ? -7.260 -5.336 15.876 1.00 93.81 322 SER A C 1
ATOM 2553 O O . SER A 1 322 ? -7.104 -4.531 14.959 1.00 93.81 322 SER A O 1
ATOM 2555 N N . VAL A 1 323 ? -6.249 -5.906 16.529 1.00 95.25 323 VAL A N 1
ATOM 2556 C CA . VAL A 1 323 ? -4.830 -5.685 16.227 1.00 95.25 323 VAL A CA 1
ATOM 2557 C C . VAL A 1 323 ? -4.230 -7.006 15.753 1.00 95.25 323 VAL A C 1
ATOM 2559 O O . VAL A 1 323 ? -4.322 -8.013 16.457 1.00 95.25 323 VAL A O 1
ATOM 2562 N N . LEU A 1 324 ? -3.648 -7.023 14.554 1.00 95.31 324 LEU A N 1
ATOM 2563 C CA . LEU A 1 324 ? -2.971 -8.200 14.017 1.00 95.31 324 LEU A CA 1
ATOM 2564 C C . LEU A 1 324 ? -1.487 -8.144 14.375 1.00 95.31 324 LEU A C 1
ATOM 2566 O O . LEU A 1 324 ? -0.757 -7.262 13.919 1.00 95.31 324 LEU A O 1
ATOM 2570 N N . GLU A 1 325 ? -1.049 -9.125 15.160 1.00 94.50 325 GLU A N 1
ATOM 2571 C CA . GLU A 1 325 ? 0.350 -9.299 15.544 1.00 94.50 325 GLU A CA 1
ATOM 2572 C C . GLU A 1 325 ? 1.034 -10.333 14.640 1.00 94.50 325 GLU A C 1
ATOM 2574 O O . GLU A 1 325 ? 0.502 -11.421 14.384 1.00 94.50 325 GLU A O 1
ATOM 2579 N N . GLY A 1 326 ? 2.265 -10.042 14.218 1.00 93.44 326 GLY A N 1
ATOM 2580 C CA . GLY A 1 326 ? 3.136 -11.066 13.640 1.00 93.44 326 GLY A CA 1
ATOM 2581 C C . GLY A 1 326 ? 4.248 -10.585 12.732 1.00 93.44 326 GLY A C 1
ATOM 2582 O O . GLY A 1 326 ? 5.165 -11.361 12.460 1.00 93.44 326 GLY A O 1
ATOM 2583 N N . HIS A 1 327 ? 4.197 -9.332 12.293 1.00 96.62 327 HIS A N 1
ATOM 2584 C CA . HIS A 1 327 ? 5.392 -8.668 11.798 1.00 96.62 327 HIS A CA 1
ATOM 2585 C C . HIS A 1 327 ? 6.395 -8.478 12.934 1.00 96.62 327 HIS A C 1
ATOM 2587 O O . HIS A 1 327 ? 6.035 -8.369 14.108 1.00 96.62 327 HIS A O 1
ATOM 2593 N N . ARG A 1 328 ? 7.674 -8.499 12.575 1.00 95.44 328 ARG A N 1
ATOM 2594 C CA . ARG A 1 328 ? 8.779 -8.273 13.508 1.00 95.44 328 ARG A CA 1
ATOM 2595 C C . ARG A 1 328 ? 9.286 -6.845 13.414 1.00 95.44 328 ARG A C 1
ATOM 2597 O O . ARG A 1 328 ? 10.009 -6.445 14.305 1.00 95.44 328 ARG A O 1
ATOM 2604 N N . SER A 1 329 ? 8.931 -6.100 12.369 1.00 95.56 329 SER A N 1
ATOM 2605 C CA . SER A 1 329 ? 9.331 -4.708 12.160 1.00 95.56 329 SER A CA 1
ATOM 2606 C C . SER A 1 329 ? 8.169 -3.857 11.655 1.00 95.56 329 SER A C 1
ATOM 2608 O O . SER A 1 329 ? 7.045 -4.336 11.525 1.00 95.56 329 SER A O 1
ATOM 2610 N N . ILE A 1 330 ? 8.451 -2.588 11.366 1.00 96.38 330 ILE A N 1
ATOM 2611 C CA . ILE A 1 330 ? 7.476 -1.604 10.893 1.00 96.38 330 ILE A CA 1
ATOM 2612 C C . ILE A 1 330 ? 6.730 -2.123 9.654 1.00 96.38 330 ILE A C 1
ATOM 2614 O O . ILE A 1 330 ? 7.351 -2.574 8.685 1.00 96.38 330 ILE A O 1
ATOM 2618 N N . VAL A 1 331 ? 5.399 -2.011 9.680 1.00 98.19 331 VAL A N 1
ATOM 2619 C CA . VAL A 1 331 ? 4.517 -2.403 8.574 1.00 98.19 331 VAL A CA 1
ATOM 2620 C C . VAL A 1 331 ? 4.181 -1.171 7.746 1.00 98.19 331 VAL A C 1
ATOM 2622 O O . VAL A 1 331 ? 3.483 -0.294 8.239 1.00 98.19 331 VAL A O 1
ATOM 2625 N N . ASN A 1 332 ? 4.650 -1.101 6.498 1.00 97.69 332 ASN A N 1
ATOM 2626 C CA . ASN A 1 332 ? 4.456 0.070 5.633 1.00 97.69 332 ASN A CA 1
ATOM 2627 C C . ASN A 1 332 ? 3.262 -0.057 4.696 1.00 97.69 332 ASN A C 1
ATOM 2629 O O . ASN A 1 332 ? 2.610 0.941 4.413 1.00 97.69 332 ASN A O 1
ATOM 2633 N N . HIS A 1 333 ? 2.957 -1.261 4.223 1.00 98.62 333 HIS A N 1
ATOM 2634 C CA . HIS A 1 333 ? 1.886 -1.479 3.260 1.00 98.62 333 HIS A CA 1
ATOM 2635 C C . HIS A 1 333 ? 0.927 -2.548 3.763 1.00 98.62 333 HIS A C 1
ATOM 2637 O O . HIS A 1 333 ? 1.351 -3.585 4.274 1.00 98.62 333 HIS A O 1
ATOM 2643 N N . VAL A 1 334 ? -0.363 -2.311 3.556 1.00 98.69 334 VAL A N 1
ATOM 2644 C CA . VAL A 1 334 ? -1.446 -3.282 3.685 1.00 98.69 334 VAL A CA 1
ATOM 2645 C C . VAL A 1 334 ? -2.371 -3.191 2.473 1.00 98.69 334 VAL A C 1
ATOM 2647 O O . VAL A 1 334 ? -2.676 -2.093 2.005 1.00 98.69 334 VAL A O 1
ATOM 2650 N N . LYS A 1 335 ? -2.830 -4.335 1.960 1.00 98.38 335 LYS A N 1
ATOM 2651 C CA . LYS A 1 335 ? -3.799 -4.392 0.860 1.00 98.38 335 LYS A CA 1
ATOM 2652 C C . LYS A 1 335 ? -4.742 -5.575 1.024 1.00 98.38 335 LYS A C 1
ATOM 2654 O O . LYS A 1 335 ? -4.292 -6.717 1.113 1.00 98.38 335 LYS A O 1
ATOM 2659 N N . TYR A 1 336 ? -6.043 -5.308 1.066 1.00 98.00 336 TYR A N 1
ATOM 2660 C CA . TYR A 1 336 ? -7.066 -6.350 1.118 1.00 98.00 336 TYR A CA 1
ATOM 2661 C C . TYR A 1 336 ? -7.543 -6.739 -0.285 1.00 98.00 336 TYR A C 1
ATOM 2663 O O . TYR A 1 336 ? -7.798 -5.876 -1.125 1.00 98.00 336 TYR A O 1
ATOM 2671 N N . GLY A 1 337 ? -7.667 -8.045 -0.513 1.00 96.12 337 GLY A N 1
ATOM 2672 C CA . GLY A 1 337 ? -8.246 -8.647 -1.707 1.00 96.12 337 GLY A CA 1
ATOM 2673 C C . GLY A 1 337 ? -9.650 -9.189 -1.411 1.00 96.12 337 GLY A C 1
ATOM 2674 O O . GLY A 1 337 ? -9.757 -10.238 -0.767 1.00 96.12 337 GLY A O 1
ATOM 2675 N N . PRO A 1 338 ? -10.741 -8.513 -1.822 1.00 91.00 338 PRO A N 1
ATOM 2676 C CA . PRO A 1 338 ? -12.109 -8.975 -1.571 1.00 91.00 338 PRO A CA 1
ATOM 2677 C C . PRO A 1 338 ? -12.484 -10.298 -2.259 1.00 91.00 338 PRO A C 1
ATOM 2679 O O . PRO A 1 338 ? -13.335 -11.015 -1.735 1.00 91.00 338 PRO A O 1
ATOM 2682 N N . ARG A 1 339 ? -11.885 -10.648 -3.407 1.00 89.56 339 ARG A N 1
ATOM 2683 C CA . ARG A 1 339 ? -12.198 -11.894 -4.140 1.00 89.56 339 ARG A CA 1
ATOM 2684 C C . ARG A 1 339 ? -11.541 -13.114 -3.507 1.00 89.56 339 ARG A C 1
ATOM 2686 O O . ARG A 1 339 ? -12.189 -14.139 -3.329 1.00 89.56 339 ARG A O 1
ATOM 2693 N N . SER A 1 340 ? -10.267 -13.001 -3.151 1.00 90.81 340 SER A N 1
ATOM 2694 C CA . SER A 1 340 ? -9.500 -14.038 -2.456 1.00 90.81 340 SER A CA 1
ATOM 2695 C C . SER A 1 340 ? -9.797 -14.076 -0.955 1.00 90.81 340 SER A C 1
ATOM 2697 O O . SER A 1 340 ? -9.543 -15.087 -0.295 1.00 90.81 340 SER A O 1
ATOM 2699 N N . ASN A 1 341 ? -10.353 -12.985 -0.414 1.00 91.06 341 ASN A N 1
ATOM 2700 C CA . ASN A 1 341 ? -10.547 -12.744 1.012 1.00 91.06 341 ASN A CA 1
ATOM 2701 C C . ASN A 1 341 ? -9.237 -12.883 1.810 1.00 91.06 341 ASN A C 1
ATOM 2703 O O . ASN A 1 341 ? -9.205 -13.461 2.902 1.00 91.06 341 ASN A O 1
ATOM 2707 N N . LEU A 1 342 ? -8.154 -12.366 1.228 1.00 94.81 342 LEU A N 1
ATOM 2708 C CA . LEU A 1 342 ? -6.817 -12.319 1.808 1.00 94.81 342 LEU A CA 1
ATOM 2709 C C . LEU A 1 342 ? -6.443 -10.873 2.127 1.00 94.81 342 LEU A C 1
ATOM 2711 O O . LEU A 1 342 ? -6.820 -9.942 1.420 1.00 94.81 342 LEU A O 1
ATOM 2715 N N . LEU A 1 343 ? -5.642 -10.690 3.169 1.00 97.88 343 LEU A N 1
ATOM 2716 C CA . LEU A 1 343 ? -4.931 -9.437 3.408 1.00 97.88 343 LEU A CA 1
ATOM 2717 C C . LEU A 1 343 ? -3.446 -9.677 3.131 1.00 97.88 343 LEU A C 1
ATOM 2719 O O . LEU A 1 343 ? -2.891 -10.692 3.552 1.00 97.88 343 LEU A O 1
ATOM 2723 N N . LEU A 1 344 ? -2.801 -8.755 2.426 1.00 98.75 344 LEU A N 1
ATOM 2724 C CA . LEU A 1 344 ? -1.352 -8.716 2.266 1.00 98.75 344 LEU A CA 1
ATOM 2725 C C . LEU A 1 344 ? -0.782 -7.576 3.088 1.00 98.75 344 LEU A C 1
ATOM 2727 O O . LEU A 1 344 ? -1.405 -6.519 3.196 1.00 98.75 344 LEU A O 1
ATOM 2731 N N . SER A 1 345 ? 0.413 -7.777 3.626 1.00 98.75 345 SER A N 1
ATOM 2732 C CA . SER A 1 345 ? 1.173 -6.712 4.264 1.00 98.75 345 SER A CA 1
ATOM 2733 C C . SER A 1 345 ? 2.673 -6.869 4.064 1.00 98.75 345 SER A C 1
ATOM 2735 O O . SER A 1 345 ? 3.188 -7.979 3.906 1.00 98.75 345 SER A O 1
ATOM 2737 N N . CYS A 1 346 ? 3.379 -5.746 4.062 1.00 98.69 346 CYS A N 1
ATOM 2738 C CA . CYS A 1 346 ? 4.831 -5.691 3.945 1.00 98.69 346 CYS A CA 1
ATOM 2739 C C . CYS A 1 346 ? 5.384 -4.401 4.574 1.00 98.69 346 CYS A C 1
ATOM 2741 O O . CYS A 1 346 ? 4.623 -3.516 4.975 1.00 98.69 346 CYS A O 1
ATOM 2743 N N . GLY A 1 347 ? 6.703 -4.291 4.704 1.00 97.38 347 GLY A N 1
ATOM 2744 C CA . GLY A 1 347 ? 7.350 -3.098 5.241 1.00 97.38 347 GLY A CA 1
ATOM 2745 C C . GLY A 1 347 ? 8.860 -3.248 5.329 1.00 97.38 347 GLY A C 1
ATOM 2746 O O . GLY A 1 347 ? 9.500 -3.676 4.376 1.00 97.38 347 GLY A O 1
ATOM 2747 N N . VAL A 1 348 ? 9.424 -2.913 6.488 1.00 96.00 348 VAL A N 1
ATOM 2748 C CA . VAL A 1 348 ? 10.878 -2.972 6.724 1.00 96.00 348 VAL A CA 1
ATOM 2749 C C . VAL A 1 348 ? 11.426 -4.403 6.651 1.00 96.00 348 VAL A C 1
ATOM 2751 O O . VAL A 1 348 ? 12.604 -4.605 6.389 1.00 96.00 348 VAL A O 1
ATOM 2754 N N . GLU A 1 349 ? 10.590 -5.417 6.870 1.00 95.44 349 GLU A N 1
ATOM 2755 C CA . GLU A 1 349 ? 11.028 -6.801 6.689 1.00 95.44 349 GLU A CA 1
ATOM 2756 C C . GLU A 1 349 ? 11.181 -7.172 5.205 1.00 95.44 349 GLU A C 1
ATOM 2758 O O . GLU A 1 349 ? 10.454 -6.679 4.339 1.00 95.44 349 GLU A O 1
ATOM 2763 N N . LYS A 1 350 ? 12.050 -8.146 4.919 1.00 96.19 350 LYS A N 1
ATOM 2764 C CA . LYS A 1 350 ? 12.243 -8.710 3.567 1.00 96.19 350 LYS A CA 1
ATOM 2765 C C . LYS A 1 350 ? 11.103 -9.631 3.092 1.00 96.19 350 LYS A C 1
ATOM 2767 O O . LYS A 1 350 ? 11.198 -10.282 2.048 1.00 96.19 350 LYS A O 1
ATOM 2772 N N . ILE A 1 351 ? 10.024 -9.741 3.868 1.00 96.75 351 ILE A N 1
ATOM 2773 C CA . ILE A 1 351 ? 8.918 -10.674 3.627 1.00 96.75 351 ILE A CA 1
ATOM 2774 C C . ILE A 1 351 ? 7.634 -9.948 3.235 1.00 96.75 351 ILE A C 1
ATOM 2776 O O . ILE A 1 351 ? 7.351 -8.841 3.689 1.00 96.75 351 ILE A O 1
ATOM 2780 N N . ILE A 1 352 ? 6.798 -10.638 2.463 1.00 98.38 352 ILE A N 1
ATOM 2781 C CA . ILE A 1 352 ? 5.375 -10.306 2.346 1.00 98.38 352 ILE A CA 1
ATOM 2782 C C . ILE A 1 352 ? 4.627 -11.266 3.256 1.00 98.38 352 ILE A C 1
ATOM 2784 O O . ILE A 1 352 ? 4.866 -12.475 3.214 1.00 98.38 352 ILE A O 1
ATOM 2788 N N . LYS A 1 353 ? 3.704 -10.756 4.060 1.00 97.94 353 LYS A N 1
ATOM 2789 C CA . LYS A 1 353 ? 2.838 -11.587 4.885 1.00 97.94 353 LYS A CA 1
ATOM 2790 C C . LYS A 1 353 ? 1.458 -11.688 4.248 1.00 97.94 353 LYS A C 1
ATOM 2792 O O . LYS A 1 353 ? 0.868 -10.682 3.866 1.00 97.94 353 LYS A O 1
ATOM 2797 N N . CYS A 1 354 ? 0.957 -12.912 4.125 1.00 97.62 354 CYS A N 1
ATOM 2798 C CA . CYS A 1 354 ? -0.395 -13.206 3.667 1.00 97.62 354 CYS A CA 1
ATOM 2799 C C . CYS A 1 354 ? -1.241 -13.659 4.856 1.00 97.62 354 CYS A C 1
ATOM 2801 O O . CYS A 1 354 ? -0.882 -14.624 5.535 1.00 97.62 354 CYS A O 1
ATOM 2803 N N . TRP A 1 355 ? -2.352 -12.968 5.095 1.00 96.50 355 TRP A N 1
ATOM 2804 C CA . TRP A 1 355 ? -3.283 -13.236 6.183 1.00 96.50 355 TRP A CA 1
ATOM 2805 C C . TRP A 1 355 ? -4.584 -13.816 5.641 1.00 96.50 355 TRP A C 1
ATOM 2807 O O . TRP A 1 355 ? -5.125 -13.339 4.642 1.00 96.50 355 TRP A O 1
ATOM 2817 N N . SER A 1 356 ? -5.106 -14.827 6.328 1.00 92.75 356 SER A N 1
ATOM 2818 C CA . SER A 1 356 ? -6.299 -15.562 5.922 1.00 92.75 356 SER A CA 1
ATOM 2819 C C . SER A 1 356 ? -7.150 -15.952 7.130 1.00 92.75 356 SER A C 1
ATOM 2821 O O . SER A 1 356 ? -6.643 -16.331 8.187 1.00 92.75 356 SER A O 1
ATOM 2823 N N . GLY A 1 357 ? -8.473 -15.916 6.959 1.00 89.00 357 GLY A N 1
ATOM 2824 C CA . GLY A 1 357 ? -9.425 -16.474 7.928 1.00 89.00 357 GLY A CA 1
ATOM 2825 C C . GLY A 1 357 ? -9.417 -18.009 7.960 1.00 89.00 357 GLY A C 1
ATOM 2826 O O . GLY A 1 357 ? -9.948 -18.617 8.887 1.00 89.00 357 GLY A O 1
ATOM 2827 N N . LEU A 1 358 ? -8.795 -18.640 6.961 1.00 86.69 358 LEU A N 1
ATOM 2828 C CA . LEU A 1 358 ? -8.672 -20.087 6.812 1.00 86.69 358 LEU A CA 1
ATOM 2829 C C . LEU A 1 358 ? -7.201 -20.523 6.762 1.00 86.69 358 LEU A C 1
ATOM 2831 O O . LEU A 1 358 ? -6.362 -19.755 6.285 1.00 86.69 358 LEU A O 1
ATOM 2835 N N . PRO A 1 359 ? -6.881 -21.760 7.179 1.00 88.38 359 PRO A N 1
ATOM 2836 C CA . PRO A 1 359 ? -5.526 -22.278 7.069 1.00 88.38 359 PRO A CA 1
ATOM 2837 C C . PRO A 1 359 ? -5.033 -22.233 5.620 1.00 88.38 359 PRO A C 1
ATOM 2839 O O . PRO A 1 359 ? -5.664 -22.794 4.724 1.00 88.38 359 PRO A O 1
ATOM 2842 N N . LEU A 1 360 ? -3.886 -21.595 5.408 1.00 90.50 360 LEU A N 1
ATOM 2843 C CA . LEU A 1 360 ? -3.077 -21.755 4.199 1.00 90.50 360 LEU A CA 1
ATOM 2844 C C . LEU A 1 360 ? -2.047 -22.864 4.446 1.00 90.50 360 LEU A C 1
ATOM 2846 O O . LEU A 1 360 ? -1.792 -23.231 5.603 1.00 90.50 360 LEU A O 1
ATOM 2850 N N . ARG A 1 361 ? -1.406 -23.378 3.392 1.00 89.88 361 ARG A N 1
ATOM 2851 C CA . ARG A 1 361 ? -0.261 -24.284 3.577 1.00 89.88 361 ARG A CA 1
ATOM 2852 C C . ARG A 1 361 ? 0.786 -23.595 4.457 1.00 89.88 361 ARG A C 1
ATOM 2854 O O . ARG A 1 361 ? 0.924 -22.380 4.365 1.00 89.88 361 ARG A O 1
ATOM 2861 N N . ASP A 1 362 ? 1.471 -24.323 5.336 1.00 91.00 362 ASP A N 1
ATOM 2862 C CA . ASP A 1 362 ? 2.505 -23.829 6.277 1.00 91.00 362 ASP A CA 1
ATOM 2863 C C . ASP A 1 362 ? 2.164 -22.529 7.035 1.00 91.00 362 ASP A C 1
ATOM 2865 O O . ASP A 1 362 ? 3.052 -21.821 7.512 1.00 91.00 362 ASP A O 1
ATOM 2869 N N . SER A 1 363 ? 0.877 -22.190 7.135 1.00 93.81 363 SER A N 1
ATOM 2870 C CA . SER A 1 363 ? 0.441 -21.023 7.884 1.00 93.81 363 SER A CA 1
ATOM 2871 C C . SER A 1 363 ? 0.455 -21.310 9.373 1.00 93.81 363 SER A C 1
ATOM 2873 O O . SER A 1 363 ? 0.314 -22.445 9.831 1.00 93.81 363 SER A O 1
ATOM 2875 N N . TYR A 1 364 ? 0.609 -20.248 10.141 1.00 93.62 364 TYR A N 1
ATOM 2876 C CA . TYR A 1 364 ? 0.656 -20.294 11.588 1.00 93.62 364 TYR A CA 1
ATOM 2877 C C . TYR A 1 364 ? -0.238 -19.200 12.162 1.00 93.62 364 TYR A C 1
ATOM 2879 O O . TYR A 1 364 ? -0.601 -18.254 11.472 1.00 93.62 364 TYR A O 1
ATOM 2887 N N . GLN A 1 365 ? -0.621 -19.333 13.429 1.00 91.31 365 GLN A N 1
ATOM 2888 C CA . GLN A 1 365 ? -1.391 -18.306 14.147 1.00 91.31 365 GLN A CA 1
ATOM 2889 C C . GLN A 1 365 ? -0.561 -17.642 15.250 1.00 91.31 365 GLN A C 1
ATOM 2891 O O . GLN A 1 365 ? -0.830 -16.505 15.612 1.00 91.31 365 GLN A O 1
ATOM 2896 N N . ASN A 1 366 ? 0.483 -18.320 15.737 1.00 89.38 366 ASN A N 1
ATOM 2897 C CA . ASN A 1 366 ? 1.391 -17.809 16.761 1.00 89.38 366 ASN A CA 1
ATOM 2898 C C . ASN A 1 366 ? 2.706 -17.367 16.100 1.00 89.38 366 ASN A C 1
ATOM 2900 O O . ASN A 1 366 ? 3.508 -18.232 15.736 1.00 89.38 366 ASN A O 1
ATOM 2904 N N . PRO A 1 367 ? 2.927 -16.060 15.896 1.00 87.44 367 PRO A N 1
ATOM 2905 C CA . PRO A 1 367 ? 4.131 -15.569 15.244 1.00 87.44 367 PRO A CA 1
ATOM 2906 C C . PRO A 1 367 ? 5.354 -15.660 16.152 1.00 87.44 367 PRO A C 1
ATOM 2908 O O . PRO A 1 367 ? 5.256 -15.599 17.380 1.00 87.44 367 PRO A O 1
ATOM 2911 N N . LYS A 1 368 ? 6.535 -15.730 15.531 1.00 85.44 368 LYS A N 1
ATOM 2912 C CA . LYS A 1 368 ? 7.796 -15.480 16.234 1.00 85.44 368 LYS A CA 1
ATOM 2913 C C . LYS A 1 368 ? 7.858 -14.000 16.608 1.00 85.44 368 LYS A C 1
ATOM 2915 O O . LYS A 1 368 ? 7.734 -13.147 15.734 1.00 85.44 368 LYS A O 1
ATOM 2920 N N . LYS A 1 369 ? 8.072 -13.706 17.890 1.00 88.06 369 LYS A N 1
ATOM 2921 C CA . LYS A 1 369 ? 8.220 -12.335 18.393 1.00 88.06 369 LYS A CA 1
ATOM 2922 C C . LYS A 1 369 ? 9.697 -11.930 18.412 1.00 88.06 369 LYS A C 1
ATOM 2924 O O . LYS A 1 369 ? 10.560 -12.769 18.663 1.00 88.06 369 LYS A O 1
ATOM 2929 N N . ARG A 1 370 ? 9.965 -10.654 18.134 1.00 91.12 370 ARG A N 1
ATOM 2930 C CA . ARG A 1 370 ? 11.259 -9.985 18.337 1.00 91.12 370 ARG A CA 1
ATOM 2931 C C . ARG A 1 370 ? 11.111 -9.015 19.511 1.00 91.12 370 ARG A C 1
ATOM 2933 O O . ARG A 1 370 ? 10.016 -8.509 19.735 1.00 91.12 370 ARG A O 1
ATOM 2940 N N . GLU A 1 371 ? 12.182 -8.761 20.250 1.00 87.94 371 GLU A N 1
ATOM 2941 C CA . GLU A 1 371 ? 12.229 -7.665 21.223 1.00 87.94 371 GLU A CA 1
ATOM 2942 C C . GLU A 1 371 ? 12.857 -6.429 20.578 1.00 87.94 371 GLU A C 1
ATOM 2944 O O . GLU A 1 371 ? 13.832 -6.542 19.835 1.00 87.94 371 GLU A O 1
ATOM 2949 N N . ARG A 1 372 ? 12.279 -5.251 20.833 1.00 85.88 372 ARG A N 1
ATOM 2950 C CA . ARG A 1 372 ? 12.768 -3.985 20.272 1.00 85.88 372 ARG A CA 1
ATOM 2951 C C . ARG A 1 372 ? 14.063 -3.590 20.970 1.00 85.88 372 ARG A C 1
ATOM 2953 O O . ARG A 1 372 ? 14.097 -3.528 22.198 1.00 85.88 372 ARG A O 1
ATOM 2960 N N . ILE A 1 373 ? 15.103 -3.286 20.198 1.00 82.50 373 ILE A N 1
ATOM 2961 C CA . ILE A 1 373 ? 16.402 -2.876 20.746 1.00 82.50 373 ILE A CA 1
ATOM 2962 C C . ILE A 1 373 ? 16.520 -1.352 20.678 1.00 82.50 373 ILE A C 1
ATOM 2964 O O . ILE A 1 373 ? 16.484 -0.762 19.606 1.00 82.50 373 ILE A O 1
ATOM 2968 N N . SER A 1 374 ? 16.664 -0.701 21.834 1.00 69.31 374 SER A N 1
ATOM 2969 C CA . SER A 1 374 ? 16.661 0.768 21.960 1.00 69.31 374 SER A CA 1
ATOM 2970 C C . SER A 1 374 ? 18.052 1.404 22.103 1.00 69.31 374 SER A C 1
ATOM 2972 O O . SER A 1 374 ? 18.160 2.622 22.264 1.00 69.31 374 SER A O 1
ATOM 2974 N N . THR A 1 375 ? 19.122 0.602 22.041 1.00 67.25 375 THR A N 1
ATOM 2975 C CA . THR A 1 375 ? 20.513 1.059 22.195 1.00 67.25 375 THR A CA 1
ATOM 2976 C C . THR A 1 375 ? 21.339 0.602 20.999 1.00 67.25 375 THR A C 1
ATOM 2978 O O . THR A 1 375 ? 21.444 -0.597 20.762 1.00 67.25 375 THR A O 1
ATOM 2981 N N . ILE A 1 376 ? 21.942 1.540 20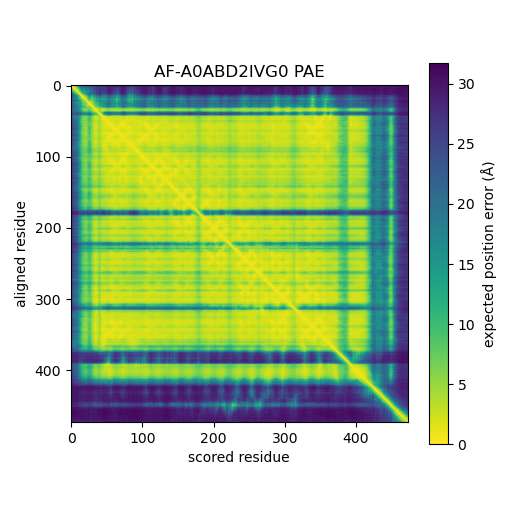.262 1.00 60.12 376 ILE A N 1
ATOM 2982 C CA . ILE A 1 376 ? 22.938 1.213 19.235 1.00 60.12 376 ILE A CA 1
ATOM 2983 C C . ILE A 1 376 ? 24.246 0.813 19.930 1.00 60.12 376 ILE A C 1
ATOM 2985 O O . ILE A 1 376 ? 24.753 1.552 20.777 1.00 60.12 376 ILE A O 1
ATOM 2989 N N . LEU A 1 377 ? 24.808 -0.340 19.564 1.00 57.47 377 LEU A N 1
ATOM 2990 C CA . LEU A 1 377 ? 26.197 -0.672 19.887 1.00 57.47 377 LEU A CA 1
ATOM 2991 C C . LEU A 1 377 ? 27.133 0.232 19.045 1.00 57.47 377 LEU A C 1
ATOM 2993 O O . LEU A 1 377 ? 26.854 0.434 17.864 1.00 57.47 377 LEU A O 1
ATOM 2997 N N . PRO A 1 378 ? 28.230 0.785 19.598 1.00 49.97 378 PRO A N 1
ATOM 2998 C CA . PRO A 1 378 ? 29.063 1.805 18.936 1.00 49.97 378 PRO A CA 1
ATOM 2999 C C . PRO A 1 378 ? 29.576 1.468 17.523 1.00 49.97 378 PRO A C 1
ATOM 3001 O O . PRO A 1 378 ? 29.816 2.381 16.737 1.00 49.97 378 PRO A O 1
ATOM 3004 N N . ASP A 1 379 ? 29.696 0.185 17.176 1.00 53.00 379 ASP A N 1
ATOM 3005 C CA . ASP A 1 379 ? 30.241 -0.283 15.893 1.00 53.00 379 ASP A CA 1
ATOM 3006 C C . ASP A 1 379 ? 29.239 -0.220 14.713 1.00 53.00 379 ASP A C 1
ATOM 3008 O O . ASP A 1 379 ? 29.599 -0.521 13.578 1.00 53.00 379 ASP A O 1
ATOM 3012 N N . PHE A 1 380 ? 27.985 0.186 14.949 1.00 53.38 380 PHE A N 1
ATOM 3013 C CA . PHE A 1 380 ? 26.882 0.094 13.974 1.00 53.38 380 PHE A CA 1
ATOM 3014 C C . PHE A 1 380 ? 26.616 1.370 13.154 1.00 53.38 380 PHE A C 1
ATOM 3016 O O . PHE A 1 380 ? 25.724 1.376 12.303 1.00 53.38 380 PHE A O 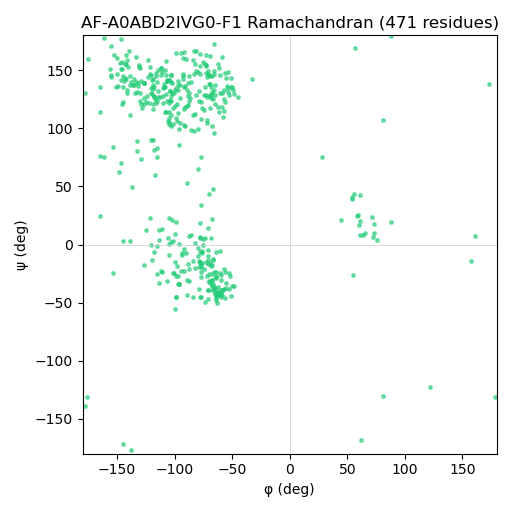1
ATOM 3023 N N . LEU A 1 381 ? 27.391 2.440 13.367 1.00 49.62 381 LEU A N 1
ATOM 3024 C CA . LEU A 1 381 ? 27.308 3.723 12.643 1.00 49.62 381 LEU A CA 1
ATOM 3025 C C . LEU A 1 381 ? 27.947 3.669 11.234 1.00 49.62 381 LEU A C 1
ATOM 3027 O O . LEU A 1 381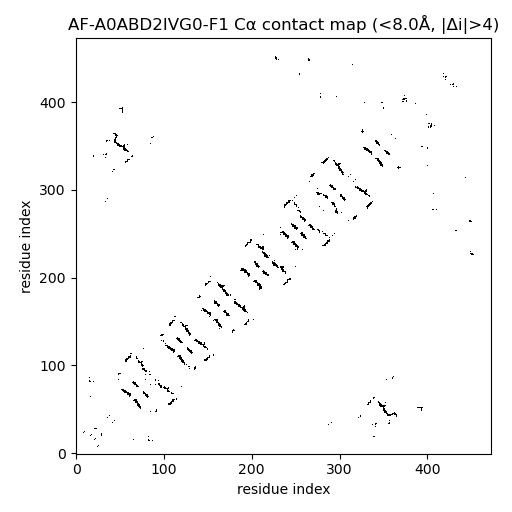 ? 28.554 4.637 10.778 1.00 49.62 381 LEU A O 1
ATOM 3031 N N . GLY A 1 382 ? 27.852 2.526 10.554 1.00 49.84 382 GLY A N 1
ATOM 3032 C CA . GLY A 1 382 ? 28.124 2.434 9.119 1.00 49.84 382 GLY A CA 1
ATOM 3033 C C . GLY A 1 382 ? 26.974 3.033 8.307 1.00 49.84 382 GLY A C 1
ATOM 3034 O O . GLY A 1 382 ? 25.850 3.117 8.802 1.00 49.84 382 GLY A O 1
ATOM 3035 N N . ASP A 1 383 ? 27.267 3.448 7.072 1.00 47.03 383 ASP A N 1
ATOM 3036 C CA . ASP A 1 383 ? 26.312 4.059 6.137 1.00 47.03 383 ASP A CA 1
ATOM 3037 C C . ASP A 1 383 ? 24.970 3.284 6.102 1.00 47.03 383 ASP A C 1
ATOM 3039 O O . ASP A 1 383 ? 24.989 2.058 5.921 1.00 47.03 383 ASP A O 1
ATOM 3043 N N . PRO A 1 384 ? 23.805 3.933 6.301 1.00 48.25 384 PRO A N 1
ATOM 3044 C CA . PRO A 1 384 ? 22.501 3.285 6.161 1.00 48.25 384 PRO A CA 1
ATOM 3045 C C . PRO A 1 384 ? 22.285 2.645 4.779 1.00 48.25 384 PRO A C 1
ATOM 3047 O O . PRO A 1 384 ? 21.543 1.667 4.704 1.00 48.25 384 PRO A O 1
ATOM 3050 N N . ASP A 1 385 ? 22.984 3.110 3.736 1.00 46.12 385 ASP A N 1
ATOM 3051 C CA . ASP A 1 385 ? 22.955 2.519 2.388 1.00 46.12 385 ASP A CA 1
ATOM 3052 C C . ASP A 1 385 ? 23.811 1.240 2.252 1.00 46.12 385 ASP A C 1
ATOM 3054 O O . ASP A 1 385 ? 23.757 0.549 1.233 1.00 46.12 385 ASP A O 1
ATOM 3058 N N . HIS A 1 386 ? 24.577 0.865 3.284 1.00 42.97 386 HIS A N 1
ATOM 3059 C CA . HIS A 1 386 ? 25.306 -0.405 3.357 1.00 42.97 386 HIS A CA 1
ATOM 3060 C C . HIS A 1 386 ? 24.461 -1.518 3.993 1.00 42.97 386 HIS A C 1
ATOM 3062 O O . HIS A 1 386 ? 24.903 -2.196 4.920 1.00 42.97 386 HIS A O 1
ATOM 3068 N N . GLY A 1 387 ? 23.251 -1.746 3.482 1.00 46.41 387 GLY A N 1
ATOM 3069 C CA . GLY A 1 387 ? 22.747 -3.116 3.455 1.00 46.41 387 GLY A CA 1
ATOM 3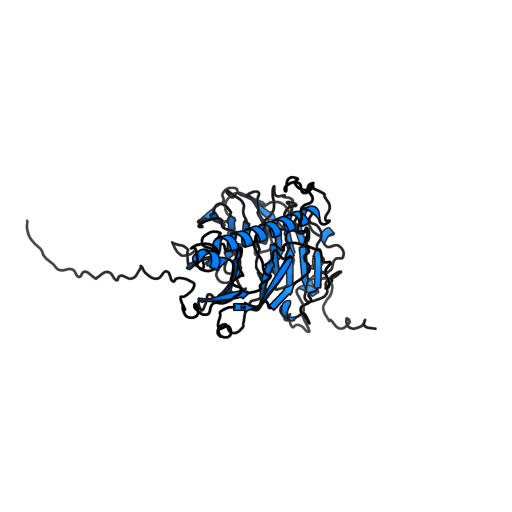070 C C . GLY A 1 387 ? 23.671 -3.882 2.517 1.00 46.41 387 GLY A C 1
ATOM 3071 O O . GLY A 1 387 ? 23.853 -3.472 1.366 1.00 46.41 387 GLY A O 1
ATOM 3072 N N . SER A 1 388 ? 24.334 -4.937 2.989 1.00 44.00 388 SER A N 1
ATOM 3073 C CA . SER A 1 388 ? 25.010 -5.841 2.065 1.00 44.00 388 SER A CA 1
ATOM 3074 C C . SER A 1 388 ? 23.995 -6.203 0.978 1.00 44.00 388 SER A C 1
ATOM 3076 O O . SER A 1 388 ? 22.846 -6.545 1.263 1.00 44.00 388 SER A O 1
ATOM 3078 N N . MET A 1 389 ? 24.399 -6.133 -0.291 1.00 48.78 389 MET A N 1
ATOM 3079 C CA . MET A 1 389 ? 23.713 -6.854 -1.367 1.00 48.78 389 MET A CA 1
ATOM 3080 C C . MET A 1 389 ? 23.914 -8.365 -1.148 1.00 48.78 389 MET A C 1
ATOM 3082 O O . MET A 1 389 ? 24.342 -9.083 -2.052 1.00 48.78 389 MET A O 1
ATOM 3086 N N . ASP A 1 390 ? 23.683 -8.845 0.075 1.00 53.06 390 ASP A N 1
ATOM 3087 C CA . ASP A 1 390 ? 23.627 -10.253 0.370 1.00 53.06 390 ASP A CA 1
ATOM 3088 C C . ASP A 1 390 ? 22.467 -10.790 -0.443 1.00 53.06 390 ASP A C 1
ATOM 3090 O O . ASP A 1 390 ? 21.315 -10.369 -0.344 1.00 53.06 390 ASP A O 1
ATOM 3094 N N . SER A 1 391 ? 22.811 -11.706 -1.337 1.00 64.06 391 SER A N 1
ATOM 3095 C CA . SER A 1 391 ? 21.878 -12.325 -2.268 1.00 64.06 391 SER A CA 1
ATOM 3096 C C . SER A 1 391 ? 20.856 -13.237 -1.579 1.00 64.06 391 SER A C 1
ATOM 3098 O O . SER A 1 391 ? 20.130 -13.952 -2.270 1.00 64.06 391 SER A O 1
ATOM 3100 N N . ASP A 1 392 ? 20.841 -13.276 -0.244 1.00 87.00 392 ASP A N 1
ATOM 3101 C CA . ASP A 1 392 ? 19.950 -14.123 0.527 1.00 87.00 392 ASP A CA 1
ATOM 3102 C C . ASP A 1 392 ? 18.646 -13.416 0.910 1.00 87.00 392 ASP A C 1
ATOM 3104 O O . ASP A 1 392 ? 18.490 -12.194 0.873 1.00 87.00 392 ASP A O 1
ATOM 3108 N N . THR A 1 393 ? 17.666 -14.248 1.234 1.00 91.06 393 THR A N 1
ATOM 3109 C CA . THR A 1 393 ? 16.319 -13.832 1.618 1.00 91.06 393 THR A CA 1
ATOM 3110 C C . THR A 1 393 ? 16.127 -13.851 3.133 1.00 91.06 393 THR A C 1
ATOM 3112 O O . THR A 1 393 ? 14.988 -13.789 3.599 1.00 91.06 393 THR A O 1
ATOM 3115 N N . GLU A 1 394 ? 17.205 -14.039 3.899 1.00 90.12 394 GLU A N 1
ATOM 3116 C CA . GLU A 1 394 ? 17.152 -14.063 5.354 1.00 90.12 394 GLU A CA 1
ATOM 3117 C C . GLU A 1 394 ? 17.104 -12.641 5.900 1.00 90.12 394 GLU A C 1
ATOM 3119 O O . GLU A 1 394 ? 17.593 -11.681 5.301 1.00 90.12 394 GLU A O 1
ATOM 3124 N N . GLU A 1 395 ? 16.436 -12.498 7.040 1.00 89.44 395 GLU A N 1
ATOM 3125 C CA . GLU A 1 395 ? 16.202 -11.190 7.631 1.00 89.44 395 GLU A CA 1
ATOM 3126 C C . GLU A 1 395 ? 17.511 -10.569 8.123 1.00 89.44 395 GLU A C 1
ATOM 3128 O O . GLU A 1 395 ? 18.255 -11.199 8.875 1.00 89.44 395 GLU A O 1
ATOM 3133 N N . ASP A 1 396 ? 17.748 -9.312 7.757 1.00 86.19 396 ASP A N 1
ATOM 3134 C CA . ASP A 1 396 ? 18.905 -8.564 8.236 1.00 86.19 396 ASP A CA 1
ATOM 3135 C C . ASP A 1 396 ? 18.579 -7.912 9.586 1.00 86.19 396 ASP A C 1
ATOM 3137 O O . ASP A 1 396 ? 17.944 -6.857 9.658 1.00 86.19 396 ASP A O 1
ATOM 3141 N N . LEU A 1 397 ? 19.014 -8.556 10.670 1.00 86.19 397 LEU A N 1
ATOM 3142 C CA . LEU A 1 397 ? 18.793 -8.068 12.030 1.00 86.19 397 LEU A CA 1
ATOM 3143 C C . LEU A 1 397 ? 19.413 -6.687 12.281 1.00 86.19 397 LEU A C 1
ATOM 3145 O O . LEU A 1 397 ? 18.918 -5.986 13.165 1.00 86.19 397 LEU A O 1
ATOM 3149 N N . ASP A 1 398 ? 20.437 -6.284 11.532 1.00 82.44 398 ASP A N 1
ATOM 3150 C CA . ASP A 1 398 ? 21.102 -4.994 11.709 1.00 82.44 398 ASP A CA 1
ATOM 3151 C C . ASP A 1 398 ? 20.242 -3.879 11.116 1.00 82.44 398 ASP A C 1
ATOM 3153 O O . ASP A 1 398 ? 19.965 -2.878 11.785 1.00 82.44 398 ASP A O 1
ATOM 3157 N N . THR A 1 399 ? 19.713 -4.090 9.906 1.00 84.00 399 THR A N 1
ATOM 3158 C CA . THR A 1 399 ? 18.715 -3.195 9.301 1.00 84.00 399 THR A CA 1
ATOM 3159 C C . THR A 1 399 ? 17.501 -3.031 10.215 1.00 84.00 399 THR A C 1
ATOM 3161 O O . THR A 1 399 ? 17.073 -1.909 10.492 1.00 84.00 399 THR A O 1
ATOM 3164 N N . LEU A 1 400 ? 16.973 -4.129 10.760 1.00 89.38 400 LEU A N 1
ATOM 3165 C CA . LEU A 1 400 ? 15.843 -4.079 11.688 1.00 89.38 400 LEU A CA 1
ATOM 3166 C C . LEU A 1 400 ? 16.138 -3.243 12.946 1.00 89.38 400 LEU A C 1
ATOM 3168 O O . LEU A 1 400 ? 15.302 -2.441 13.363 1.00 89.38 400 LEU A O 1
ATOM 3172 N N . GLN A 1 401 ? 17.326 -3.404 13.532 1.00 87.12 401 GLN A N 1
ATOM 3173 C CA . GLN A 1 401 ? 17.751 -2.660 14.722 1.00 87.12 401 GLN A CA 1
ATOM 3174 C C . GLN A 1 401 ? 17.937 -1.162 14.454 1.00 87.12 401 GLN A C 1
ATOM 3176 O O . GLN A 1 401 ? 17.629 -0.343 15.321 1.00 87.12 401 GLN A O 1
ATOM 3181 N N . ARG A 1 402 ? 18.390 -0.773 13.255 1.00 84.94 402 ARG A N 1
ATOM 3182 C CA . ARG A 1 402 ? 18.476 0.646 12.864 1.00 84.94 402 ARG A CA 1
ATOM 3183 C C . ARG A 1 402 ? 17.100 1.315 12.887 1.00 84.94 402 ARG A C 1
ATOM 3185 O O . ARG A 1 402 ? 16.966 2.410 13.431 1.00 84.94 402 ARG A O 1
ATOM 3192 N N . PHE A 1 403 ? 16.067 0.644 12.373 1.00 88.31 403 PHE A N 1
ATOM 3193 C CA . PHE A 1 403 ? 14.692 1.152 12.441 1.00 88.31 403 PHE A CA 1
ATOM 3194 C C . PHE A 1 403 ? 14.152 1.216 13.874 1.00 88.31 403 PHE A C 1
ATOM 3196 O O . PHE A 1 403 ? 13.462 2.180 14.214 1.00 88.31 403 PHE A O 1
ATOM 3203 N N . ASP A 1 404 ? 14.499 0.250 14.730 1.00 90.06 404 ASP A N 1
ATOM 3204 C CA . ASP A 1 404 ? 14.146 0.292 16.154 1.00 90.06 404 ASP A CA 1
ATOM 3205 C C . ASP A 1 404 ? 14.737 1.542 16.827 1.00 90.06 404 ASP A C 1
ATOM 3207 O O . ASP A 1 404 ? 14.023 2.272 17.520 1.00 90.06 404 ASP A O 1
ATOM 3211 N N . PHE A 1 405 ? 16.011 1.842 16.555 1.00 84.94 405 PHE A N 1
ATOM 3212 C CA . PHE A 1 405 ? 16.677 3.039 17.060 1.00 84.94 405 PHE A CA 1
ATOM 3213 C C . PHE A 1 405 ? 16.055 4.335 16.532 1.00 84.94 405 PHE A C 1
ATOM 3215 O O . PHE A 1 405 ? 15.779 5.236 17.325 1.00 84.94 405 PHE A O 1
ATOM 3222 N N . TYR A 1 406 ? 15.802 4.442 15.221 1.00 83.75 406 TYR A N 1
ATOM 3223 C CA . TYR A 1 406 ? 15.183 5.640 14.644 1.00 83.75 406 TYR A CA 1
ATOM 3224 C C . TYR A 1 406 ? 13.808 5.920 15.247 1.00 83.75 406 TYR A C 1
ATOM 3226 O O . TYR A 1 406 ? 13.480 7.075 15.538 1.00 83.75 406 TYR A O 1
ATOM 3234 N N . TYR A 1 407 ? 13.021 4.874 15.493 1.00 86.81 407 TYR A N 1
ATOM 3235 C CA . TYR A 1 407 ? 11.737 4.998 16.167 1.00 86.81 407 TYR A CA 1
ATOM 3236 C C . TYR A 1 407 ? 11.876 5.506 17.602 1.00 86.81 407 TYR A C 1
ATOM 3238 O O . TYR A 1 407 ? 11.235 6.491 17.970 1.00 86.81 407 TYR A O 1
ATOM 3246 N N . GLU A 1 408 ? 12.754 4.898 18.400 1.00 85.38 408 GLU A N 1
ATOM 3247 C CA . GLU A 1 408 ? 12.993 5.310 19.787 1.00 85.38 408 GLU A CA 1
ATOM 3248 C C . GLU A 1 408 ? 13.530 6.744 19.883 1.00 85.38 408 GLU A C 1
ATOM 3250 O O . GLU A 1 408 ? 13.095 7.523 20.735 1.00 85.38 408 GLU A O 1
ATOM 3255 N N . GLN A 1 409 ? 14.441 7.130 18.988 1.00 82.75 409 GLN A N 1
ATOM 3256 C CA . GLN A 1 409 ? 14.958 8.494 18.925 1.00 82.75 409 GLN A CA 1
ATOM 3257 C C . GLN A 1 409 ? 13.849 9.490 18.571 1.00 82.75 409 GLN A C 1
ATOM 3259 O O . GLN A 1 409 ? 13.715 10.514 19.240 1.00 82.75 409 GLN A O 1
ATOM 3264 N N . THR A 1 410 ? 13.008 9.165 17.586 1.00 82.31 410 THR A N 1
ATOM 3265 C CA . THR A 1 410 ? 11.877 10.015 17.183 1.00 82.31 410 THR A CA 1
ATOM 3266 C C . THR A 1 410 ? 10.863 10.171 18.315 1.00 82.31 410 THR A C 1
ATOM 3268 O O . THR A 1 410 ? 10.394 11.280 18.568 1.00 82.31 410 THR A O 1
ATOM 3271 N N . LEU A 1 411 ? 10.559 9.096 19.052 1.00 81.25 411 LEU A N 1
ATOM 3272 C CA . LEU A 1 411 ? 9.696 9.165 20.232 1.00 81.25 411 LEU A CA 1
ATOM 3273 C C . LEU A 1 411 ? 10.282 10.056 21.331 1.00 81.25 411 LEU A C 1
ATOM 3275 O O . LEU A 1 411 ? 9.548 10.838 21.934 1.00 81.25 411 LEU A O 1
ATOM 3279 N N . ARG A 1 412 ? 11.591 9.965 21.599 1.00 81.25 412 ARG A N 1
ATOM 3280 C CA . ARG A 1 412 ? 12.267 10.820 22.590 1.00 81.25 412 ARG A CA 1
ATOM 3281 C C . ARG A 1 412 ? 12.240 12.286 22.179 1.00 81.25 412 ARG A C 1
ATOM 3283 O O . ARG A 1 412 ? 11.898 13.120 23.008 1.00 81.25 412 ARG A O 1
ATOM 3290 N N . SER A 1 413 ? 12.545 12.588 20.918 1.00 75.12 413 SER A N 1
ATOM 3291 C CA . SER A 1 413 ? 12.466 13.950 20.384 1.00 75.12 413 SER A CA 1
ATOM 3292 C C . SER A 1 413 ? 11.047 14.508 20.458 1.00 75.12 413 SER A C 1
ATOM 3294 O O . SER A 1 413 ? 10.880 15.646 20.876 1.00 75.12 413 SER A O 1
ATOM 3296 N N . ASN A 1 414 ? 10.022 13.708 20.142 1.00 68.94 414 ASN A N 1
ATOM 3297 C CA . ASN A 1 414 ? 8.628 14.129 20.299 1.00 68.94 414 ASN A CA 1
ATOM 3298 C C . ASN A 1 414 ? 8.276 14.413 21.764 1.00 68.94 414 ASN A C 1
ATOM 3300 O O . ASN A 1 414 ? 7.638 15.418 22.048 1.00 68.94 414 ASN A O 1
ATOM 3304 N N . ARG A 1 415 ? 8.701 13.559 22.705 1.00 69.94 415 ARG A N 1
ATOM 3305 C CA . ARG A 1 415 ? 8.459 13.780 24.141 1.00 69.94 415 ARG A CA 1
ATOM 3306 C C . ARG A 1 415 ? 9.172 15.026 24.664 1.00 69.94 415 ARG A C 1
ATOM 3308 O O . ARG A 1 415 ? 8.571 15.761 25.435 1.00 69.94 415 ARG A O 1
ATOM 3315 N N . ALA A 1 416 ? 10.414 15.258 24.238 1.00 58.66 416 ALA A N 1
ATOM 3316 C CA . ALA A 1 416 ? 11.180 16.450 24.594 1.00 58.66 416 ALA A CA 1
ATOM 3317 C C . ALA A 1 416 ? 10.533 17.726 24.031 1.00 58.66 416 ALA A C 1
ATOM 3319 O O . ALA A 1 416 ? 10.370 18.704 24.747 1.00 58.66 416 ALA A O 1
ATOM 3320 N N . PHE A 1 417 ? 10.073 17.681 22.777 1.00 53.41 417 PHE A N 1
ATOM 3321 C CA . PHE A 1 417 ? 9.333 18.782 22.161 1.00 53.41 417 PHE A CA 1
ATOM 3322 C C . PHE A 1 417 ? 8.041 19.108 22.930 1.00 53.41 417 PHE A C 1
ATOM 3324 O O . PHE A 1 417 ? 7.758 20.270 23.190 1.00 53.41 417 PHE A O 1
ATOM 3331 N N . VAL A 1 418 ? 7.289 18.089 23.363 1.00 56.06 418 VAL A N 1
ATOM 3332 C CA . VAL A 1 418 ? 6.091 18.281 24.202 1.00 56.06 418 VAL A CA 1
ATOM 3333 C C . VAL A 1 418 ? 6.443 18.837 25.587 1.00 56.06 418 VAL A C 1
ATOM 3335 O O . VAL A 1 418 ? 5.718 19.687 26.095 1.00 56.06 418 VAL A O 1
ATOM 3338 N N . SER A 1 419 ? 7.547 18.402 26.208 1.00 46.78 419 SER A N 1
ATOM 3339 C CA . SER A 1 419 ? 7.968 18.958 27.501 1.00 46.78 419 SER A CA 1
ATOM 3340 C C . SER A 1 419 ? 8.443 20.407 27.397 1.00 46.78 419 SER A C 1
ATOM 3342 O O . SER A 1 419 ? 8.181 21.184 28.310 1.00 46.78 419 SER A O 1
ATOM 3344 N N . ASP A 1 420 ? 9.077 20.792 26.289 1.00 44.09 420 ASP A N 1
ATOM 3345 C CA . ASP A 1 420 ? 9.506 22.176 26.060 1.00 44.09 420 ASP A CA 1
ATOM 3346 C C . ASP A 1 420 ? 8.298 23.098 25.800 1.00 44.09 420 ASP A C 1
ATOM 3348 O O . ASP A 1 420 ? 8.232 24.190 26.361 1.00 44.09 420 ASP A O 1
ATOM 3352 N N . LEU A 1 421 ? 7.282 22.629 25.060 1.00 43.81 421 LEU A N 1
ATOM 3353 C CA . LEU A 1 421 ? 6.011 23.349 24.864 1.00 43.81 421 LEU A CA 1
ATOM 3354 C C . LEU A 1 421 ? 5.185 23.503 26.150 1.00 43.81 421 LEU A C 1
ATOM 3356 O O . LEU A 1 421 ? 4.390 24.427 26.264 1.00 43.81 421 LEU A O 1
ATOM 3360 N N . SER A 1 422 ? 5.389 22.637 27.146 1.00 43.47 422 SER A N 1
ATOM 3361 C CA . SER A 1 422 ? 4.730 22.772 28.453 1.00 43.47 422 SER A CA 1
ATOM 3362 C C . SER A 1 422 ? 5.317 23.884 29.338 1.00 43.47 422 SER A C 1
ATOM 3364 O O . SER A 1 422 ? 4.915 24.006 30.496 1.00 43.47 422 SER A O 1
ATOM 3366 N N . SER A 1 423 ? 6.278 24.670 28.825 1.00 43.06 423 SER A N 1
ATOM 3367 C CA . SER A 1 423 ? 7.035 25.640 29.622 1.00 43.06 423 SER A CA 1
ATOM 3368 C C . SER A 1 423 ? 6.907 27.118 29.249 1.00 43.06 423 SER A C 1
ATOM 3370 O O . SER A 1 423 ? 7.376 27.908 30.054 1.00 43.06 423 SER A O 1
ATOM 3372 N N . GLU A 1 424 ? 6.239 27.523 28.160 1.00 36.69 424 GLU A N 1
ATOM 3373 C CA . GLU A 1 424 ? 5.768 28.911 27.939 1.00 36.69 424 GLU A CA 1
ATOM 3374 C C . GLU A 1 424 ? 4.984 29.029 26.606 1.00 36.69 424 GLU A C 1
ATOM 3376 O O . GLU A 1 424 ? 5.448 28.552 25.576 1.00 36.69 424 GLU A O 1
ATOM 3381 N N . GLU A 1 425 ? 3.791 29.641 26.674 1.00 38.53 425 GLU A N 1
ATOM 3382 C CA . GLU A 1 425 ? 2.948 30.242 25.610 1.00 38.53 425 GLU A CA 1
ATOM 3383 C C . GLU A 1 425 ? 3.045 29.700 24.161 1.00 38.53 425 GLU A C 1
ATOM 3385 O O . GLU A 1 425 ? 3.543 30.400 23.287 1.00 38.53 425 GLU A O 1
ATOM 3390 N N . ASP A 1 426 ? 2.475 28.521 23.867 1.00 34.47 426 ASP A N 1
ATOM 3391 C CA . ASP A 1 426 ? 2.033 28.140 22.503 1.00 34.47 426 ASP A CA 1
ATOM 3392 C C . ASP A 1 426 ? 1.016 26.964 22.551 1.00 34.47 426 ASP A C 1
ATOM 3394 O O . ASP A 1 426 ? 1.325 25.806 22.245 1.00 34.47 426 ASP A O 1
ATOM 3398 N N . ASP A 1 427 ? -0.233 27.254 22.942 1.00 34.50 427 ASP A N 1
ATOM 3399 C CA . ASP A 1 427 ? -1.322 26.264 23.109 1.00 34.50 427 ASP A CA 1
ATOM 3400 C C . ASP A 1 427 ? -1.802 25.609 21.789 1.00 34.50 427 ASP A C 1
ATOM 3402 O O . ASP A 1 427 ? -2.396 24.530 21.802 1.00 34.50 427 ASP A O 1
ATOM 3406 N N . GLU A 1 428 ? -1.511 26.185 20.615 1.00 36.72 428 GLU A N 1
ATOM 3407 C CA . GLU A 1 428 ? -2.004 25.657 19.326 1.00 36.72 428 GLU A CA 1
ATOM 3408 C C . GLU A 1 428 ? -1.168 24.492 18.750 1.00 36.72 428 GLU A C 1
ATOM 3410 O O . GLU A 1 428 ? -1.663 23.717 17.927 1.00 36.72 428 GLU A O 1
ATOM 3415 N N . LEU A 1 429 ? 0.091 24.320 19.176 1.00 33.31 429 LEU A N 1
ATOM 3416 C CA . LEU A 1 429 ? 0.988 23.252 18.691 1.00 33.31 429 LEU A CA 1
ATOM 3417 C C . LEU A 1 429 ? 1.050 22.040 19.632 1.00 33.31 429 LEU A C 1
ATOM 3419 O O . LEU A 1 429 ? 1.277 20.917 19.167 1.00 33.31 429 LEU A O 1
ATOM 3423 N N . ALA A 1 430 ? 0.804 22.240 20.930 1.00 29.83 430 ALA A N 1
ATOM 3424 C CA . ALA A 1 430 ? 0.771 21.173 21.933 1.00 29.83 430 ALA A CA 1
ATOM 3425 C C . ALA A 1 430 ? -0.449 20.239 21.768 1.00 29.83 430 ALA A C 1
ATOM 3427 O O . ALA A 1 430 ? -0.326 19.023 21.957 1.00 29.83 430 ALA A O 1
ATOM 3428 N N . ASN A 1 431 ? -1.583 20.767 21.287 1.00 29.73 431 ASN A N 1
ATOM 3429 C CA . ASN A 1 431 ? -2.808 19.999 21.013 1.00 29.73 431 ASN A CA 1
ATOM 3430 C C . ASN A 1 431 ? -2.674 18.985 19.860 1.00 29.73 431 ASN A C 1
ATOM 3432 O O . ASN A 1 431 ? -3.499 18.086 19.717 1.00 29.73 431 ASN A O 1
ATOM 3436 N N . PHE A 1 432 ? -1.612 19.061 19.051 1.00 32.75 432 PHE A N 1
ATOM 3437 C CA . PHE A 1 432 ? -1.408 18.140 17.926 1.00 32.75 432 PHE A CA 1
ATOM 3438 C C . PHE A 1 432 ? -0.747 16.806 18.327 1.00 32.75 432 PHE A C 1
ATOM 3440 O O . PHE A 1 432 ? -0.726 15.869 17.530 1.00 32.75 432 PHE A O 1
ATOM 3447 N N . VAL A 1 433 ? -0.177 16.712 19.538 1.00 33.06 433 VAL A N 1
ATOM 3448 C CA . VAL A 1 433 ? 0.647 15.562 19.975 1.00 33.06 433 VAL A CA 1
ATOM 3449 C C . VAL A 1 433 ? 0.071 14.847 21.207 1.00 33.06 433 VAL A C 1
ATOM 3451 O O . VAL A 1 433 ? 0.458 13.713 21.488 1.00 33.06 433 VAL A O 1
ATOM 3454 N N . VAL A 1 434 ? -0.899 15.441 21.913 1.00 27.62 434 VAL A N 1
ATOM 3455 C CA . VAL A 1 434 ? -1.507 14.854 23.119 1.00 27.62 434 VAL A CA 1
ATOM 3456 C C . VAL A 1 434 ? -3.034 14.942 23.061 1.00 27.62 434 VAL A C 1
ATOM 3458 O O . VAL A 1 434 ? -3.648 15.770 23.715 1.00 27.62 434 VAL A O 1
ATOM 3461 N N . HIS A 1 435 ? -3.673 14.020 22.343 1.00 31.09 435 HIS A N 1
ATOM 3462 C CA . HIS A 1 435 ? -5.062 13.656 22.641 1.00 31.09 435 HIS A CA 1
ATOM 3463 C C . HIS A 1 435 ? -5.129 12.181 23.028 1.00 31.09 435 HIS A C 1
ATOM 3465 O O . HIS A 1 435 ? -5.449 11.300 22.236 1.00 31.09 435 HIS A O 1
ATOM 3471 N N . SER A 1 436 ? -4.794 11.928 24.293 1.00 29.30 436 SER A N 1
ATOM 3472 C CA . SER A 1 436 ? -5.234 10.739 25.028 1.00 29.30 436 SER A CA 1
ATOM 3473 C C . SER A 1 436 ? -5.944 11.092 26.343 1.00 29.30 436 SER A C 1
ATOM 3475 O O . SER A 1 436 ? -6.159 10.204 27.161 1.00 29.30 436 SER A O 1
ATOM 3477 N N . VAL A 1 437 ? -6.313 12.360 26.561 1.00 26.39 437 VAL A N 1
ATOM 3478 C CA . VAL A 1 437 ? -7.212 12.796 27.642 1.00 26.39 437 VAL A CA 1
ATOM 3479 C C . VAL A 1 437 ? -8.037 13.973 27.110 1.00 26.39 437 VAL A C 1
ATOM 3481 O O . VAL A 1 437 ? -7.466 14.952 26.639 1.00 26.39 437 VAL A O 1
ATOM 3484 N N . GLU A 1 438 ? -9.361 13.824 27.110 1.00 29.98 438 GLU A N 1
ATOM 3485 C CA . GLU A 1 438 ? -10.337 14.838 26.694 1.00 29.98 438 GLU A CA 1
ATOM 3486 C C . GLU A 1 438 ? -10.370 16.010 27.695 1.00 29.98 438 GLU A C 1
ATOM 3488 O O . GLU A 1 438 ? -10.375 15.792 28.909 1.00 29.98 438 GLU A O 1
ATOM 3493 N N . SER A 1 439 ? -10.444 17.243 27.188 1.00 23.41 439 SER A N 1
ATOM 3494 C CA . SER A 1 439 ? -11.058 18.380 27.885 1.00 23.41 439 SER A CA 1
ATOM 3495 C C . SER A 1 439 ? -12.436 18.625 27.265 1.00 23.41 439 SER A C 1
ATOM 3497 O O . SER A 1 439 ? -12.552 18.736 26.048 1.00 23.41 439 SER A O 1
ATOM 3499 N N . GLU A 1 440 ? -13.476 18.681 28.099 1.00 28.94 440 GLU A N 1
ATOM 3500 C CA . GLU A 1 440 ? -14.910 18.710 27.746 1.00 28.94 440 GLU A CA 1
ATOM 3501 C C . GLU A 1 440 ? -15.411 19.990 27.022 1.00 28.94 440 GLU A C 1
ATOM 3503 O O . GLU A 1 440 ? -16.608 20.266 27.054 1.00 28.94 440 GLU A O 1
ATOM 3508 N N . GLU A 1 441 ? -14.563 20.788 26.359 1.00 26.80 441 GLU A N 1
ATOM 3509 C CA . GLU A 1 441 ? -14.976 22.116 25.851 1.00 26.80 441 GLU A CA 1
ATOM 3510 C C . GLU A 1 441 ? -15.228 22.249 24.334 1.00 26.80 441 GLU A C 1
ATOM 3512 O O . GLU A 1 441 ? -15.868 23.220 23.941 1.00 26.80 441 GLU A O 1
ATOM 3517 N N . ASP A 1 442 ? -14.905 21.265 23.485 1.00 31.08 442 ASP A N 1
ATOM 3518 C CA . ASP A 1 442 ? -15.097 21.389 22.017 1.00 31.08 442 ASP A CA 1
ATOM 3519 C C . ASP A 1 442 ? -16.377 20.723 21.461 1.00 31.08 442 ASP A C 1
ATOM 3521 O O . ASP A 1 442 ? -16.504 20.452 20.267 1.00 31.08 442 ASP A O 1
ATOM 3525 N N . ALA A 1 443 ? -17.372 20.453 22.307 1.00 29.08 443 ALA A N 1
ATOM 3526 C CA . ALA A 1 443 ? -18.551 19.665 21.931 1.00 29.08 443 ALA A CA 1
ATOM 3527 C C . ALA A 1 443 ? -19.635 20.407 21.110 1.00 29.08 443 ALA A C 1
ATOM 3529 O O . ALA A 1 443 ? -20.770 19.937 21.090 1.00 29.08 443 ALA A O 1
ATOM 3530 N N . ASN A 1 444 ? -19.359 21.550 20.460 1.00 26.58 444 ASN A N 1
ATOM 3531 C CA . ASN A 1 444 ? -20.435 22.347 19.835 1.00 26.58 444 ASN A CA 1
ATOM 3532 C C . ASN A 1 444 ? -20.197 22.968 18.447 1.00 26.58 444 ASN A C 1
ATOM 3534 O O . ASN A 1 444 ? -21.125 23.597 17.937 1.00 26.58 444 ASN A O 1
ATOM 3538 N N . ASP A 1 445 ? -19.067 22.743 17.777 1.00 30.53 445 ASP A N 1
ATOM 3539 C CA . ASP A 1 445 ? -18.893 23.242 16.405 1.00 30.53 445 ASP A CA 1
ATOM 3540 C C . ASP A 1 445 ? -19.228 22.162 15.365 1.00 30.53 445 ASP A C 1
ATOM 3542 O O . ASP A 1 445 ? -18.367 21.462 14.837 1.00 30.53 445 ASP A O 1
ATOM 3546 N N . HIS A 1 446 ? -20.516 22.062 15.022 1.00 35.22 446 HIS A N 1
ATOM 3547 C CA . HIS A 1 446 ? -21.012 21.370 13.822 1.00 35.22 446 HIS A CA 1
ATOM 3548 C C . HIS A 1 446 ? -20.655 22.139 12.522 1.00 35.22 446 HIS A C 1
ATOM 3550 O O . HIS A 1 446 ? -21.497 22.302 11.635 1.00 35.22 446 HIS A O 1
ATOM 3556 N N . GLU A 1 447 ? -19.427 22.655 12.383 1.00 39.88 447 GLU A N 1
ATOM 3557 C CA . GLU A 1 447 ? -18.953 23.176 11.094 1.00 39.88 447 GLU A CA 1
ATOM 3558 C C . GLU A 1 447 ? -18.699 22.004 10.133 1.00 39.88 447 GLU A C 1
ATOM 3560 O O . GLU A 1 447 ? -17.970 21.062 10.450 1.00 39.88 447 GLU A O 1
ATOM 3565 N N . SER A 1 448 ? -19.286 22.058 8.931 1.00 48.31 448 SER A N 1
ATOM 3566 C CA . SER A 1 448 ? -19.053 21.056 7.889 1.00 48.31 448 SER A CA 1
ATOM 3567 C C . SER A 1 448 ? -17.558 20.962 7.580 1.00 48.31 448 SER A C 1
ATOM 3569 O O . SER A 1 448 ? -16.921 21.944 7.196 1.00 48.31 448 SER A O 1
ATOM 3571 N N . PHE A 1 449 ? -16.994 19.765 7.727 1.00 52.41 449 PHE A N 1
ATOM 3572 C CA . PHE A 1 449 ? -15.557 19.538 7.605 1.00 52.41 449 PHE A CA 1
ATOM 3573 C C . PHE A 1 449 ? -14.973 19.962 6.248 1.00 52.41 449 PHE A C 1
ATOM 3575 O O . PHE A 1 449 ? -13.882 20.532 6.177 1.00 52.41 449 PHE A O 1
ATOM 3582 N N . PHE A 1 450 ? -15.725 19.711 5.178 1.00 54.50 450 PHE A N 1
ATOM 3583 C CA . PHE A 1 450 ? -15.464 20.301 3.879 1.00 54.50 450 PHE A CA 1
ATOM 3584 C C . PHE A 1 450 ? -16.072 21.696 3.877 1.00 54.50 450 PHE A C 1
ATOM 3586 O O . PHE A 1 450 ? -17.291 21.843 3.921 1.00 54.50 450 PHE A O 1
ATOM 3593 N N . SER A 1 451 ? -15.239 22.731 3.827 1.00 43.91 451 SER A N 1
ATOM 3594 C CA . SER A 1 451 ? -15.745 24.066 3.534 1.00 43.91 451 SER A CA 1
ATOM 3595 C C . SER A 1 451 ? -16.382 24.036 2.142 1.00 43.91 451 SER A C 1
ATOM 3597 O O . SER A 1 451 ? -15.672 23.834 1.152 1.00 43.91 451 SER A O 1
ATOM 3599 N N . GLU A 1 452 ? -17.697 24.227 2.042 1.00 37.66 452 GLU A N 1
ATOM 3600 C CA . GLU A 1 452 ? -18.332 24.533 0.763 1.00 37.66 452 GLU A CA 1
ATOM 3601 C C . GLU A 1 452 ? -17.685 25.804 0.195 1.00 37.66 452 GLU A C 1
ATOM 3603 O O . GLU A 1 452 ? -17.831 26.896 0.746 1.00 37.66 452 GLU A O 1
ATOM 3608 N N . ILE A 1 453 ? -16.984 25.703 -0.939 1.00 39.06 453 ILE A N 1
ATOM 3609 C CA . ILE A 1 453 ? -16.705 26.890 -1.753 1.00 39.06 453 ILE A CA 1
ATOM 3610 C C . ILE A 1 453 ? -17.995 27.207 -2.516 1.00 39.06 453 ILE A C 1
ATOM 3612 O O . ILE A 1 453 ? -18.125 26.953 -3.712 1.00 39.06 453 ILE A O 1
ATOM 3616 N N . THR A 1 454 ? -18.974 27.776 -1.816 1.00 33.16 454 THR A N 1
ATOM 3617 C CA . THR A 1 454 ? -20.096 28.478 -2.441 1.00 33.16 454 THR A CA 1
ATOM 3618 C C . THR A 1 454 ? -20.101 29.930 -1.995 1.00 33.16 454 THR A C 1
ATOM 3620 O O . THR A 1 454 ? -20.749 30.307 -1.027 1.00 33.16 454 THR A O 1
ATOM 3623 N N . SER A 1 455 ? -19.402 30.785 -2.738 1.00 28.69 455 SER A N 1
ATOM 3624 C CA . SER A 1 455 ? -19.871 32.151 -2.997 1.00 28.69 455 SER A CA 1
ATOM 3625 C C . SER A 1 455 ? -19.076 32.762 -4.148 1.00 28.69 455 SER A C 1
ATOM 3627 O O . SER A 1 455 ? -17.874 32.983 -4.053 1.00 28.69 455 SER A O 1
ATOM 3629 N N . GLY A 1 456 ? -19.755 33.028 -5.267 1.00 31.05 456 GLY A N 1
ATOM 3630 C CA . GLY A 1 456 ? -19.145 33.818 -6.333 1.00 31.05 456 GLY A CA 1
ATOM 3631 C C . GLY A 1 456 ? -19.735 33.737 -7.733 1.00 31.05 456 GLY A C 1
ATOM 3632 O O . GLY A 1 456 ? -19.118 34.304 -8.617 1.00 31.05 456 GLY A O 1
ATOM 3633 N N . LEU A 1 457 ? -20.876 33.089 -7.996 1.00 31.56 457 LEU A N 1
ATOM 3634 C CA . LEU A 1 457 ? -21.491 33.139 -9.335 1.00 31.56 457 LEU A CA 1
ATOM 3635 C C . LEU A 1 457 ? -23.021 33.065 -9.288 1.00 31.56 457 LEU A C 1
ATOM 3637 O O . LEU A 1 457 ? -23.602 32.144 -9.832 1.00 31.56 457 LEU A O 1
ATOM 3641 N N . TYR A 1 458 ? -23.678 34.044 -8.666 1.00 29.02 458 TYR A N 1
ATOM 3642 C CA . TYR A 1 458 ? -25.033 34.457 -9.058 1.00 29.02 458 TYR A CA 1
ATOM 3643 C C . TYR A 1 458 ? -25.244 35.923 -8.663 1.00 29.02 458 TYR A C 1
ATOM 3645 O O . TYR A 1 458 ? -25.795 36.236 -7.612 1.00 29.02 458 TYR A O 1
ATOM 3653 N N . SER A 1 459 ? -24.807 36.842 -9.521 1.00 26.06 459 SER A N 1
ATOM 3654 C CA . SER A 1 459 ? -25.460 38.144 -9.648 1.00 26.06 459 SER A CA 1
ATOM 3655 C C . SER A 1 459 ? -26.259 38.117 -10.957 1.00 26.06 459 SER A C 1
ATOM 3657 O O . SER A 1 459 ? -25.669 37.981 -12.030 1.00 26.06 459 SER A O 1
ATOM 3659 N N . PRO A 1 460 ? -27.601 38.184 -10.921 1.00 28.89 460 PRO A N 1
ATOM 3660 C CA . PRO A 1 460 ? -28.367 38.366 -12.141 1.00 28.89 460 PRO A CA 1
ATOM 3661 C C . PRO A 1 460 ? -28.100 39.788 -12.640 1.00 28.89 460 PRO A C 1
ATOM 3663 O O . PRO A 1 460 ? -28.383 40.766 -11.948 1.00 28.89 460 PRO A O 1
ATOM 3666 N N . SER A 1 461 ? -27.504 39.908 -13.826 1.00 29.00 461 SER A N 1
ATOM 3667 C CA . SER A 1 461 ? -27.342 41.198 -14.496 1.00 29.00 461 SER A CA 1
ATOM 3668 C C . SER A 1 461 ? -28.719 41.851 -14.688 1.00 29.00 461 SER A C 1
ATOM 3670 O O . SER A 1 461 ? -29.645 41.172 -15.141 1.00 29.00 461 SER A O 1
ATOM 3672 N N . PRO A 1 462 ? -28.895 43.144 -14.368 1.00 31.66 462 PRO A N 1
ATOM 3673 C CA . PRO A 1 462 ? -30.153 43.822 -14.634 1.00 31.66 462 PRO A CA 1
ATOM 3674 C C . PRO A 1 462 ? -30.356 43.953 -16.149 1.00 31.66 462 PRO A C 1
ATOM 3676 O O . PRO A 1 462 ? -29.470 44.403 -16.877 1.00 31.66 462 PRO A O 1
ATOM 3679 N N . MET A 1 463 ? -31.537 43.545 -16.619 1.00 29.36 463 MET A N 1
ATOM 3680 C CA . MET A 1 463 ? -32.003 43.828 -17.974 1.00 29.36 463 MET A CA 1
ATOM 3681 C C . MET A 1 463 ? -32.039 45.345 -18.183 1.00 29.36 463 MET A C 1
ATOM 3683 O O . MET A 1 463 ? -32.805 46.042 -17.519 1.00 29.36 463 MET A O 1
ATOM 3687 N N . HIS A 1 464 ? -31.256 45.851 -19.133 1.00 31.47 464 HIS A N 1
ATOM 3688 C CA . HIS A 1 464 ? -31.488 47.173 -19.702 1.00 31.47 464 HIS A CA 1
ATOM 3689 C C . HIS A 1 464 ? -32.527 47.056 -20.821 1.00 31.47 464 HIS A C 1
ATOM 3691 O O . HIS A 1 464 ? -32.269 46.460 -21.866 1.00 31.47 464 HIS A O 1
ATOM 3697 N N . SER A 1 465 ? -33.711 47.622 -20.588 1.00 29.97 465 SER A N 1
ATOM 3698 C CA . SER A 1 465 ? -34.655 47.998 -21.641 1.00 29.97 465 SER A CA 1
ATOM 3699 C C . SER A 1 465 ? -34.121 49.214 -22.417 1.00 29.97 465 SER A C 1
ATOM 3701 O O . SER A 1 465 ? -33.456 50.062 -21.816 1.00 29.97 465 SER A O 1
ATOM 3703 N N . PRO A 1 466 ? -34.393 49.324 -23.729 1.00 34.69 466 PRO A N 1
ATOM 3704 C CA . PRO A 1 466 ? -33.912 50.429 -24.543 1.00 34.69 466 PRO A CA 1
ATOM 3705 C C . PRO A 1 466 ? -34.904 51.591 -24.467 1.00 34.69 466 PRO A C 1
ATOM 3707 O O . PRO A 1 466 ? -36.061 51.415 -24.836 1.00 34.69 466 PRO A O 1
ATOM 3710 N N . ASP A 1 467 ? -34.446 52.770 -24.050 1.00 32.19 467 ASP A N 1
ATOM 3711 C CA . ASP A 1 467 ? -35.190 54.008 -24.269 1.00 32.19 467 ASP A CA 1
ATOM 3712 C C . ASP A 1 467 ? -34.396 54.973 -25.150 1.00 32.19 467 ASP A C 1
ATOM 3714 O O . ASP A 1 467 ? -33.224 55.281 -24.937 1.00 32.19 467 ASP A O 1
ATOM 3718 N N . SER A 1 468 ? -35.120 55.390 -26.181 1.00 34.62 468 SER A N 1
ATOM 3719 C CA . SER A 1 468 ? -34.915 56.467 -27.136 1.00 34.62 468 SER A CA 1
ATOM 3720 C C . SER A 1 468 ? -34.206 57.712 -26.602 1.00 34.62 468 SER A C 1
ATOM 3722 O O . SER A 1 468 ? -34.599 58.232 -25.561 1.00 34.62 468 SER A O 1
ATOM 3724 N N . GLN A 1 469 ? -33.348 58.308 -27.435 1.00 34.00 469 GLN A N 1
ATOM 3725 C CA . GLN A 1 469 ? -33.604 59.654 -27.962 1.00 34.00 469 GLN A CA 1
ATOM 3726 C C . GLN A 1 469 ? -32.694 59.974 -29.154 1.00 34.00 469 GLN A C 1
ATOM 3728 O O . GLN A 1 469 ? -31.506 59.656 -29.164 1.00 34.00 469 GLN A O 1
ATOM 3733 N N . SER A 1 470 ? -33.322 60.544 -30.177 1.00 35.94 470 SER A N 1
ATOM 3734 C CA . SER A 1 470 ? -32.738 61.110 -31.383 1.00 35.94 470 SER A CA 1
ATOM 3735 C C . SER A 1 470 ? -32.264 62.551 -31.154 1.00 35.94 470 SER A C 1
ATOM 3737 O O . SER A 1 470 ? -32.685 63.196 -30.197 1.00 35.94 470 SER A O 1
ATOM 3739 N N . ASP A 1 471 ? -31.468 63.017 -32.122 1.00 36.00 471 ASP A N 1
ATOM 3740 C CA . ASP A 1 471 ? -31.228 64.415 -32.518 1.00 36.00 471 ASP A CA 1
ATOM 3741 C C . ASP A 1 471 ? -30.228 65.236 -31.678 1.00 36.00 471 ASP A C 1
ATOM 3743 O O . ASP A 1 471 ? -30.494 65.637 -30.552 1.00 36.00 471 ASP A O 1
ATOM 3747 N N . ASP A 1 472 ? -29.040 65.504 -32.234 1.00 37.47 472 ASP A N 1
ATOM 3748 C CA . ASP A 1 472 ? -28.774 66.743 -32.989 1.00 37.47 472 ASP A CA 1
ATOM 3749 C C . ASP A 1 472 ? -27.281 66.877 -33.378 1.00 37.47 472 ASP A C 1
ATOM 3751 O O . ASP A 1 472 ? -26.389 66.677 -32.552 1.00 37.47 472 ASP A O 1
ATOM 3755 N N . ASN A 1 473 ? -27.075 67.330 -34.625 1.00 37.19 473 ASN A N 1
ATOM 3756 C CA . ASN A 1 473 ? -25.851 67.791 -35.320 1.00 37.19 473 ASN A CA 1
ATOM 3757 C C . ASN A 1 473 ? -24.824 66.781 -35.855 1.00 37.19 473 ASN A C 1
ATOM 3759 O O . ASN A 1 473 ? -24.024 66.219 -35.075 1.00 37.19 473 ASN A O 1
#

Mean predicted aligned error: 10.99 Å

Organism: Heterodera schachtii (NCBI:txid97005)

Sequence (473 aa):
MANSAFSKFNCSPHTAEGLIYEREINGRPLCMRNIFEQSRKGLLYQRDLRAHTGCVNAVDFSPTEEWIVSGGDDLRVRLWRTADCCTSEKPAENSVVMKAIHHSNIFSLRFSHHTERIYSAGNDHRMHVHDIKTRERLRSYRASSTIYYIATHPSDDNVIAAASEDQNVYLFDLRGNEGDGLCTKLRQEGTAFCAVWNPQNHNIVAVCNKKTGLLVYDLRMSNNTYAEAGKITKSAICADWSPSGELLFCAISRSNPICFNLQNSEHLRLSDPKYSNICTIKSCSFAGDQYLVTGSDDWNIYVWKVPSNWDDFANGTVNVHSVLEGHRSIVNHVKYGPRSNLLLSCGVEKIIKCWSGLPLRDSYQNPKKRERISTILPDFLGDPDHGSMDSDTEEDLDTLQRFDFYYEQTLRSNRAFVSDLSSEEDDELANFVVHSVESEEDANDHESFFSEITSGLYSPSPMHSPDSQSDDN

Nearest PDB structures (foldseek):
  8tl6-assembly1_B  TM=9.193E-01  e=1.645E-30  Homo sapiens
  7b9v-assembly1_o  TM=8.200E-01  e=1.321E-15  Saccharomyces cerevisiae
  6bk8-assembly1_M  TM=8.210E-01  e=1.672E-14  Saccharomyces cerevisiae S288C
  9dtr-assembly1_o  TM=7.565E-01  e=4.954E-15  Saccharomyces cerevisiae
  5xyi-assembly1_g  TM=7.858E-01  e=2.678E-12  Trichomonas vaginalis

InterPro domains:
  IPR001680 WD40 repeat [PF00400] (47-80)
  IPR001680 WD40 repeat [PF00400] (102-131)
  IPR001680 WD40 repeat [PF00400] (137-173)
  IPR001680 WD40 repeat [PF00400] (281-304)
  IPR001680 WD40 repeat [PF00400] (322-356)
  IPR001680 WD40 repeat [PS50082] (49-80)
  IPR001680 WD40 repeat [PS50082] (324-356)
  IPR001680 WD40 repeat [SM00320] (42-81)
  IPR001680 WD40 repeat [SM00320] (93-131)
  IPR001680 WD40 repeat [SM00320] (134-173)
  IPR001680 WD40 repeat [SM00320] (179-218)
  IPR001680 WD40 repeat [SM00320] (263-305)
  IPR001680 WD40 repeat [SM00320] (317-356)
  IPR015943 WD40/YVTN repeat-like-containing domain superfamily [G3DSA:2.130.10.10] (30-180)
  IPR015943 WD40/YVTN repeat-like-containing domain superfamily [G3DSA:2.130.10.10] (181-421)
  IPR036322 WD40-repeat-containing domain superfamily [SSF50978] (49-356)
  IPR045151 DDB1- and CUL4-associated factor 8-like [PTHR15574] (41-446)

Radius of gyration: 24.82 Å; Cα contacts (8 Å, |Δi|>4): 1093; chains: 1; bounding box: 65×107×65 Å

Solvent-accessible surface area (backbone atoms only — not comparable to full-atom values): 26171 Å² total; per-residue (Å²): 139,91,85,82,88,79,87,84,71,99,58,93,84,85,55,67,53,44,77,48,65,59,49,58,62,94,91,36,76,59,82,72,67,58,44,85,73,56,24,85,86,73,61,45,24,37,32,79,49,59,66,37,50,26,30,21,39,22,63,36,62,28,80,86,45,58,33,34,39,37,27,9,58,60,23,43,42,36,41,33,48,39,46,35,69,41,63,41,96,58,38,53,81,71,39,45,69,43,70,57,66,55,90,35,40,29,38,21,51,41,45,29,59,86,62,55,37,37,40,39,24,9,63,59,17,36,37,39,36,30,32,65,89,80,27,41,62,75,48,60,36,65,54,97,33,35,28,45,23,56,30,58,38,80,84,39,79,45,37,38,36,37,7,14,55,76,15,28,33,36,40,36,38,65,82,46,65,88,46,77,46,54,57,52,70,51,77,49,62,44,34,20,34,18,45,38,59,31,66,72,46,75,55,30,36,38,34,13,13,49,58,52,6,34,37,31,28,30,74,85,46,95,85,27,72,66,38,44,42,28,93,85,26,48,26,14,37,15,58,30,52,21,77,80,43,50,36,41,39,35,36,26,52,59,47,67,31,38,38,36,34,70,86,78,52,44,60,35,40,44,44,56,95,73,69,39,33,80,82,65,76,37,34,41,24,41,49,59,80,47,30,41,37,31,35,15,65,76,18,34,32,45,29,34,60,57,68,96,55,75,83,79,37,90,79,36,58,43,62,63,67,48,71,49,76,50,57,73,39,36,25,22,23,33,37,53,38,82,69,62,44,33,37,40,34,23,12,67,40,29,37,39,39,43,36,24,50,53,85,42,55,92,38,43,66,78,57,73,82,68,83,85,49,77,71,84,63,88,87,66,84,58,66,86,85,66,60,70,88,51,89,48,53,70,78,59,66,66,64,53,40,52,53,36,34,53,46,50,50,51,52,49,53,51,51,50,52,52,56,56,49,73,71,63,96,52,76,83,66,54,64,66,77,58,81,89,67,90,72,94,79,77,87,75,76,88,67,62,60,48,61,78,92,77,83,88,88,85,76,85,76,80,84,81,79,91,77,88,85,83,90,87,136

Foldseek 3Di:
DDDDDPPDDPDPDDALVCVQFPDDDPPHGPPDDFQCVLAPVQFWWKDWQFDFPFFKQEWDAQPSSQKIWTFWASQWIKIFGVSCSFAPPHRNVVIDTQPDGAPGTWQEWDAFLVRQWIWIFFQSQKIWIAGPPVSYTPAIEGHPGTWNYKDYQLPDRQWIWTFFQVQWIWTARNVADGYHGPTDTDGHDGGWQEKYAQNVDRQWIWTAHQAQGIFIFRVVDPNRTPWGLRVPGHQWHEWDAANVSQKIWTDHALAFTKIAGNVVLAIAGEDDPPAHHHQAGKYKEDRHVFKIWIWGQSQKIFIWTDDPDQVVDLPSYTYTPHIQDAGAGTWHYWYADNSSSWIWTTGRWLIIMIIGSDRGVVIDRDHDYDDQDQDDDPVLPDDLSPPPVPSDRDTDVSSRNVSSNSVNVSVVVLVVVLVVVVPDDDPPVNVSNDDPDDDPPPSDPPDRSTPPPDDDDDDDDDDDDDDDDDDDD

Secondary structure (DSSP, 8-state):
----------S----HHHHHH--EETTEE--PPPHHHH-TTS--EEEEEE--SS-EEEEEE-TTSSEEEEEETT---EEEEHHHHHH-S-HHHH-EE-SPPPSS-EEEEEE-TTSSEEEEEETTSEEEEEETTT--EEEEEE-SS-EEEEEE-SS-TTEEEEEETTSEEEEEETTSPSBS-EEEEEE-SS-EEEEEE-SS-TTEEEEEETTTEEEEEETTSTT-EEEE-HHHHTTEEEEEE-TTSSEEEEEETTS--EEEETTTTEEEEEE-TT---SSS---EEEETTTEEEEE-TTS-EEEEEPPS-GGG-TTSEEE-SEEE---SS-EEEEEEETTTTEEEEEESSSEEEEEESSPPTT-BSSPPP-PPP----GGG-S-TT--------S--HHHHHHHHHHHHHHHHHHHHHHHHHTTSS-HHHHTTT--SS--TT-TT----SS-----SS--PPPP----------

pLDDT: mean 80.16, std 22.98, range [23.41, 98.81]